Protein AF-A0A8H4ST10-F1 (afdb_monomer_lite)

Radius of gyration: 30.55 Å; chains: 1; bounding box: 86×67×99 Å

Secondary structure (DSSP, 8-state):
---SS-----S-SEEEEE---S------------PEEEEEEEEEEE-SHHHHHHHTT--HHHHHHTTSSGGGSTTTTS-HHHHHT-SEEEEEEEEEEEE----EEEEE--SS--SSHHHHHHHH-S-EEEEEEEEEEEEEEEEEEES-HHHHHHHHHHHHHHHHHHHTT--PPP--HHHHHHEEEEEEEEEES-SSSSTT-PPP-HHHHHHHHHHHHHHHTT---EEEEEEE-GGG-HHHHHT--S--PPP-HHHHHHHHHHHHHHHHHHHHHHHHHHHHHHHHTTSS-GGGEE--SSTTPPPSSHHHHHHHHHHHHHHHHHHHHHHHHHHH------TT--HHHHHT---HHHHHTTSPEETT--S----B--TT---EEEEEEETTEEEEEEEEE-TTS-EEEEEEETTEE-S--EEEES-B-TT---EEEE-TTSS-EEEEEEBTTS-EEEEEE-TT-SS-EE----B---S-----SS-------SS---EE--BSBS-PEE-------S-EEEEEEEETTTTEEEEEEEEE-TTT--EEEEEEESS-SSSSSSEEEEETTSSTTTS-S---TT---EEEEETTEEEEEEE-TTS-EEEEEEETTTTEEPPPEEEE--SS--S-EEEEEEE-TTSPEEEEEEEE--SSS-BEEEEEE-TT--EEEE-SPPPP---------

Foldseek 3Di:
DAAQQNDFLDDPFKDWAFPPPDDDDPPPPPDPPFQDKDKDKDKDKQLFQLSVCVLLSHFLLNQLQLVHSCSPVSSVLDPVVLQVVFLIKMKIKMDIFRDDDTDIAMDGDDDDADQELLSCCNRGNQWDQPDFTWWKMKMKMKGKHFLALLVCVVLVVLVVVLSVCLRVLHPDDRPCVSVVVGIDIDMGMDMDQFPPQPVVPDHDDPNSSSNSSSCVNVRRSPGRDRPDGDIDGLVVRPNSVVVVRPYGNDDCPVVSVLSSVLSRQLVLLVVLLVVLVVVLVCCVVVVADLLQWAFQPDPPAQRSDSVSSVVLNVLSVLQSVLSSVVSVVCSSPNDPDDPPDHSCRSSVHDGSLRSVSRYIDGHVLLDPFFDFASRQWAKAKDWAQAPNWIKIKIWTADSQRFIWIWMDTPSHIDSDIDGQGRFFDPRWAWYWEADNNNQKIKIWTQHNQQWIWIWMHHHPDPGTDTPPDTGDHDDYWEAYDQDDTDDADDDDDFTFDDDPDPTDTDDDDDDADAYKYKDWDQDPVPNDIKIWMWGQHPPQRFTWIWIQDCVCPPHPDGDIDTDPLGCRVQQRARAPRQWDWYWEDLPPKIKIWTQHPQRFTWMWIQDPVVRHIDRIDGLDHPSRHWRYKYKDWDADPVRWIWIKIWTAGPDSGRGTWIWIATPVSHTDHISDPDDDDPDDDDDDD

Structure (mmCIF, N/CA/C/O backbone):
data_AF-A0A8H4ST10-F1
#
_entry.id   AF-A0A8H4ST10-F1
#
loop_
_atom_site.group_PDB
_atom_site.id
_atom_site.type_symbol
_atom_site.label_atom_id
_atom_site.label_alt_id
_atom_site.label_comp_id
_atom_site.label_asym_id
_atom_site.label_entity_id
_atom_site.label_seq_id
_atom_site.pdbx_PDB_ins_code
_atom_site.Cartn_x
_atom_site.Cartn_y
_atom_site.Cartn_z
_atom_site.occupancy
_atom_site.B_iso_or_equiv
_atom_site.auth_seq_id
_atom_site.auth_comp_id
_atom_site.auth_asym_id
_atom_site.auth_atom_id
_atom_site.pdbx_PDB_model_num
ATOM 1 N N . MET A 1 1 ? 15.490 -2.107 -17.558 1.00 41.59 1 MET A N 1
ATOM 2 C CA . MET A 1 1 ? 15.945 -0.919 -16.813 1.00 41.59 1 MET A CA 1
ATOM 3 C C . MET A 1 1 ? 15.196 0.254 -17.415 1.00 41.59 1 MET A C 1
ATOM 5 O O . MET A 1 1 ? 15.199 0.347 -18.637 1.00 41.59 1 MET A O 1
ATOM 9 N N . ASN A 1 2 ? 14.495 1.049 -16.610 1.00 59.59 2 ASN A N 1
ATOM 10 C CA . ASN A 1 2 ? 13.870 2.282 -17.094 1.00 59.59 2 ASN A CA 1
ATOM 11 C C . ASN A 1 2 ? 14.878 3.411 -16.965 1.00 59.59 2 ASN A C 1
ATOM 13 O O . ASN A 1 2 ? 15.581 3.466 -15.957 1.00 59.59 2 ASN A O 1
ATOM 17 N N . SER A 1 3 ? 14.951 4.275 -17.976 1.00 71.00 3 SER A N 1
ATOM 18 C CA . SER A 1 3 ? 15.641 5.555 -17.826 1.00 71.00 3 SER A CA 1
ATOM 19 C C . SER A 1 3 ? 14.956 6.342 -16.708 1.00 71.00 3 SER A C 1
ATOM 21 O O . SER A 1 3 ? 13.731 6.280 -16.567 1.00 71.00 3 SER A O 1
ATOM 23 N N . PHE A 1 4 ? 15.743 7.041 -15.893 1.00 73.62 4 PHE A N 1
ATOM 24 C CA . PHE A 1 4 ? 15.215 7.884 -14.818 1.00 73.62 4 PHE A CA 1
ATOM 25 C C . PHE A 1 4 ? 14.367 9.027 -15.388 1.00 73.62 4 PHE A C 1
ATOM 27 O O . PHE A 1 4 ? 13.276 9.308 -14.890 1.00 73.62 4 PHE A O 1
ATOM 34 N N . THR A 1 5 ? 14.862 9.637 -16.468 1.00 70.12 5 THR A N 1
ATOM 35 C CA . THR A 1 5 ? 14.297 10.840 -17.086 1.00 70.12 5 THR A CA 1
ATOM 36 C C . THR A 1 5 ? 13.144 10.526 -18.038 1.00 70.12 5 THR A C 1
ATOM 38 O O . THR A 1 5 ? 12.271 11.368 -18.220 1.00 70.12 5 THR A O 1
ATOM 41 N N . GLN A 1 6 ? 13.132 9.327 -18.641 1.00 72.00 6 GLN A N 1
ATOM 42 C CA . GLN A 1 6 ? 12.124 8.857 -19.611 1.00 72.00 6 GLN A CA 1
ATOM 43 C C . GLN A 1 6 ? 11.868 9.820 -20.795 1.00 72.00 6 GLN A C 1
ATOM 45 O O . GLN A 1 6 ? 10.856 9.696 -21.482 1.00 72.00 6 GLN A O 1
ATOM 50 N N . GLY A 1 7 ? 12.794 10.747 -21.063 1.00 72.81 7 GLY A N 1
ATOM 51 C CA . GLY A 1 7 ? 12.743 11.699 -22.173 1.00 72.81 7 GLY A CA 1
ATOM 52 C C . GLY A 1 7 ? 13.728 11.343 -23.288 1.00 72.81 7 GLY A C 1
ATOM 53 O O . GLY A 1 7 ? 14.806 10.810 -23.028 1.00 72.81 7 GLY A O 1
ATOM 54 N N . ILE A 1 8 ? 13.374 11.657 -24.536 1.00 75.56 8 ILE A N 1
ATOM 55 C CA . ILE A 1 8 ? 14.280 11.514 -25.684 1.00 75.56 8 ILE A CA 1
ATOM 56 C C . ILE A 1 8 ? 15.185 12.748 -25.738 1.00 75.56 8 ILE A C 1
ATOM 58 O O . ILE A 1 8 ? 14.705 13.857 -25.955 1.00 75.56 8 ILE A O 1
ATOM 62 N N . ALA A 1 9 ? 16.492 12.555 -25.543 1.00 78.12 9 ALA A N 1
ATOM 63 C CA . ALA A 1 9 ? 17.486 13.627 -25.655 1.00 78.12 9 ALA A CA 1
ATOM 64 C C . ALA A 1 9 ? 18.013 13.795 -27.091 1.00 78.12 9 ALA A C 1
ATOM 66 O O . ALA A 1 9 ? 18.266 14.912 -27.537 1.00 78.12 9 ALA A O 1
ATOM 67 N N . ARG A 1 10 ? 18.170 12.685 -27.826 1.00 79.75 10 ARG A N 1
ATOM 68 C CA . ARG A 1 10 ? 18.698 12.658 -29.196 1.00 79.75 10 ARG A CA 1
ATOM 69 C C . ARG A 1 10 ? 18.134 11.476 -29.967 1.00 79.75 10 ARG A C 1
ATOM 71 O O . ARG A 1 10 ? 18.035 10.382 -29.422 1.00 79.75 10 ARG A O 1
ATOM 78 N N . ASP A 1 11 ? 17.831 11.704 -31.239 1.00 70.50 11 ASP A N 1
ATOM 79 C CA . ASP A 1 11 ? 17.241 10.694 -32.123 1.00 70.50 11 ASP A CA 1
ATOM 80 C C . ASP A 1 11 ? 18.288 9.683 -32.642 1.00 70.50 11 ASP A C 1
ATOM 82 O O . ASP A 1 11 ? 18.015 8.497 -32.781 1.00 70.50 11 ASP A O 1
ATOM 86 N N . VAL A 1 12 ? 19.540 10.124 -32.855 1.00 77.12 12 VAL A N 1
ATOM 87 C CA . VAL A 1 12 ? 20.628 9.278 -33.386 1.00 77.12 12 VAL A CA 1
ATOM 88 C C . VAL A 1 12 ? 21.930 9.509 -32.614 1.00 77.12 12 VAL A C 1
ATOM 90 O O . VAL A 1 12 ? 22.774 10.315 -33.006 1.00 77.12 12 VAL A O 1
ATOM 93 N N . ALA A 1 13 ? 22.079 8.811 -31.488 1.00 81.00 13 ALA A N 1
ATOM 94 C CA . ALA A 1 13 ? 23.311 8.788 -30.688 1.00 81.00 13 ALA A CA 1
ATOM 95 C C . ALA A 1 13 ? 24.200 7.565 -30.986 1.00 81.00 13 ALA A C 1
ATOM 97 O O . ALA A 1 13 ? 25.402 7.594 -30.740 1.00 81.00 13 ALA A O 1
ATOM 98 N N . VAL A 1 14 ? 23.620 6.481 -31.507 1.00 83.00 14 VAL A N 1
ATOM 99 C CA . VAL A 1 14 ? 24.311 5.221 -31.810 1.00 83.00 14 VAL A CA 1
ATOM 100 C C . VAL A 1 14 ? 23.899 4.760 -33.202 1.00 83.00 14 VAL A C 1
ATOM 102 O O . VAL A 1 14 ? 22.718 4.795 -33.545 1.00 83.00 14 VAL A O 1
ATOM 105 N N . VAL A 1 15 ? 24.878 4.344 -34.000 1.00 84.56 15 VAL A N 1
ATOM 106 C CA . VAL A 1 15 ? 24.683 3.731 -35.313 1.00 84.56 15 VAL A CA 1
ATOM 107 C C . VAL A 1 15 ? 24.772 2.219 -35.160 1.00 84.56 15 VAL A C 1
ATOM 109 O O . VAL A 1 15 ? 25.663 1.695 -34.488 1.00 84.56 15 VAL A O 1
ATOM 112 N N . PHE A 1 16 ? 23.832 1.527 -35.793 1.00 81.75 16 PHE A N 1
ATOM 113 C CA . PHE A 1 16 ? 23.786 0.075 -35.857 1.00 81.75 16 PHE A CA 1
ATOM 114 C C . PHE A 1 16 ? 24.315 -0.356 -37.219 1.00 81.75 16 PHE A C 1
ATOM 116 O O . PHE A 1 16 ? 23.785 0.046 -38.253 1.00 81.75 16 PHE A O 1
ATOM 123 N N . HIS A 1 17 ? 25.371 -1.157 -37.208 1.00 79.25 17 HIS A N 1
ATOM 124 C CA . HIS A 1 17 ? 25.919 -1.807 -38.387 1.00 79.25 17 HIS A CA 1
ATOM 125 C C . HIS A 1 17 ? 25.427 -3.249 -38.403 1.00 79.25 17 HIS A C 1
ATOM 127 O O . HIS A 1 17 ? 25.654 -4.000 -37.447 1.00 79.25 17 HIS A O 1
ATOM 133 N N . ASP A 1 18 ? 24.764 -3.639 -39.485 1.00 70.56 18 ASP A N 1
ATOM 134 C CA . ASP A 1 18 ? 24.433 -5.038 -39.716 1.00 70.56 18 ASP A CA 1
ATOM 135 C C . ASP A 1 18 ? 25.719 -5.791 -40.078 1.00 70.56 18 ASP A C 1
ATOM 137 O O . ASP A 1 18 ? 26.428 -5.425 -41.016 1.00 70.56 18 ASP A O 1
ATOM 141 N N . ASP A 1 19 ? 26.023 -6.876 -39.364 1.00 55.88 19 ASP A N 1
ATOM 142 C CA . ASP A 1 19 ? 27.201 -7.716 -39.642 1.00 55.88 19 ASP A CA 1
ATOM 143 C C . ASP A 1 19 ? 27.060 -8.537 -40.952 1.00 55.88 19 ASP A C 1
ATOM 145 O O . ASP A 1 19 ? 27.886 -9.404 -41.243 1.00 55.88 19 ASP A O 1
ATOM 149 N N . ASN A 1 20 ? 26.057 -8.256 -41.794 1.00 47.38 20 ASN A N 1
ATOM 150 C CA . ASN A 1 20 ? 25.673 -9.073 -42.953 1.00 47.38 20 ASN A CA 1
ATOM 151 C C . ASN A 1 20 ? 26.563 -8.902 -44.206 1.00 47.38 20 ASN A C 1
ATOM 153 O O . ASN A 1 20 ? 26.128 -9.135 -45.328 1.00 47.38 20 ASN A O 1
ATOM 157 N N . THR A 1 21 ? 27.832 -8.513 -44.047 1.00 40.00 21 THR A N 1
ATOM 158 C CA . THR A 1 21 ? 28.796 -8.383 -45.165 1.00 40.00 21 THR A CA 1
ATOM 159 C C . THR A 1 21 ? 29.982 -9.343 -45.077 1.00 40.00 21 THR A C 1
ATOM 161 O O . THR A 1 21 ? 31.075 -9.059 -45.572 1.00 40.00 21 THR A O 1
ATOM 164 N N . ARG A 1 22 ? 29.771 -10.543 -44.526 1.00 40.00 22 ARG A N 1
ATOM 165 C CA . ARG A 1 22 ? 30.651 -11.692 -44.792 1.00 40.00 22 ARG A CA 1
ATOM 166 C C . ARG A 1 22 ? 29.848 -12.916 -45.218 1.00 40.00 22 ARG A C 1
ATOM 168 O O . ARG A 1 22 ? 29.584 -13.797 -44.412 1.00 40.00 22 ARG A O 1
ATOM 175 N N . ASN A 1 23 ? 29.572 -12.917 -46.522 1.00 35.34 23 ASN A N 1
ATOM 176 C CA . ASN A 1 23 ? 29.175 -14.005 -47.425 1.00 35.34 23 ASN A CA 1
ATOM 177 C C . ASN A 1 23 ? 27.800 -13.750 -48.040 1.00 35.34 23 ASN A C 1
ATOM 179 O O . ASN A 1 23 ? 26.785 -13.765 -47.360 1.00 35.34 23 ASN A O 1
ATOM 183 N N . GLY A 1 24 ? 27.807 -13.481 -49.347 1.00 35.94 24 GLY A N 1
ATOM 184 C CA . GLY A 1 24 ? 26.608 -13.330 -50.158 1.00 35.94 24 GLY A CA 1
ATOM 185 C C . GLY A 1 24 ? 25.902 -14.665 -50.355 1.00 35.94 24 GLY A C 1
ATOM 186 O O . GLY A 1 24 ? 26.058 -15.289 -51.400 1.00 35.94 24 GLY A O 1
ATOM 187 N N . GLU A 1 25 ? 25.115 -15.067 -49.368 1.00 34.72 25 GLU A N 1
ATOM 188 C CA . GLU A 1 25 ? 23.945 -15.907 -49.584 1.00 34.72 25 GLU A CA 1
ATOM 189 C C . GLU A 1 25 ? 22.722 -15.013 -49.397 1.00 34.72 25 GLU A C 1
ATOM 191 O O . GLU A 1 25 ? 22.543 -14.355 -48.375 1.00 34.72 25 GLU A O 1
ATOM 196 N N . SER A 1 26 ? 21.934 -14.901 -50.460 1.00 36.06 26 SER A N 1
ATOM 197 C CA . SER A 1 26 ? 20.609 -14.307 -50.420 1.00 36.06 26 SER A CA 1
ATOM 198 C C . SER A 1 26 ? 19.761 -15.084 -49.417 1.00 36.06 26 SER A C 1
ATOM 200 O O . SER A 1 26 ? 19.428 -16.239 -49.685 1.00 36.06 26 SER A O 1
ATOM 202 N N . ASP A 1 27 ? 19.379 -14.442 -48.314 1.00 37.12 27 ASP A N 1
ATOM 203 C CA . ASP A 1 27 ? 18.284 -14.877 -47.441 1.00 37.12 27 ASP A CA 1
ATOM 204 C C . ASP A 1 27 ? 16.935 -14.709 -48.179 1.00 37.12 27 ASP A C 1
ATOM 206 O O . ASP A 1 27 ? 16.041 -13.985 -47.743 1.00 37.12 27 ASP A O 1
ATOM 210 N N . ASP A 1 28 ? 16.783 -15.374 -49.326 1.00 41.34 28 ASP A N 1
ATOM 211 C CA . ASP A 1 28 ? 15.478 -15.770 -49.851 1.00 41.34 28 ASP A CA 1
ATOM 212 C C . ASP A 1 28 ? 15.074 -17.049 -49.114 1.00 41.34 28 ASP A C 1
ATOM 214 O O . ASP A 1 28 ? 15.046 -18.140 -49.679 1.00 41.34 28 ASP A O 1
ATOM 218 N N . ASP A 1 29 ? 14.775 -16.913 -47.822 1.00 35.09 29 ASP A N 1
ATOM 219 C CA . ASP A 1 29 ? 14.165 -17.986 -47.047 1.00 35.09 29 ASP A CA 1
ATOM 220 C C . ASP A 1 29 ? 12.764 -17.554 -46.620 1.00 35.09 29 ASP A C 1
ATOM 222 O O . ASP A 1 29 ? 12.475 -17.099 -45.512 1.00 35.09 29 ASP A O 1
ATOM 226 N N . ASN A 1 30 ? 11.864 -17.714 -47.588 1.00 37.62 30 ASN A N 1
ATOM 227 C CA . ASN A 1 30 ? 10.434 -17.885 -47.392 1.00 37.62 30 ASN A CA 1
ATOM 228 C C . ASN A 1 30 ? 10.177 -19.227 -46.676 1.00 37.62 30 ASN A C 1
ATOM 230 O O . ASN A 1 30 ? 9.523 -20.121 -47.214 1.00 37.62 30 ASN A O 1
ATOM 234 N N . SER A 1 31 ? 10.734 -19.388 -45.475 1.00 34.00 31 SER A N 1
ATOM 235 C CA . SER A 1 31 ? 10.426 -20.489 -44.578 1.00 34.00 31 SER A CA 1
ATOM 236 C C . SER A 1 31 ? 9.526 -19.959 -43.461 1.00 34.00 31 SER A C 1
ATOM 238 O O . SER A 1 31 ? 9.887 -19.092 -42.666 1.00 34.00 31 SER A O 1
ATOM 240 N N . GLU A 1 32 ? 8.301 -20.485 -43.398 1.00 38.06 32 GLU A N 1
ATOM 241 C CA . GLU A 1 32 ? 7.351 -20.341 -42.287 1.00 38.06 32 GLU A CA 1
ATOM 242 C C . GLU A 1 32 ? 7.877 -21.012 -40.992 1.00 38.06 32 GLU A C 1
ATOM 244 O O . GLU A 1 32 ? 7.145 -21.687 -40.267 1.00 38.06 32 GLU A O 1
ATOM 249 N N . ALA A 1 33 ? 9.161 -20.856 -40.671 1.00 37.53 33 ALA A N 1
ATOM 250 C CA . ALA A 1 33 ? 9.736 -21.245 -39.397 1.00 37.53 33 ALA A CA 1
ATOM 251 C C . ALA A 1 33 ? 9.417 -20.136 -38.385 1.00 37.53 33 ALA A C 1
ATOM 253 O O . ALA A 1 33 ? 10.099 -19.115 -38.306 1.00 37.53 33 ALA A O 1
ATOM 254 N N . GLY A 1 34 ? 8.308 -20.308 -37.658 1.00 44.78 34 GLY A N 1
ATOM 255 C CA . GLY A 1 34 ? 7.777 -19.322 -36.716 1.00 44.78 34 GLY A CA 1
ATOM 256 C C . GLY A 1 34 ? 8.858 -18.713 -35.820 1.00 44.78 34 GLY A C 1
ATOM 257 O O . GLY A 1 34 ? 9.617 -19.436 -35.173 1.00 44.78 34 GLY A O 1
ATOM 258 N N . ALA A 1 35 ? 8.913 -17.375 -35.781 1.00 53.81 35 ALA A N 1
ATOM 259 C CA . ALA A 1 35 ? 9.775 -16.635 -34.866 1.00 53.81 35 ALA A CA 1
ATOM 260 C C . ALA A 1 35 ? 9.640 -17.234 -33.461 1.00 53.81 35 ALA A C 1
ATOM 262 O O . ALA A 1 35 ? 8.525 -17.395 -32.958 1.00 53.81 35 ALA A O 1
ATOM 263 N N . SER A 1 36 ? 10.764 -17.610 -32.844 1.00 70.12 36 SER A N 1
ATOM 264 C CA . SER A 1 36 ? 10.718 -18.228 -31.521 1.00 70.12 36 SER A CA 1
ATOM 265 C C . SER A 1 36 ? 10.049 -17.256 -30.548 1.00 70.12 36 SER A C 1
ATOM 267 O O . SER A 1 36 ? 10.477 -16.115 -30.369 1.00 70.12 36 SER A O 1
ATOM 269 N N . GLN A 1 37 ? 8.933 -17.686 -29.967 1.00 81.19 37 GLN A N 1
ATOM 270 C CA . GLN A 1 37 ? 8.134 -16.853 -29.084 1.00 81.19 37 GLN A CA 1
ATOM 271 C C . GLN A 1 37 ? 8.547 -17.128 -27.640 1.00 81.19 37 GLN A C 1
ATOM 273 O O . GLN A 1 37 ? 8.469 -18.261 -27.163 1.00 81.19 37 GLN A O 1
ATOM 278 N N . LYS A 1 38 ? 8.974 -16.086 -26.925 1.00 87.00 38 LYS A N 1
ATOM 279 C CA . LYS A 1 38 ? 9.199 -16.144 -25.480 1.00 87.00 38 LYS A CA 1
ATOM 280 C C . LYS A 1 38 ? 8.036 -15.462 -24.773 1.00 87.00 38 LYS A C 1
ATOM 282 O O . LYS A 1 38 ? 7.788 -14.281 -25.002 1.00 87.00 38 LYS A O 1
ATOM 287 N N . VAL A 1 39 ? 7.359 -16.196 -23.899 1.00 88.25 39 VAL A N 1
ATOM 288 C CA . VAL A 1 39 ? 6.254 -15.679 -23.086 1.00 88.25 39 VAL A CA 1
ATOM 289 C C . VAL A 1 39 ? 6.716 -15.558 -21.641 1.00 88.25 39 VAL A C 1
ATOM 291 O O . VAL A 1 39 ? 7.274 -16.499 -21.081 1.00 88.25 39 VAL A O 1
ATOM 294 N N . GLU A 1 40 ? 6.501 -14.393 -21.042 1.00 90.19 40 GLU A N 1
ATOM 295 C CA . GLU A 1 40 ? 6.804 -14.115 -19.641 1.00 90.19 40 GLU A CA 1
ATOM 296 C C . GLU A 1 40 ? 5.531 -13.614 -18.959 1.00 90.19 40 GLU A C 1
ATOM 298 O O . GLU A 1 40 ? 4.968 -12.593 -19.356 1.00 90.19 40 GLU A O 1
ATOM 303 N N . TYR A 1 41 ? 5.088 -14.323 -17.924 1.00 89.25 41 TYR A N 1
ATOM 304 C CA . TYR A 1 41 ? 4.022 -13.862 -17.046 1.00 89.25 41 TYR A CA 1
ATOM 305 C C . TYR A 1 41 ? 4.620 -13.297 -15.759 1.00 89.25 41 TYR A C 1
ATOM 307 O O . TYR A 1 41 ? 5.560 -13.853 -15.193 1.00 89.25 41 TYR A O 1
ATOM 315 N N . PHE A 1 42 ? 4.071 -12.179 -15.305 1.00 88.44 42 PHE A N 1
ATOM 316 C CA . PHE A 1 42 ? 4.401 -11.537 -14.043 1.00 88.44 42 PHE A CA 1
ATOM 317 C C . PHE A 1 42 ? 3.102 -11.219 -13.321 1.00 88.44 42 PHE A C 1
ATOM 319 O O . PHE A 1 42 ? 2.189 -10.640 -13.905 1.00 88.44 42 PHE A O 1
ATOM 326 N N . HIS A 1 43 ? 3.032 -11.573 -12.046 1.00 87.88 43 HIS A N 1
ATOM 327 C CA . HIS A 1 43 ? 1.961 -11.123 -11.182 1.00 87.88 43 HIS A CA 1
ATOM 328 C C . HIS A 1 43 ? 2.516 -10.739 -9.816 1.00 87.88 43 HIS A C 1
ATOM 330 O O . HIS A 1 43 ? 3.444 -11.371 -9.311 1.00 87.88 43 HIS A O 1
ATOM 336 N N . THR A 1 44 ? 1.952 -9.698 -9.218 1.00 85.31 44 THR A N 1
ATOM 337 C CA . THR A 1 44 ? 2.321 -9.255 -7.871 1.00 85.31 44 THR A CA 1
ATOM 338 C C . THR A 1 44 ? 1.145 -8.569 -7.202 1.00 85.31 44 THR A C 1
ATOM 340 O O . THR A 1 44 ? 0.315 -7.952 -7.871 1.00 85.31 44 THR A O 1
ATOM 343 N N . GLN A 1 45 ? 1.108 -8.638 -5.877 1.00 85.06 45 GLN A N 1
ATOM 344 C CA . GLN A 1 45 ? 0.375 -7.658 -5.088 1.00 85.06 45 GLN A CA 1
ATOM 345 C C . GLN A 1 45 ? 1.177 -6.350 -5.090 1.00 85.06 45 GLN A C 1
ATOM 347 O O . GLN A 1 45 ? 2.404 -6.388 -4.983 1.00 85.06 45 GLN A O 1
ATOM 352 N N . ILE A 1 46 ? 0.494 -5.222 -5.251 1.00 84.19 46 ILE A N 1
ATOM 353 C CA . ILE A 1 46 ? 1.070 -3.878 -5.227 1.00 84.19 46 ILE A CA 1
ATOM 354 C C . ILE A 1 46 ? 0.786 -3.274 -3.850 1.00 84.19 46 ILE A C 1
ATOM 356 O O . ILE A 1 46 ? -0.379 -3.177 -3.453 1.00 84.19 46 ILE A O 1
ATOM 360 N N . LYS A 1 47 ? 1.841 -2.877 -3.135 1.00 71.56 47 LYS A N 1
ATOM 361 C CA . LYS A 1 47 ? 1.767 -2.359 -1.759 1.00 71.56 47 LYS A CA 1
ATOM 362 C C . LYS A 1 47 ? 1.917 -0.842 -1.662 1.00 71.56 47 LYS A C 1
ATOM 364 O O . LYS A 1 47 ? 1.539 -0.265 -0.649 1.00 71.56 47 LYS A O 1
ATOM 369 N N . SER A 1 48 ? 2.458 -0.200 -2.696 1.00 76.88 48 SER A N 1
ATOM 370 C CA . SER A 1 48 ? 2.647 1.252 -2.751 1.00 76.88 48 SER A CA 1
ATOM 371 C C . SER A 1 48 ? 2.409 1.811 -4.154 1.00 76.88 48 SER A C 1
ATOM 373 O O . SER A 1 48 ? 2.378 1.077 -5.149 1.00 76.88 48 SER A O 1
ATOM 375 N N . GLN A 1 49 ? 2.275 3.134 -4.253 1.00 78.81 49 GLN A N 1
ATOM 376 C CA . GLN A 1 49 ? 2.152 3.808 -5.545 1.00 78.81 49 GLN A CA 1
ATOM 377 C C . GLN A 1 49 ? 3.465 3.756 -6.330 1.00 78.81 49 GLN A C 1
ATOM 379 O O . GLN A 1 49 ? 3.446 3.574 -7.547 1.00 78.81 49 GLN A O 1
ATOM 384 N N . SER A 1 50 ? 4.617 3.824 -5.661 1.00 83.12 50 SER A N 1
ATOM 385 C CA . SER A 1 50 ? 5.915 3.610 -6.309 1.00 83.12 50 SER A CA 1
ATOM 386 C C . SER A 1 50 ? 6.055 2.203 -6.903 1.00 83.12 50 SER A C 1
ATOM 388 O O . SER A 1 50 ? 6.557 2.059 -8.023 1.00 83.12 50 SER A O 1
ATOM 390 N N . GLU A 1 51 ? 5.545 1.166 -6.228 1.00 84.94 51 GLU A N 1
ATOM 391 C CA . GLU A 1 51 ? 5.463 -0.187 -6.785 1.00 84.94 51 GLU A CA 1
ATOM 392 C C . GLU A 1 51 ? 4.522 -0.249 -7.993 1.00 84.94 51 GLU A C 1
ATOM 394 O O . GLU A 1 51 ? 4.868 -0.891 -8.988 1.00 84.94 51 GLU A O 1
ATOM 399 N N . MET A 1 52 ? 3.382 0.453 -7.950 1.00 86.06 52 MET A N 1
ATOM 400 C CA . MET A 1 52 ? 2.451 0.558 -9.080 1.00 86.06 52 MET A CA 1
ATOM 401 C C . MET A 1 52 ? 3.107 1.220 -10.291 1.00 86.06 52 MET A C 1
ATOM 403 O O . MET A 1 52 ? 3.108 0.651 -11.382 1.00 86.06 52 MET A O 1
ATOM 407 N N . ALA A 1 53 ? 3.727 2.385 -10.101 1.00 86.38 53 ALA A N 1
ATOM 408 C CA . ALA A 1 53 ? 4.442 3.096 -11.154 1.00 86.38 53 ALA A CA 1
ATOM 409 C C . ALA A 1 53 ? 5.532 2.201 -11.764 1.00 86.38 53 ALA A C 1
ATOM 411 O O . ALA A 1 53 ? 5.582 2.004 -12.980 1.00 86.38 53 ALA A O 1
ATOM 412 N N . LYS A 1 54 ? 6.341 1.551 -10.920 1.00 85.88 54 LYS A N 1
ATOM 413 C CA . LYS A 1 54 ? 7.393 0.626 -11.358 1.00 85.88 54 LYS A CA 1
ATOM 414 C C . LYS A 1 54 ? 6.831 -0.560 -12.147 1.00 85.88 54 LYS A C 1
ATOM 416 O O . LYS A 1 54 ? 7.392 -0.918 -13.186 1.00 85.88 54 LYS A O 1
ATOM 421 N N . ALA A 1 55 ? 5.732 -1.153 -11.684 1.00 83.88 55 ALA A N 1
ATOM 422 C CA . ALA A 1 55 ? 5.031 -2.242 -12.362 1.00 83.88 55 ALA A CA 1
ATOM 423 C C . ALA A 1 55 ? 4.545 -1.838 -13.764 1.00 83.88 55 ALA A C 1
ATOM 425 O O . ALA A 1 55 ? 4.681 -2.620 -14.712 1.00 83.88 55 ALA A O 1
ATOM 426 N N . LEU A 1 56 ? 4.065 -0.601 -13.897 1.00 84.12 56 LEU A N 1
ATOM 427 C CA . LEU A 1 56 ? 3.603 0.023 -15.140 1.00 84.12 56 LEU A CA 1
ATOM 428 C C . LEU A 1 56 ? 4.731 0.625 -15.988 1.00 84.12 56 LEU A C 1
ATOM 430 O O . LEU A 1 56 ? 4.476 1.244 -17.015 1.00 84.12 56 LEU A O 1
ATOM 434 N N . ASN A 1 57 ? 5.988 0.406 -15.598 1.00 82.31 57 ASN A N 1
ATOM 435 C CA . ASN A 1 57 ? 7.163 0.914 -16.298 1.00 82.31 57 ASN A CA 1
ATOM 436 C C . ASN A 1 57 ? 7.305 2.452 -16.302 1.00 82.31 57 ASN A C 1
ATOM 438 O O . ASN A 1 57 ? 7.963 3.015 -17.178 1.00 82.31 57 ASN A O 1
ATOM 442 N N . ILE A 1 58 ? 6.729 3.115 -15.304 1.00 86.19 58 ILE A N 1
ATOM 443 C CA . ILE A 1 58 ? 6.770 4.560 -15.072 1.00 86.19 58 ILE A CA 1
ATOM 444 C C . ILE A 1 58 ? 7.834 4.854 -14.010 1.00 86.19 58 ILE A C 1
ATOM 446 O O . ILE A 1 58 ? 7.878 4.184 -12.973 1.00 86.19 58 ILE A O 1
ATOM 450 N N . SER A 1 59 ? 8.715 5.828 -14.250 1.00 87.38 59 SER A N 1
ATOM 451 C CA . SER A 1 59 ? 9.647 6.267 -13.207 1.00 87.38 59 SER A CA 1
ATOM 452 C C . SER A 1 59 ? 8.904 7.103 -12.161 1.00 87.38 59 SER A C 1
ATOM 454 O O . SER A 1 59 ? 8.024 7.899 -12.489 1.00 87.38 59 SER A O 1
ATOM 456 N N . ALA A 1 60 ? 9.261 6.939 -10.885 1.00 89.19 60 ALA A N 1
ATOM 457 C CA . ALA A 1 60 ? 8.672 7.731 -9.806 1.00 89.19 60 ALA A CA 1
ATOM 458 C C . ALA A 1 60 ? 8.894 9.237 -10.026 1.00 89.19 60 ALA A C 1
ATOM 460 O O . ALA A 1 60 ? 8.002 10.039 -9.774 1.00 89.19 60 ALA A O 1
ATOM 461 N N . ALA A 1 61 ? 10.055 9.609 -10.575 1.00 88.31 61 ALA A N 1
ATOM 462 C CA . ALA A 1 61 ? 10.367 10.989 -10.919 1.00 88.31 61 ALA A CA 1
ATOM 463 C C . ALA A 1 61 ? 9.421 11.558 -11.984 1.00 88.31 61 ALA A C 1
ATOM 465 O O . ALA A 1 61 ? 8.894 12.656 -11.811 1.00 88.31 61 ALA A O 1
ATOM 466 N N . LEU A 1 62 ? 9.145 10.796 -13.049 1.00 86.69 62 LEU A N 1
ATOM 467 C CA . LEU A 1 62 ? 8.173 11.209 -14.055 1.00 86.69 62 LEU A CA 1
ATOM 468 C C . LEU A 1 62 ? 6.782 11.358 -13.433 1.00 86.69 62 LEU A C 1
ATOM 470 O O . LEU A 1 62 ? 6.144 12.384 -13.646 1.00 86.69 62 LEU A O 1
ATOM 474 N N . ALA A 1 63 ? 6.340 10.378 -12.637 1.00 89.31 63 ALA A N 1
ATOM 475 C CA . ALA A 1 63 ? 5.031 10.409 -11.986 1.00 89.31 63 ALA A CA 1
ATOM 476 C C . ALA A 1 63 ? 4.859 11.635 -11.072 1.00 89.31 63 ALA A C 1
ATOM 478 O O . ALA A 1 63 ? 3.802 12.261 -11.088 1.00 89.31 63 ALA A O 1
ATOM 479 N N . ILE A 1 64 ? 5.894 12.029 -10.322 1.00 90.19 64 ILE A N 1
ATOM 480 C CA . ILE A 1 64 ? 5.887 13.276 -9.539 1.00 90.19 64 ILE A CA 1
ATOM 481 C C . ILE A 1 64 ? 5.732 14.488 -10.465 1.00 90.19 64 ILE A C 1
ATOM 483 O O . ILE A 1 64 ? 4.836 15.309 -10.259 1.00 90.19 64 ILE A O 1
ATOM 487 N N . ASN A 1 65 ? 6.570 14.586 -11.501 1.00 86.88 65 ASN A N 1
ATOM 488 C CA . ASN A 1 65 ? 6.641 15.768 -12.364 1.00 86.88 65 ASN A CA 1
ATOM 489 C C . ASN A 1 65 ? 5.350 16.000 -13.165 1.00 86.88 65 ASN A C 1
ATOM 491 O O . ASN A 1 65 ? 4.952 17.150 -13.356 1.00 86.88 65 ASN A O 1
ATOM 495 N N . VAL A 1 66 ? 4.673 14.929 -13.596 1.00 85.81 66 VAL A N 1
ATOM 496 C CA . VAL A 1 66 ? 3.382 15.013 -14.308 1.00 85.81 66 VAL A CA 1
ATOM 497 C C . VAL A 1 66 ? 2.165 14.952 -13.379 1.00 85.81 66 VAL A C 1
ATOM 499 O O . VAL A 1 66 ? 1.030 14.991 -13.848 1.00 85.81 66 VAL A O 1
ATOM 502 N N . GLY A 1 67 ? 2.379 14.862 -12.063 1.00 83.50 67 GLY A N 1
ATOM 503 C CA . GLY A 1 67 ? 1.322 14.935 -11.058 1.00 83.50 67 GLY A CA 1
ATOM 504 C C . GLY A 1 67 ? 0.583 13.627 -10.754 1.00 83.50 67 GLY A C 1
ATOM 505 O O . GLY A 1 67 ? -0.398 13.672 -10.014 1.00 83.50 67 GLY A O 1
ATOM 506 N N . GLY A 1 68 ? 1.044 12.472 -11.230 1.00 83.81 68 GLY A N 1
ATOM 507 C CA . GLY A 1 68 ? 0.471 11.156 -10.929 1.00 83.81 68 GLY A CA 1
ATOM 508 C C . GLY A 1 68 ? 0.891 10.084 -11.935 1.00 83.81 68 GLY A C 1
ATOM 509 O O . GLY A 1 68 ? 1.626 10.350 -12.887 1.00 83.81 68 GLY A O 1
ATOM 510 N N . ILE A 1 69 ? 0.393 8.863 -11.749 1.00 82.62 69 ILE A N 1
ATOM 511 C CA . ILE A 1 69 ? 0.623 7.756 -12.692 1.00 82.62 69 ILE A CA 1
ATOM 512 C C . ILE A 1 69 ? -0.164 7.995 -13.982 1.00 82.62 69 ILE A C 1
ATOM 514 O O . ILE A 1 69 ? 0.368 7.779 -15.075 1.00 82.62 69 ILE A O 1
ATOM 518 N N . GLN A 1 70 ? -1.396 8.500 -13.868 1.00 78.38 70 GLN A N 1
ATOM 519 C CA . GLN A 1 70 ? -2.254 8.771 -15.026 1.00 78.38 70 GLN A CA 1
ATOM 520 C C . GLN A 1 70 ? -1.613 9.770 -15.998 1.00 78.38 70 GLN A C 1
ATOM 522 O O . GLN A 1 70 ? -1.608 9.532 -17.199 1.00 78.38 70 GLN A O 1
ATOM 527 N N . GLY A 1 71 ? -0.942 10.814 -15.501 1.00 70.00 71 GLY A N 1
ATOM 528 C CA . GLY A 1 71 ? -0.339 11.858 -16.343 1.00 70.00 71 GLY A CA 1
ATOM 529 C C . GLY A 1 71 ? 0.759 11.389 -17.313 1.00 70.00 71 GLY A C 1
ATOM 530 O O . GLY A 1 71 ? 1.199 12.165 -18.156 1.00 70.00 71 GLY A O 1
ATOM 531 N N . THR A 1 72 ? 1.213 10.134 -17.226 1.00 68.75 72 THR A N 1
ATOM 532 C CA . THR A 1 72 ? 2.351 9.597 -18.001 1.00 68.75 72 THR A CA 1
ATOM 533 C C . THR A 1 72 ? 1.972 8.952 -19.335 1.00 68.75 72 THR A C 1
ATOM 535 O O . THR A 1 72 ? 2.843 8.439 -20.039 1.00 68.75 72 THR A O 1
ATOM 538 N N . GLY A 1 73 ? 0.684 8.909 -19.693 1.00 69.75 73 GLY A N 1
ATOM 539 C CA . GLY A 1 73 ? 0.199 8.213 -20.892 1.00 69.75 73 GLY A CA 1
ATOM 540 C C . GLY A 1 73 ? 0.162 6.688 -20.732 1.00 69.75 73 GLY A C 1
ATOM 541 O O . GLY A 1 73 ? -0.867 6.068 -20.997 1.00 69.75 73 GLY A O 1
ATOM 542 N N . ALA A 1 74 ? 1.243 6.090 -20.223 1.00 71.56 74 ALA A N 1
ATOM 543 C CA . ALA A 1 74 ? 1.331 4.671 -19.877 1.00 71.56 74 ALA A CA 1
ATOM 544 C C . ALA A 1 74 ? 0.405 4.288 -18.710 1.00 71.56 74 ALA A C 1
ATOM 546 O O . ALA A 1 74 ? -0.088 3.170 -18.670 1.00 71.56 74 ALA A O 1
ATOM 547 N N . GLY A 1 75 ? 0.134 5.210 -17.782 1.00 74.88 75 GLY A N 1
ATOM 548 C CA . GLY A 1 75 ? -0.744 4.973 -16.632 1.00 74.88 75 GLY A CA 1
ATOM 549 C C . GLY A 1 75 ? -2.211 5.364 -16.829 1.00 74.88 75 GLY A C 1
ATOM 550 O O . GLY A 1 75 ? -3.010 5.134 -15.927 1.00 74.88 75 GLY A O 1
ATOM 551 N N . ASN A 1 76 ? -2.595 5.931 -17.982 1.00 79.56 76 ASN A N 1
ATOM 552 C CA . ASN A 1 76 ? -3.943 6.481 -18.222 1.00 79.56 76 ASN A CA 1
ATOM 553 C C . ASN A 1 76 ? -5.085 5.466 -18.042 1.00 79.56 76 ASN A C 1
ATOM 555 O O . ASN A 1 76 ? -6.224 5.850 -17.795 1.00 79.56 76 ASN A O 1
ATOM 559 N N . PHE A 1 77 ? -4.800 4.172 -18.196 1.00 82.50 77 PHE A N 1
ATOM 560 C CA . PHE A 1 77 ? -5.803 3.114 -18.070 1.00 82.50 77 PHE A CA 1
ATOM 561 C C . PHE A 1 77 ? -6.111 2.739 -16.611 1.00 82.50 77 PHE A C 1
ATOM 563 O O . PHE A 1 77 ? -7.126 2.092 -16.334 1.00 82.50 77 PHE A O 1
ATOM 570 N N . VAL A 1 78 ? -5.237 3.117 -15.675 1.00 83.50 78 VAL A N 1
ATOM 571 C CA . VAL A 1 78 ? -5.411 2.851 -14.247 1.00 83.50 78 VAL A CA 1
ATOM 572 C C . VAL A 1 78 ? -6.252 3.960 -13.651 1.00 83.50 78 VAL A C 1
ATOM 574 O O . VAL A 1 78 ? -5.935 5.133 -13.807 1.00 83.50 78 VAL A O 1
ATOM 577 N N . ASN A 1 79 ? -7.313 3.607 -12.931 1.00 80.44 79 ASN A N 1
ATOM 578 C CA . ASN A 1 79 ? -8.037 4.575 -12.120 1.00 80.44 79 ASN A CA 1
ATOM 579 C C . ASN A 1 79 ? -7.261 4.805 -10.809 1.00 80.44 79 ASN A C 1
ATOM 581 O O . ASN A 1 79 ? -7.411 4.028 -9.871 1.00 80.44 79 ASN A O 1
ATOM 585 N N . GLU A 1 80 ? -6.414 5.840 -10.760 1.00 77.50 80 GLU A N 1
ATOM 586 C CA . GLU A 1 80 ? -5.524 6.134 -9.623 1.00 77.50 80 GLU A CA 1
ATOM 587 C C . GLU A 1 80 ? -6.322 6.380 -8.336 1.00 77.50 80 GLU A C 1
ATOM 589 O O . GLU A 1 80 ? -5.926 5.911 -7.276 1.00 77.50 80 GLU A O 1
ATOM 594 N N . GLU A 1 81 ? -7.494 7.018 -8.415 1.00 75.38 81 GLU A N 1
ATOM 595 C CA . GLU A 1 81 ? -8.361 7.231 -7.252 1.00 75.38 81 GLU A CA 1
ATOM 596 C C . GLU A 1 81 ? -8.891 5.911 -6.677 1.00 75.38 81 GLU A C 1
ATOM 598 O O . GLU A 1 81 ? -8.787 5.672 -5.473 1.00 75.38 81 GLU A O 1
ATOM 603 N N . LYS A 1 82 ? 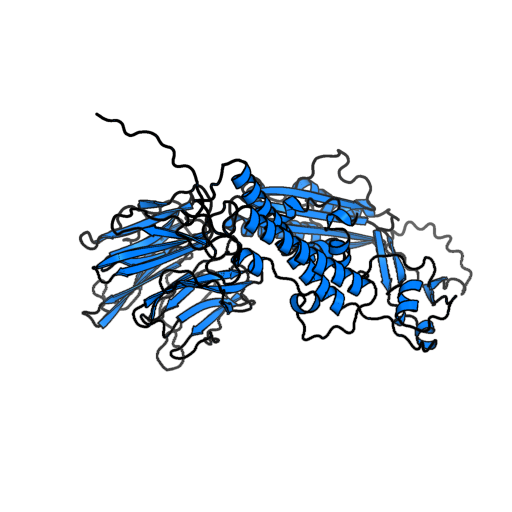-9.434 5.033 -7.530 1.00 79.19 82 LYS A N 1
ATOM 604 C CA . LYS A 1 82 ? -9.921 3.716 -7.097 1.00 79.19 82 LYS A CA 1
ATOM 605 C C . LYS A 1 82 ? -8.783 2.840 -6.593 1.00 79.19 82 LYS A C 1
ATOM 607 O O . LYS A 1 82 ? -8.937 2.186 -5.571 1.00 79.19 82 LYS A O 1
ATOM 612 N N . ALA A 1 83 ? -7.643 2.862 -7.274 1.00 79.38 83 ALA A N 1
ATOM 613 C CA . ALA A 1 83 ? -6.467 2.113 -6.868 1.00 79.38 83 ALA A CA 1
ATOM 614 C C . ALA A 1 83 ? -5.918 2.603 -5.515 1.00 79.38 83 ALA A C 1
ATOM 616 O O . ALA A 1 83 ? -5.528 1.791 -4.683 1.00 79.38 83 ALA A O 1
ATOM 617 N N . ASN A 1 84 ? -5.954 3.913 -5.254 1.00 73.44 84 ASN A N 1
ATOM 618 C CA . ASN A 1 84 ? -5.572 4.504 -3.968 1.00 73.44 84 ASN A CA 1
ATOM 619 C C . ASN A 1 84 ? -6.517 4.131 -2.822 1.00 73.44 84 ASN A C 1
ATOM 621 O O . ASN A 1 84 ? -6.072 4.014 -1.686 1.00 73.44 84 ASN A O 1
ATOM 625 N N . LYS A 1 85 ? -7.812 3.979 -3.110 1.00 71.75 85 LYS A N 1
ATOM 626 C CA . LYS A 1 85 ? -8.848 3.641 -2.122 1.00 71.75 85 LYS A CA 1
ATOM 627 C C . LYS A 1 85 ? -9.073 2.134 -1.967 1.00 71.75 85 LYS A C 1
ATOM 629 O O . LYS A 1 85 ? -9.952 1.740 -1.206 1.00 71.75 85 LYS A O 1
ATOM 634 N N . ALA A 1 86 ? -8.362 1.302 -2.722 1.00 75.06 86 ALA A N 1
ATOM 635 C CA . ALA A 1 86 ? -8.516 -0.143 -2.670 1.00 75.06 86 ALA A CA 1
ATOM 636 C C . ALA A 1 86 ? -7.791 -0.743 -1.465 1.00 75.06 86 ALA A C 1
ATOM 638 O O . ALA A 1 86 ? -6.671 -0.344 -1.155 1.00 75.06 86 ALA A O 1
ATOM 639 N N . ASP A 1 87 ? -8.393 -1.758 -0.839 1.00 71.12 87 ASP A N 1
ATOM 640 C CA . ASP A 1 87 ? -7.758 -2.510 0.253 1.00 71.12 87 ASP A CA 1
ATOM 641 C C . ASP A 1 87 ? -6.523 -3.267 -0.250 1.00 71.12 87 ASP A C 1
ATOM 643 O O . ASP A 1 87 ? -5.556 -3.493 0.477 1.00 71.12 87 ASP A O 1
ATOM 647 N N . CYS A 1 88 ? -6.552 -3.684 -1.518 1.00 76.88 88 CYS A N 1
ATOM 648 C CA . CYS A 1 88 ? -5.400 -4.252 -2.194 1.00 76.88 88 CYS A CA 1
ATOM 649 C C . CYS A 1 88 ? -5.471 -4.042 -3.707 1.00 76.88 88 CYS A C 1
ATOM 651 O O . CYS A 1 88 ? -6.541 -4.009 -4.320 1.00 76.88 88 CYS A O 1
ATOM 653 N N . ASN A 1 89 ? -4.291 -3.942 -4.315 1.00 86.38 89 ASN A N 1
ATOM 654 C CA . ASN A 1 89 ? -4.123 -3.886 -5.758 1.00 86.38 89 ASN A CA 1
ATOM 655 C C . ASN A 1 89 ? -3.282 -5.074 -6.217 1.00 86.38 89 ASN A C 1
ATOM 657 O O . ASN A 1 89 ? -2.284 -5.423 -5.584 1.00 86.38 89 ASN A O 1
ATOM 661 N N . PHE A 1 90 ? -3.650 -5.664 -7.345 1.00 89.00 90 PHE A N 1
ATOM 662 C CA . PHE A 1 90 ? -2.887 -6.719 -7.994 1.00 89.00 90 PHE A CA 1
ATOM 663 C C . PHE A 1 90 ? -2.562 -6.342 -9.426 1.00 89.00 90 PHE A C 1
ATOM 665 O O . PHE A 1 90 ? -3.381 -5.750 -10.124 1.00 89.00 90 PHE A O 1
ATOM 672 N N . LEU A 1 91 ? -1.380 -6.747 -9.876 1.00 90.88 91 LEU A N 1
ATOM 673 C CA . LEU A 1 91 ? -1.009 -6.689 -11.278 1.00 90.88 91 LEU A CA 1
ATOM 674 C C . LEU A 1 91 ? -0.951 -8.095 -11.864 1.00 90.88 91 LEU A C 1
ATOM 676 O O . LEU A 1 91 ? -0.330 -8.978 -11.272 1.00 90.88 91 LEU A O 1
ATOM 680 N N . LEU A 1 92 ? -1.491 -8.254 -13.067 1.00 91.75 92 LEU A N 1
ATOM 681 C CA . LEU A 1 92 ? -1.161 -9.340 -13.981 1.00 91.75 92 LEU A CA 1
ATOM 682 C C . LEU A 1 92 ? -0.549 -8.747 -15.249 1.00 91.75 92 LEU A C 1
ATOM 684 O O . LEU A 1 92 ? -1.093 -7.821 -15.847 1.00 91.75 92 LEU A O 1
ATOM 688 N N . ARG A 1 93 ? 0.578 -9.297 -15.687 1.00 91.81 93 ARG A N 1
ATOM 689 C CA . ARG A 1 93 ? 1.292 -8.865 -16.885 1.00 91.81 93 ARG A CA 1
ATOM 690 C C . ARG A 1 93 ? 1.696 -10.076 -17.707 1.00 91.81 93 ARG A C 1
ATOM 692 O O . ARG A 1 93 ? 2.351 -10.975 -17.190 1.00 91.81 93 ARG A O 1
ATOM 699 N N . CYS A 1 94 ? 1.345 -10.081 -18.986 1.00 91.62 94 CYS A N 1
ATOM 700 C CA . CYS A 1 94 ? 1.829 -11.049 -19.964 1.00 91.62 94 CYS A CA 1
ATOM 701 C C . CYS A 1 94 ? 2.667 -10.311 -21.006 1.00 91.62 94 CYS A C 1
ATOM 703 O O . CYS A 1 94 ? 2.215 -9.341 -21.613 1.00 91.62 94 CYS A O 1
ATOM 705 N N . VAL A 1 95 ? 3.902 -10.761 -21.194 1.00 90.44 95 VAL A N 1
ATOM 706 C CA . VAL A 1 95 ? 4.845 -10.201 -22.158 1.00 90.44 95 VAL A CA 1
ATOM 707 C C . VAL A 1 95 ? 5.174 -11.279 -23.162 1.00 90.44 95 VAL A C 1
ATOM 709 O O . VAL A 1 95 ? 5.734 -12.318 -22.815 1.00 90.44 95 VAL A O 1
ATOM 712 N N . VAL A 1 96 ? 4.854 -11.014 -24.415 1.00 90.50 96 VAL A N 1
ATOM 713 C CA . VAL A 1 96 ? 5.134 -11.902 -25.528 1.00 90.50 96 VAL A CA 1
ATOM 714 C C . VAL A 1 96 ? 6.221 -11.249 -26.355 1.00 90.50 96 VAL A C 1
ATOM 716 O O . VAL A 1 96 ? 6.032 -10.150 -26.870 1.00 90.50 96 VAL A O 1
ATOM 719 N N . ARG A 1 97 ? 7.371 -11.909 -26.459 1.00 88.62 97 ARG A N 1
ATOM 720 C CA . ARG A 1 97 ? 8.504 -11.443 -27.254 1.00 88.62 97 ARG A CA 1
ATOM 721 C C . ARG A 1 97 ? 8.699 -12.374 -28.432 1.00 88.62 97 ARG A C 1
ATOM 723 O O . ARG A 1 97 ? 8.947 -13.565 -28.235 1.00 88.62 97 ARG A O 1
ATOM 730 N N . ASN A 1 98 ? 8.653 -11.817 -29.630 1.00 84.25 98 ASN A N 1
ATOM 731 C CA . ASN A 1 98 ? 8.986 -12.541 -30.845 1.00 84.25 98 ASN A CA 1
ATOM 732 C C . ASN A 1 98 ? 10.489 -12.338 -31.098 1.00 84.25 98 ASN A C 1
ATOM 734 O O . ASN A 1 98 ? 10.966 -11.208 -31.231 1.00 84.25 98 ASN A O 1
ATOM 738 N N . HIS A 1 99 ? 11.278 -13.416 -31.036 1.00 69.75 99 HIS A N 1
ATOM 739 C CA . HIS A 1 99 ? 12.724 -13.324 -31.217 1.00 69.75 99 HIS A CA 1
ATOM 740 C C . HIS A 1 99 ? 13.075 -13.242 -32.700 1.00 69.75 99 HIS A C 1
ATOM 742 O O . HIS A 1 99 ? 12.809 -14.160 -33.472 1.00 69.75 99 HIS A O 1
ATOM 748 N N . HIS A 1 100 ? 13.792 -12.177 -33.043 1.00 64.12 100 HIS A N 1
ATOM 749 C CA . HIS A 1 100 ? 14.587 -12.083 -34.258 1.00 64.12 100 HIS A CA 1
ATOM 750 C C . HIS A 1 100 ? 16.063 -12.055 -33.842 1.00 64.12 100 HIS A C 1
ATOM 752 O O . HIS A 1 100 ? 16.456 -11.261 -32.978 1.00 64.12 100 HIS A O 1
ATOM 758 N N . ASN A 1 101 ? 16.870 -12.979 -34.364 1.00 55.97 101 ASN A N 1
ATOM 759 C CA . ASN A 1 101 ? 18.307 -13.011 -34.107 1.00 55.97 101 ASN A CA 1
ATOM 760 C C . ASN A 1 101 ? 18.979 -12.016 -35.047 1.00 55.97 101 ASN A C 1
ATOM 762 O O . ASN A 1 101 ? 19.250 -12.350 -36.191 1.00 55.97 101 ASN A O 1
ATOM 766 N N . VAL A 1 102 ? 19.262 -10.810 -34.562 1.00 59.66 102 VAL A N 1
ATOM 767 C CA . VAL A 1 102 ? 20.119 -9.871 -35.290 1.00 59.66 102 VAL A CA 1
ATOM 768 C C . VAL A 1 102 ? 21.261 -9.491 -34.362 1.00 59.66 102 VAL A C 1
ATOM 770 O O . VAL A 1 102 ? 21.045 -8.910 -33.296 1.00 59.66 102 VAL A O 1
ATOM 773 N N . LYS A 1 103 ? 22.479 -9.898 -34.723 1.00 61.38 103 LYS A N 1
ATOM 774 C CA . LYS A 1 103 ? 23.692 -9.339 -34.128 1.00 61.38 103 LYS A CA 1
ATOM 775 C C . LYS A 1 103 ? 23.998 -8.067 -34.902 1.00 61.38 103 LYS A C 1
ATOM 777 O O . LYS A 1 103 ? 24.203 -8.123 -36.107 1.00 61.38 103 LYS A O 1
ATOM 782 N N . GLN A 1 104 ? 23.990 -6.941 -34.203 1.00 72.38 104 GLN A N 1
ATOM 783 C CA . GLN A 1 104 ? 24.354 -5.653 -34.773 1.00 72.38 104 GLN A CA 1
ATOM 784 C C . GLN A 1 104 ? 25.556 -5.122 -34.016 1.00 72.38 104 GLN A C 1
ATOM 786 O O . GLN A 1 104 ? 25.583 -5.125 -32.778 1.00 72.38 104 GLN A O 1
ATOM 791 N N . ARG A 1 105 ? 26.554 -4.664 -34.762 1.00 79.94 105 ARG A N 1
ATOM 792 C CA . ARG A 1 105 ? 27.659 -3.915 -34.187 1.00 79.94 105 ARG A CA 1
ATOM 793 C C . ARG A 1 105 ? 27.174 -2.490 -33.936 1.00 79.94 105 ARG A C 1
ATOM 795 O O . ARG A 1 105 ? 26.693 -1.825 -34.842 1.00 79.94 105 ARG A O 1
ATOM 802 N N . MET A 1 106 ? 27.310 -2.029 -32.700 1.00 86.31 106 MET A N 1
ATOM 803 C CA . MET A 1 106 ? 26.907 -0.686 -32.282 1.00 86.31 106 MET A CA 1
ATOM 804 C C . MET A 1 106 ? 28.126 0.234 -32.220 1.00 86.31 106 MET A C 1
ATOM 806 O O . MET A 1 106 ? 29.176 -0.179 -31.725 1.00 86.31 106 MET A O 1
ATOM 810 N N . GLU A 1 107 ? 27.979 1.461 -32.710 1.00 84.88 107 GLU A N 1
ATOM 811 C CA . GLU A 1 107 ? 29.011 2.500 -32.671 1.00 84.88 107 GLU A CA 1
ATOM 812 C C . GLU A 1 107 ? 28.398 3.827 -32.215 1.00 84.88 107 GLU A C 1
ATOM 814 O O . GLU A 1 107 ? 27.372 4.269 -32.735 1.00 84.88 107 GLU A O 1
ATOM 819 N N . PHE A 1 108 ? 29.002 4.458 -31.215 1.00 84.94 108 PHE A N 1
ATOM 820 C CA . PHE A 1 108 ? 28.585 5.752 -30.703 1.00 84.94 108 PHE A CA 1
ATOM 821 C C . PHE A 1 108 ? 28.914 6.854 -31.713 1.00 84.94 108 PHE A C 1
ATOM 823 O O . PHE A 1 108 ? 30.070 7.049 -32.093 1.00 84.94 108 PHE A O 1
ATOM 830 N N . LYS A 1 109 ? 27.893 7.607 -32.130 1.00 81.94 109 LYS A N 1
ATOM 831 C CA . LYS A 1 109 ? 28.052 8.713 -33.070 1.00 81.94 109 LYS A CA 1
ATOM 832 C C . LYS A 1 109 ? 28.229 10.022 -32.316 1.00 81.94 109 LYS A C 1
ATOM 834 O O . LYS A 1 109 ? 27.321 10.515 -31.650 1.00 81.94 109 LYS A O 1
ATOM 839 N N . TRP A 1 110 ? 29.415 10.589 -32.476 1.00 73.88 110 TRP A N 1
ATOM 840 C CA . TRP A 1 110 ? 29.832 11.821 -31.831 1.00 73.88 110 TRP A CA 1
ATOM 841 C C . TRP A 1 110 ? 29.775 12.991 -32.811 1.00 73.88 110 TRP A C 1
ATOM 843 O O . TRP A 1 110 ? 30.609 13.066 -33.709 1.00 73.88 110 TRP A O 1
ATOM 853 N N . ASP A 1 111 ? 28.844 13.927 -32.620 1.00 66.75 111 ASP A N 1
ATOM 854 C CA . ASP A 1 111 ? 28.781 15.135 -33.463 1.00 66.75 111 ASP A CA 1
ATOM 855 C C . ASP A 1 111 ? 29.308 16.389 -32.728 1.00 66.75 111 ASP A C 1
ATOM 857 O O . ASP A 1 111 ? 29.824 17.308 -33.357 1.00 66.75 111 ASP A O 1
ATOM 861 N N . GLU A 1 112 ? 29.252 16.416 -31.390 1.00 66.00 112 GLU A N 1
ATOM 862 C CA . GLU A 1 112 ? 29.699 17.537 -30.543 1.00 66.00 112 GLU A CA 1
ATOM 863 C C . GLU A 1 112 ? 30.452 17.021 -29.319 1.00 66.00 112 GLU A C 1
ATOM 865 O O . GLU A 1 112 ? 30.047 15.999 -28.770 1.00 66.00 112 GLU A O 1
ATOM 870 N N . ASN A 1 113 ? 31.528 17.710 -28.897 1.00 68.06 113 ASN A N 1
ATOM 871 C CA . ASN A 1 113 ? 32.384 17.318 -27.769 1.00 68.06 113 ASN A CA 1
ATOM 872 C C . ASN A 1 113 ? 31.938 17.941 -26.430 1.00 68.06 113 ASN A C 1
ATOM 874 O O . ASN A 1 113 ? 32.444 19.021 -26.107 1.00 68.06 113 ASN A O 1
ATOM 878 N N . PRO A 1 114 ? 31.010 17.325 -25.655 1.00 72.31 114 PRO A N 1
ATOM 879 C CA . PRO A 1 114 ? 30.641 17.816 -24.333 1.00 72.31 114 PRO A CA 1
ATOM 880 C C . PRO A 1 114 ? 31.857 17.853 -23.414 1.00 72.31 114 PRO A C 1
ATOM 882 O O . PRO A 1 114 ? 32.591 16.876 -23.262 1.00 72.31 114 PRO A O 1
ATOM 885 N N . LYS A 1 115 ? 32.051 19.003 -22.776 1.00 73.88 115 LYS A N 1
ATOM 886 C CA . LYS A 1 115 ? 33.150 19.252 -21.840 1.00 73.88 115 LYS A CA 1
ATOM 887 C C . LYS A 1 115 ? 32.771 18.885 -20.408 1.00 73.88 115 LYS A C 1
ATOM 889 O O . LYS A 1 115 ? 33.651 18.776 -19.559 1.00 73.88 115 LYS A O 1
ATOM 894 N N . THR A 1 116 ? 31.477 18.703 -20.139 1.00 74.50 116 THR A N 1
ATOM 895 C CA . THR A 1 116 ? 30.926 18.392 -18.814 1.00 74.50 116 THR A CA 1
ATOM 896 C C . THR A 1 116 ? 29.912 17.245 -18.873 1.00 74.50 116 THR A C 1
ATOM 898 O O . THR A 1 116 ? 29.338 16.954 -19.924 1.00 74.50 116 THR A O 1
ATOM 901 N N . GLU A 1 117 ? 29.659 16.595 -17.731 1.00 73.38 117 GLU A N 1
ATOM 902 C CA . GLU A 1 117 ? 28.608 15.568 -17.592 1.00 73.38 117 GLU A CA 1
ATOM 903 C C . GLU A 1 117 ? 27.213 16.125 -17.907 1.00 73.38 117 GLU A C 1
ATOM 905 O O . GLU A 1 117 ? 26.410 15.461 -18.559 1.00 73.38 117 GLU A O 1
ATOM 910 N N . THR A 1 118 ? 26.939 17.369 -17.508 1.00 74.69 118 THR A N 1
ATOM 911 C CA . THR A 1 118 ? 25.661 18.045 -17.766 1.00 74.69 118 THR A CA 1
ATOM 912 C C . THR A 1 118 ? 25.433 18.297 -19.257 1.00 74.69 118 THR A C 1
ATOM 914 O O . THR A 1 118 ? 24.337 18.057 -19.761 1.00 74.69 118 THR A O 1
ATOM 917 N N . GLU A 1 119 ? 26.461 18.738 -19.990 1.00 77.44 119 GLU A N 1
ATOM 918 C CA . GLU A 1 119 ? 26.383 18.911 -21.449 1.00 77.44 119 GLU A CA 1
ATOM 919 C C . GLU A 1 119 ? 26.161 17.574 -22.166 1.00 77.44 119 GLU A C 1
ATOM 921 O O . GLU A 1 119 ? 25.375 17.509 -23.115 1.00 77.44 119 GLU A O 1
ATOM 926 N N . PHE A 1 120 ? 26.804 16.502 -21.687 1.00 79.62 120 PHE A N 1
ATOM 927 C CA . PHE A 1 120 ? 26.596 15.156 -22.218 1.00 79.62 120 PHE A CA 1
ATOM 928 C C . PHE A 1 120 ? 25.152 14.690 -21.999 1.00 79.62 120 PHE A C 1
ATOM 930 O O . PHE A 1 120 ? 24.480 14.319 -22.960 1.00 79.62 120 PHE A O 1
ATOM 937 N N . LEU A 1 121 ? 24.648 14.767 -20.762 1.00 77.31 121 LEU A N 1
ATOM 938 C CA . LEU A 1 121 ? 23.280 14.368 -20.420 1.00 77.31 121 LEU A CA 1
ATOM 939 C C . LEU A 1 121 ? 22.235 15.129 -21.234 1.00 77.31 121 LEU A C 1
ATOM 941 O O . LEU A 1 121 ? 21.289 14.526 -21.733 1.00 77.31 121 LEU A O 1
ATOM 945 N N . LYS A 1 122 ? 22.422 16.439 -21.407 1.00 78.69 122 LYS A N 1
ATOM 946 C CA . LYS A 1 122 ? 21.520 17.263 -22.214 1.00 78.69 122 LYS A CA 1
ATOM 947 C C . LYS A 1 122 ? 21.497 16.828 -23.682 1.00 78.69 122 LYS A C 1
ATOM 949 O O . LYS A 1 122 ? 20.447 16.882 -24.311 1.00 78.69 122 LYS A O 1
ATOM 954 N N . SER A 1 123 ? 22.644 16.414 -24.217 1.00 80.81 123 SER A N 1
ATOM 955 C CA . SER A 1 123 ? 22.816 16.138 -25.649 1.00 80.81 123 SER A CA 1
ATOM 956 C C . SER A 1 123 ? 22.564 14.684 -26.038 1.00 80.81 123 SER A C 1
ATOM 958 O O . SER A 1 123 ? 22.255 14.425 -27.196 1.00 80.81 123 SER A O 1
ATOM 960 N N . TYR A 1 124 ? 22.735 13.737 -25.110 1.00 80.44 124 TYR A N 1
ATOM 961 C CA . TYR A 1 124 ? 22.694 12.295 -25.386 1.00 80.44 124 TYR A CA 1
ATOM 962 C C . TYR A 1 124 ? 21.873 11.490 -24.364 1.00 80.44 124 TYR A C 1
ATOM 964 O O . TYR A 1 124 ? 21.562 10.327 -24.622 1.00 80.44 124 TYR A O 1
ATOM 972 N N . GLY A 1 125 ? 21.486 12.074 -23.227 1.00 80.81 125 GLY A N 1
ATOM 973 C CA . GLY A 1 125 ? 20.768 11.370 -22.161 1.00 80.81 125 GLY A CA 1
ATOM 974 C C . GLY A 1 125 ? 21.651 10.420 -21.341 1.00 80.81 125 GLY A C 1
ATOM 975 O O . GLY A 1 125 ? 22.879 10.433 -21.427 1.00 80.81 125 GLY A O 1
ATOM 976 N N . ASP A 1 126 ? 21.013 9.594 -20.509 1.00 78.56 126 ASP A N 1
ATOM 977 C CA . ASP A 1 126 ? 21.674 8.639 -19.603 1.00 78.56 126 ASP A CA 1
ATOM 978 C C . ASP A 1 126 ? 21.899 7.252 -20.234 1.00 78.56 126 ASP A C 1
ATOM 980 O O . ASP A 1 126 ? 22.715 6.451 -19.767 1.00 78.56 126 ASP A O 1
ATOM 984 N N . SER A 1 127 ? 21.164 6.957 -21.301 1.00 83.81 127 SER A N 1
ATOM 985 C CA . SER A 1 127 ? 21.130 5.668 -21.980 1.00 83.81 127 SER A CA 1
ATOM 986 C C . SER A 1 127 ? 20.661 5.836 -23.424 1.00 83.81 127 SER A C 1
ATOM 988 O O . SER A 1 127 ? 20.122 6.877 -23.794 1.00 83.81 127 SER A O 1
ATOM 990 N N . PHE A 1 128 ? 20.856 4.803 -24.240 1.00 85.25 128 PHE A N 1
ATOM 991 C CA . PHE A 1 128 ? 20.344 4.754 -25.608 1.00 85.25 128 PHE A CA 1
ATOM 992 C C . PHE A 1 128 ? 19.467 3.519 -25.817 1.00 85.25 128 PHE A C 1
ATOM 994 O O . PHE A 1 128 ? 19.635 2.493 -25.148 1.00 85.25 128 PHE A O 1
ATOM 1001 N N . VAL A 1 129 ? 18.530 3.611 -26.761 1.00 86.50 129 VAL A N 1
ATOM 1002 C CA . VAL A 1 129 ? 17.725 2.471 -27.211 1.00 86.50 129 VAL A CA 1
ATOM 1003 C C . VAL A 1 129 ? 18.620 1.562 -28.043 1.00 86.50 129 VAL A C 1
ATOM 1005 O O . VAL A 1 129 ? 18.999 1.931 -29.147 1.00 86.50 129 VAL A O 1
ATOM 1008 N N . TYR A 1 130 ? 18.971 0.383 -27.527 1.00 84.25 130 TYR A N 1
ATOM 1009 C CA . TYR A 1 130 ? 19.800 -0.571 -28.276 1.00 84.25 130 TYR A CA 1
ATOM 1010 C C . TYR A 1 130 ? 18.970 -1.563 -29.088 1.00 84.25 130 TYR A C 1
ATOM 1012 O O . TYR A 1 130 ? 19.474 -2.192 -30.012 1.00 84.25 130 TYR A O 1
ATOM 1020 N N . ARG A 1 131 ? 17.711 -1.775 -28.696 1.00 81.50 131 ARG A N 1
ATOM 1021 C CA . ARG A 1 131 ? 16.823 -2.719 -29.367 1.00 81.50 131 ARG A CA 1
ATOM 1022 C C . ARG A 1 131 ? 15.371 -2.398 -29.072 1.00 81.50 131 ARG A C 1
ATOM 1024 O O . ARG A 1 131 ? 15.013 -2.150 -27.922 1.00 81.50 131 ARG A O 1
ATOM 1031 N N . LEU A 1 132 ? 14.526 -2.512 -30.088 1.00 82.81 132 LEU A N 1
ATOM 1032 C CA . LEU A 1 132 ? 13.084 -2.610 -29.908 1.00 82.81 132 LEU A CA 1
ATOM 1033 C C . LEU A 1 132 ? 12.689 -4.085 -29.789 1.00 82.81 132 LEU A C 1
ATOM 1035 O O . LEU A 1 132 ? 13.142 -4.939 -30.552 1.00 82.81 132 LEU A O 1
ATOM 1039 N N . VAL A 1 133 ? 11.887 -4.399 -28.779 1.00 80.81 133 VAL A N 1
ATOM 1040 C CA . VAL A 1 133 ? 11.285 -5.719 -28.605 1.00 80.81 133 VAL A CA 1
ATOM 1041 C C . VAL A 1 133 ? 9.939 -5.698 -29.292 1.00 80.81 133 VAL A C 1
ATOM 1043 O O . VAL A 1 133 ? 9.079 -4.888 -28.946 1.00 80.81 133 VAL A O 1
ATOM 1046 N N . GLU A 1 134 ? 9.772 -6.611 -30.237 1.00 86.38 134 GLU A N 1
ATOM 1047 C CA . GLU A 1 134 ? 8.516 -6.848 -30.931 1.00 86.38 134 GLU A CA 1
ATOM 1048 C C . GLU A 1 134 ? 7.724 -7.969 -30.257 1.00 86.38 134 GLU A C 1
ATOM 1050 O O . GLU A 1 134 ? 8.287 -8.891 -29.651 1.00 86.38 134 GLU A O 1
ATOM 1055 N N . GLY A 1 135 ? 6.404 -7.888 -30.379 1.00 89.31 135 GLY A N 1
ATOM 1056 C CA . GLY A 1 135 ? 5.476 -8.901 -29.901 1.00 89.31 135 GLY A CA 1
ATOM 1057 C C . GLY A 1 135 ? 4.222 -8.251 -29.347 1.00 89.31 135 GLY A C 1
ATOM 1058 O O . GLY A 1 135 ? 3.635 -7.405 -30.017 1.00 89.31 135 GLY A O 1
ATOM 1059 N N . GLY A 1 136 ? 3.820 -8.642 -28.140 1.00 90.75 136 GLY A N 1
ATOM 1060 C CA . GLY A 1 136 ? 2.652 -8.085 -27.466 1.00 90.75 136 GLY A CA 1
ATOM 1061 C C . GLY A 1 136 ? 2.838 -7.936 -25.964 1.00 90.75 136 GLY A C 1
ATOM 1062 O O . GLY A 1 136 ? 3.580 -8.684 -25.326 1.00 90.75 136 GLY A O 1
ATOM 1063 N N . GLU A 1 137 ? 2.125 -6.981 -25.385 1.00 90.56 137 GLU A N 1
ATOM 1064 C CA . GLU A 1 137 ? 2.080 -6.765 -23.947 1.00 90.56 137 GLU A CA 1
ATOM 1065 C C . GLU A 1 137 ? 0.632 -6.635 -23.477 1.00 90.56 137 GLU A C 1
ATOM 1067 O O . GLU A 1 137 ? -0.142 -5.876 -24.048 1.00 90.56 137 GLU A O 1
ATOM 1072 N N . PHE A 1 138 ? 0.279 -7.382 -22.434 1.00 92.38 138 PHE A N 1
ATOM 1073 C CA . PHE A 1 138 ? -1.002 -7.311 -21.741 1.00 92.38 138 PHE A CA 1
ATOM 1074 C C . PHE A 1 138 ? -0.732 -6.955 -20.284 1.00 92.38 138 PHE A C 1
ATOM 1076 O O . PHE A 1 138 ? 0.049 -7.640 -19.621 1.00 92.38 138 PHE A O 1
ATOM 1083 N N . VAL A 1 139 ? -1.369 -5.902 -19.784 1.00 92.00 139 VAL A N 1
ATOM 1084 C CA . VAL A 1 139 ? -1.240 -5.421 -18.408 1.00 92.00 139 VAL A CA 1
ATOM 1085 C C . VAL A 1 139 ? -2.635 -5.236 -17.833 1.00 92.00 139 VAL A C 1
ATOM 1087 O O . VAL A 1 139 ? -3.452 -4.516 -18.399 1.00 92.00 139 VAL A O 1
ATOM 1090 N N . ALA A 1 140 ? -2.903 -5.865 -16.697 1.00 92.50 140 ALA A N 1
ATOM 1091 C CA . ALA A 1 140 ? -4.136 -5.704 -15.949 1.00 92.50 140 ALA A CA 1
ATOM 1092 C C . ALA A 1 140 ? -3.826 -5.284 -14.511 1.00 92.50 140 ALA A C 1
ATOM 1094 O O . ALA A 1 140 ? -2.996 -5.906 -13.846 1.00 92.50 140 ALA A O 1
ATOM 1095 N N . VAL A 1 141 ? -4.515 -4.246 -14.042 1.00 91.62 141 VAL A N 1
ATOM 1096 C CA . VAL A 1 141 ? -4.569 -3.839 -12.636 1.00 91.62 141 VAL A CA 1
ATOM 1097 C C . VAL A 1 141 ? -5.939 -4.229 -12.095 1.00 91.62 141 VAL A C 1
ATOM 1099 O O . VAL A 1 141 ? -6.966 -3.839 -12.651 1.00 91.62 141 VAL A O 1
ATOM 1102 N N . VAL A 1 142 ? -5.948 -5.013 -11.023 1.00 90.31 142 VAL A N 1
ATOM 1103 C CA . VAL A 1 142 ? -7.151 -5.409 -10.292 1.00 90.31 142 VAL A CA 1
ATOM 1104 C C . VAL A 1 142 ? -7.133 -4.689 -8.952 1.00 90.31 142 VAL A C 1
ATOM 1106 O O . VAL A 1 142 ? -6.300 -4.991 -8.099 1.00 90.31 142 VAL A O 1
ATOM 1109 N N . SER A 1 143 ? -8.038 -3.733 -8.784 1.00 87.75 143 SER A N 1
ATOM 1110 C CA . SER A 1 143 ? -8.242 -3.000 -7.535 1.00 87.75 143 SER A CA 1
ATOM 1111 C C . SER A 1 143 ? -9.433 -3.600 -6.806 1.00 87.75 143 SER A C 1
ATOM 1113 O O . SER A 1 143 ? -10.512 -3.744 -7.388 1.00 87.75 143 SER A O 1
ATOM 1115 N N . ILE A 1 144 ? -9.227 -3.983 -5.550 1.00 81.25 144 ILE A N 1
ATOM 1116 C CA . ILE A 1 144 ? -10.214 -4.716 -4.765 1.00 81.25 144 ILE A CA 1
ATOM 1117 C C . ILE A 1 144 ? -10.555 -3.901 -3.533 1.00 81.25 144 ILE A C 1
ATOM 1119 O O . ILE A 1 144 ? -9.700 -3.621 -2.692 1.00 81.25 144 ILE A O 1
ATOM 1123 N N . ASN A 1 145 ? -11.836 -3.593 -3.424 1.00 80.06 145 ASN A N 1
ATOM 1124 C CA . ASN A 1 145 ? -12.451 -3.049 -2.234 1.00 80.06 145 ASN A CA 1
ATOM 1125 C C . ASN A 1 145 ? -13.313 -4.153 -1.647 1.00 80.06 145 ASN A C 1
ATOM 1127 O O . ASN A 1 145 ? -14.291 -4.595 -2.245 1.00 80.06 145 ASN A O 1
ATOM 1131 N N . THR A 1 146 ? -12.917 -4.647 -0.496 1.00 66.31 146 THR A N 1
ATOM 1132 C CA . THR A 1 146 ? -13.663 -5.639 0.257 1.00 66.31 146 THR A CA 1
ATOM 1133 C C . THR A 1 146 ? -14.509 -4.924 1.295 1.00 66.31 146 THR A C 1
ATOM 1135 O O . THR A 1 146 ? -14.129 -3.885 1.822 1.00 66.31 146 THR A O 1
ATOM 1138 N N . GLU A 1 147 ? -15.653 -5.503 1.635 1.00 59.06 147 GLU A N 1
ATOM 1139 C CA . GLU A 1 147 ? -16.340 -5.083 2.859 1.00 59.06 147 GLU A CA 1
ATOM 1140 C C . GLU A 1 147 ? -15.633 -5.619 4.113 1.00 59.06 147 GLU A C 1
ATOM 1142 O O . GLU A 1 147 ? -16.034 -5.284 5.216 1.00 59.06 147 GLU A O 1
ATOM 1147 N N . ASP A 1 148 ? -14.651 -6.515 3.957 1.00 57.19 148 ASP A N 1
ATOM 1148 C CA . ASP A 1 148 ? -14.062 -7.331 5.013 1.00 57.19 148 ASP A CA 1
ATOM 1149 C C . ASP A 1 148 ? -12.565 -7.525 4.796 1.00 57.19 148 ASP A C 1
ATOM 1151 O O . ASP A 1 148 ? -12.133 -8.296 3.932 1.00 57.19 148 ASP A O 1
ATOM 1155 N N . SER A 1 149 ? -11.770 -6.896 5.649 1.00 52.75 149 SER A N 1
ATOM 1156 C CA . SER A 1 149 ? -10.313 -7.020 5.672 1.00 52.75 149 SER A CA 1
ATOM 1157 C C . SER A 1 149 ? -9.811 -8.467 5.788 1.00 52.75 149 SER A C 1
ATOM 1159 O O . SER A 1 149 ? -8.780 -8.814 5.210 1.00 52.75 149 SER A O 1
ATOM 1161 N N . SER A 1 150 ? -10.559 -9.363 6.448 1.00 56.19 150 SER A N 1
ATOM 1162 C CA . SER A 1 150 ? -10.224 -10.795 6.515 1.00 56.19 150 SER A CA 1
ATOM 1163 C C . SER A 1 150 ? -10.483 -11.528 5.188 1.00 56.19 150 SER A C 1
ATOM 1165 O O . SER A 1 150 ? -9.886 -12.574 4.908 1.00 56.19 150 SER A O 1
ATOM 1167 N N . SER A 1 151 ? -11.336 -10.963 4.326 1.00 62.81 151 SER A N 1
ATOM 1168 C CA . SER A 1 151 ? -11.586 -11.461 2.971 1.00 62.81 151 SER A CA 1
ATOM 1169 C C . SER A 1 151 ? -10.498 -11.039 1.989 1.00 62.81 151 SER A C 1
ATOM 1171 O O . SER A 1 151 ? -10.293 -11.756 1.012 1.00 62.81 151 SER A O 1
ATOM 1173 N N . VAL A 1 152 ? -9.735 -9.974 2.272 1.00 65.69 152 VAL A N 1
ATOM 1174 C CA . VAL A 1 152 ? -8.588 -9.547 1.448 1.00 65.69 152 VAL A CA 1
ATOM 1175 C C . VAL A 1 152 ? -7.594 -10.689 1.266 1.00 65.69 152 VAL A C 1
ATOM 1177 O O . VAL A 1 152 ? -7.190 -10.962 0.143 1.00 65.69 152 VAL A O 1
ATOM 1180 N N . GLN A 1 153 ? -7.249 -11.419 2.331 1.00 66.31 153 GLN A N 1
ATOM 1181 C CA . GLN A 1 153 ? -6.310 -12.546 2.242 1.00 66.31 153 GLN A CA 1
ATOM 1182 C C . GLN A 1 153 ? -6.862 -13.712 1.416 1.00 66.31 153 GLN A C 1
ATOM 1184 O O . GLN A 1 153 ? -6.131 -14.315 0.631 1.00 66.31 153 GLN A O 1
ATOM 1189 N N . LYS A 1 154 ? -8.152 -14.028 1.575 1.00 70.25 154 LYS A N 1
ATOM 1190 C CA . LYS A 1 154 ? -8.808 -15.102 0.813 1.00 70.25 154 LYS A CA 1
ATOM 1191 C C . LYS A 1 154 ? -8.875 -14.749 -0.668 1.00 70.25 154 LYS A C 1
ATOM 1193 O O . LYS A 1 154 ? -8.496 -15.557 -1.507 1.00 70.25 154 LYS A O 1
ATOM 1198 N N . ILE A 1 155 ? -9.272 -13.517 -0.970 1.00 73.69 155 ILE A N 1
ATOM 1199 C CA . ILE A 1 155 ? -9.341 -12.977 -2.327 1.00 73.69 155 ILE A CA 1
ATOM 1200 C C . ILE A 1 155 ? -7.948 -12.904 -2.959 1.00 73.69 155 ILE A C 1
ATOM 1202 O O . ILE A 1 155 ? -7.776 -13.305 -4.108 1.00 73.69 155 ILE A O 1
ATOM 1206 N N . ALA A 1 156 ? -6.946 -12.448 -2.205 1.00 72.38 156 ALA A N 1
ATOM 1207 C CA . ALA A 1 156 ? -5.552 -12.415 -2.628 1.00 72.38 156 ALA A CA 1
ATOM 1208 C C . ALA A 1 156 ? -5.043 -13.812 -2.992 1.00 72.38 156 ALA A C 1
ATOM 1210 O O . ALA A 1 156 ? -4.440 -13.993 -4.049 1.00 72.38 156 ALA A O 1
ATOM 1211 N N . ALA A 1 157 ? -5.320 -14.805 -2.142 1.00 75.31 157 ALA A N 1
ATOM 1212 C CA . ALA A 1 157 ? -4.940 -16.190 -2.383 1.00 75.31 157 ALA A CA 1
ATOM 1213 C C . ALA A 1 157 ? -5.644 -16.762 -3.624 1.00 75.31 157 ALA A C 1
ATOM 1215 O O . ALA A 1 157 ? -4.984 -17.356 -4.478 1.00 75.31 157 ALA A O 1
ATOM 1216 N N . GLU A 1 158 ? -6.954 -16.540 -3.768 1.00 80.94 158 GLU A N 1
ATOM 1217 C CA . GLU A 1 158 ? -7.729 -16.968 -4.942 1.00 80.94 158 GLU A CA 1
ATOM 1218 C C . GLU A 1 158 ? -7.195 -16.336 -6.240 1.00 80.94 158 GLU A C 1
ATOM 1220 O O . GLU A 1 158 ? -6.967 -17.046 -7.224 1.00 80.94 158 GLU A O 1
ATOM 1225 N N . LEU A 1 159 ? -6.904 -15.028 -6.240 1.00 81.88 159 LEU A N 1
ATOM 1226 C CA . LEU A 1 159 ? -6.294 -14.341 -7.385 1.00 81.88 159 LEU A CA 1
ATOM 1227 C C . LEU A 1 159 ? -4.896 -14.855 -7.700 1.00 81.88 159 LEU A C 1
ATOM 1229 O O . LEU A 1 159 ? -4.565 -15.062 -8.865 1.00 81.88 159 LEU A O 1
ATOM 1233 N N . GLN A 1 160 ? -4.064 -15.072 -6.684 1.00 81.00 160 GLN A N 1
ATOM 1234 C CA . GLN A 1 160 ? -2.706 -15.560 -6.885 1.00 81.00 160 GLN A CA 1
ATOM 1235 C C . GLN A 1 160 ? -2.703 -16.971 -7.485 1.00 81.00 160 GLN A C 1
ATOM 1237 O O . GLN A 1 160 ? -1.897 -17.254 -8.377 1.00 81.00 160 GLN A O 1
ATOM 1242 N N . VAL A 1 161 ? -3.629 -17.836 -7.057 1.00 82.31 161 VAL A N 1
ATOM 1243 C CA . VAL A 1 161 ? -3.852 -19.154 -7.670 1.00 82.31 161 VAL A CA 1
ATOM 1244 C C . VAL A 1 161 ? -4.291 -18.999 -9.127 1.00 82.31 161 VAL A C 1
ATOM 1246 O O . VAL A 1 161 ? -3.711 -19.643 -10.006 1.00 82.31 161 VAL A O 1
ATOM 1249 N N . ALA A 1 162 ? -5.252 -18.115 -9.407 1.00 84.62 162 ALA A N 1
ATOM 1250 C CA . ALA A 1 162 ? -5.721 -17.865 -10.767 1.00 84.62 162 ALA A CA 1
ATOM 1251 C C . ALA A 1 162 ? -4.595 -17.351 -11.687 1.00 84.62 162 ALA A C 1
ATOM 1253 O O . ALA A 1 162 ? -4.396 -17.887 -12.780 1.00 84.62 162 ALA A O 1
ATOM 1254 N N . PHE A 1 163 ? -3.791 -16.385 -11.233 1.00 85.69 163 PHE A N 1
ATOM 1255 C CA . PHE A 1 163 ? -2.642 -15.867 -11.984 1.00 85.69 163 PHE A CA 1
ATOM 1256 C C . PHE A 1 163 ? -1.550 -16.912 -12.202 1.00 85.69 163 PHE A C 1
ATOM 1258 O O . PHE A 1 163 ? -0.977 -16.982 -13.292 1.00 85.69 163 PHE A O 1
ATOM 1265 N N . SER A 1 164 ? -1.280 -17.754 -11.202 1.00 83.25 164 SER A N 1
ATOM 1266 C CA . SER A 1 164 ? -0.311 -18.848 -11.331 1.00 83.25 164 SER A CA 1
ATOM 1267 C C . SER A 1 164 ? -0.764 -19.854 -12.391 1.00 83.25 164 SER A C 1
ATOM 1269 O O . SER A 1 164 ? 0.033 -20.290 -13.220 1.00 83.25 164 SER A O 1
ATOM 1271 N N . ALA A 1 165 ? -2.060 -20.174 -12.424 1.00 82.62 165 ALA A N 1
ATOM 1272 C CA . ALA A 1 165 ? -2.638 -21.061 -13.427 1.00 82.62 165 ALA A CA 1
ATOM 1273 C C . ALA A 1 165 ? -2.588 -20.465 -14.846 1.00 82.62 165 ALA A C 1
ATOM 1275 O O . ALA A 1 165 ? -2.231 -21.180 -15.785 1.00 82.62 165 ALA A O 1
ATOM 1276 N N . VAL A 1 166 ? -2.871 -19.163 -15.007 1.00 83.25 166 VAL A N 1
ATOM 1277 C CA . VAL A 1 166 ? -2.664 -18.445 -16.282 1.00 83.25 166 VAL A CA 1
ATOM 1278 C C . VAL A 1 166 ? -1.199 -18.531 -16.717 1.00 83.25 166 VAL A C 1
ATOM 1280 O O . VAL A 1 166 ? -0.911 -18.862 -17.866 1.00 83.25 166 VAL A O 1
ATOM 1283 N N . SER A 1 167 ? -0.270 -18.304 -15.787 1.00 81.19 167 SER A N 1
ATOM 1284 C CA . SER A 1 167 ? 1.174 -18.321 -16.053 1.00 81.19 167 SER A CA 1
ATOM 1285 C C . SER A 1 167 ? 1.692 -19.701 -16.471 1.00 81.19 167 SER A C 1
ATOM 1287 O O . SER A 1 167 ? 2.638 -19.796 -17.251 1.00 81.19 167 SER A O 1
ATOM 1289 N N . ALA A 1 168 ? 1.051 -20.772 -15.996 1.00 79.25 168 ALA A N 1
ATOM 1290 C CA . ALA A 1 168 ? 1.339 -22.155 -16.375 1.00 79.25 168 ALA A CA 1
ATOM 1291 C C . ALA A 1 168 ? 0.707 -22.579 -17.721 1.00 79.25 168 ALA A C 1
ATOM 1293 O O . ALA A 1 168 ? 0.801 -23.745 -18.101 1.00 79.25 168 ALA A O 1
ATOM 1294 N N . GLY A 1 169 ? 0.044 -21.664 -18.442 1.00 68.25 169 GLY A N 1
ATOM 1295 C CA . GLY A 1 169 ? -0.633 -21.951 -19.712 1.00 68.25 169 GLY A CA 1
ATOM 1296 C C . GLY A 1 169 ? -1.995 -22.641 -19.559 1.00 68.25 169 GLY A C 1
ATOM 1297 O O . GLY A 1 169 ? -2.548 -23.146 -20.539 1.00 68.25 169 GLY A O 1
ATOM 1298 N N . GLY A 1 170 ? -2.550 -22.681 -18.344 1.00 67.25 170 GLY A N 1
ATOM 1299 C CA . GLY A 1 170 ? -3.841 -23.299 -18.064 1.00 67.25 170 GLY A CA 1
ATOM 1300 C C . GLY A 1 170 ? -5.016 -22.452 -18.560 1.00 67.25 170 GLY A C 1
ATOM 1301 O O . GLY A 1 170 ? -5.192 -21.313 -18.136 1.00 67.25 170 GLY A O 1
ATOM 1302 N N . LYS A 1 171 ? -5.881 -23.039 -19.399 1.00 60.06 171 LYS A N 1
ATOM 1303 C CA . LYS A 1 171 ? -7.230 -22.524 -19.708 1.00 60.06 171 LYS A CA 1
ATOM 1304 C C . LYS A 1 171 ? -8.219 -23.051 -18.658 1.00 60.06 171 LYS A C 1
ATOM 1306 O O . LYS A 1 171 ? -9.033 -23.921 -18.953 1.00 60.06 171 LYS A O 1
ATOM 1311 N N . GLY A 1 172 ? -8.051 -22.637 -17.404 1.00 52.16 172 GLY A N 1
ATOM 1312 C CA . GLY A 1 172 ? -8.839 -23.150 -16.280 1.00 52.16 172 GLY A CA 1
ATOM 1313 C C . GLY A 1 172 ? -10.171 -22.423 -16.106 1.00 52.16 172 GLY A C 1
ATOM 1314 O O . GLY A 1 172 ? -10.266 -21.227 -16.356 1.00 52.16 172 GLY A O 1
ATOM 1315 N N . GLN A 1 173 ? -11.194 -23.143 -15.645 1.00 57.91 173 GLN A N 1
ATOM 1316 C CA . GLN A 1 173 ? -12.349 -22.537 -14.983 1.00 57.91 173 GLN A CA 1
ATOM 1317 C C . GLN A 1 173 ? -11.902 -22.182 -13.560 1.00 57.91 173 GLN A C 1
ATOM 1319 O O . GLN A 1 173 ? -11.493 -23.067 -12.808 1.00 57.91 173 GLN A O 1
ATOM 1324 N N . TYR A 1 174 ? -11.912 -20.897 -13.218 1.00 68.31 174 TYR A N 1
ATOM 1325 C CA . TYR A 1 174 ? -11.510 -20.419 -11.898 1.00 68.31 174 TYR A CA 1
ATOM 1326 C C . TYR A 1 174 ? -12.759 -20.287 -11.030 1.00 68.31 174 TYR A C 1
ATOM 1328 O O . TYR A 1 174 ? -13.721 -19.631 -11.433 1.00 68.31 174 TYR A O 1
ATOM 1336 N N . ASP A 1 175 ? -12.767 -20.899 -9.846 1.00 68.88 175 ASP A N 1
ATOM 1337 C CA . ASP A 1 175 ? -13.816 -20.604 -8.873 1.00 68.88 175 ASP A CA 1
ATOM 1338 C C . ASP A 1 175 ? -13.463 -19.305 -8.147 1.00 68.88 175 ASP A C 1
ATOM 1340 O O . ASP A 1 175 ? -12.709 -19.292 -7.180 1.00 68.88 175 ASP A O 1
ATOM 1344 N N . LEU A 1 176 ? -13.984 -18.200 -8.677 1.00 73.06 176 LEU A N 1
ATOM 1345 C CA . LEU A 1 176 ? -13.850 -16.854 -8.112 1.00 73.06 176 LEU A CA 1
ATOM 1346 C C . LEU A 1 176 ? -15.171 -16.398 -7.476 1.00 73.06 176 LEU A C 1
ATOM 1348 O O . LEU A 1 176 ? -15.426 -15.201 -7.318 1.00 73.06 176 LEU A O 1
ATOM 1352 N N . SER A 1 177 ? -16.067 -17.344 -7.175 1.00 72.56 177 SER A N 1
ATOM 1353 C CA . SER A 1 177 ? -17.413 -17.041 -6.688 1.00 72.56 177 SER A CA 1
ATOM 1354 C C . SER A 1 177 ? -17.400 -16.406 -5.298 1.00 72.56 177 SER A C 1
ATOM 1356 O O . SER A 1 177 ? -18.239 -15.550 -5.017 1.00 72.56 177 SER A O 1
ATOM 1358 N N . THR A 1 178 ? -16.437 -16.777 -4.453 1.00 65.81 178 THR A N 1
ATOM 1359 C CA . THR A 1 178 ? -16.188 -16.164 -3.143 1.00 65.81 178 THR A CA 1
ATOM 1360 C C . THR A 1 178 ? -15.759 -14.711 -3.304 1.00 65.81 178 THR A C 1
ATOM 1362 O O . THR A 1 178 ? -16.382 -13.819 -2.731 1.00 65.81 178 THR A O 1
ATOM 1365 N N . MET A 1 179 ? -14.764 -14.455 -4.150 1.00 70.81 179 MET A N 1
ATOM 1366 C CA . MET A 1 179 ? -14.288 -13.111 -4.451 1.00 70.81 179 MET A CA 1
ATOM 1367 C C . MET A 1 179 ? -15.390 -12.189 -4.976 1.00 70.81 179 MET A C 1
ATOM 1369 O O . MET A 1 179 ? -15.633 -11.142 -4.388 1.00 70.81 179 MET A O 1
ATOM 1373 N N . LYS A 1 180 ? -16.135 -12.607 -6.005 1.00 72.06 180 LYS A N 1
ATOM 1374 C CA . LYS A 1 180 ? -17.221 -11.793 -6.584 1.00 72.06 180 LYS A CA 1
ATOM 1375 C C . LYS A 1 180 ? -18.349 -11.461 -5.602 1.00 72.06 180 LYS A C 1
ATOM 1377 O O . LYS A 1 180 ? -19.103 -10.526 -5.845 1.00 72.06 180 LYS A O 1
ATOM 1382 N N . LYS A 1 181 ? -18.507 -12.245 -4.531 1.00 72.50 181 LYS A N 1
ATOM 1383 C CA . LYS A 1 181 ? -19.514 -12.010 -3.484 1.00 72.50 181 LYS A CA 1
ATOM 1384 C C . LYS A 1 181 ? -19.017 -11.103 -2.364 1.00 72.50 181 LYS A C 1
ATOM 1386 O O . LYS A 1 181 ? -19.842 -10.516 -1.676 1.00 72.50 181 LYS A O 1
ATOM 1391 N N . LEU A 1 182 ? -17.707 -11.058 -2.130 1.00 64.62 182 LEU A N 1
ATOM 1392 C CA . LEU A 1 182 ? -17.108 -10.416 -0.956 1.00 64.62 182 LEU A CA 1
ATOM 1393 C C . LEU A 1 182 ? -16.384 -9.106 -1.283 1.00 64.62 182 LEU A C 1
ATOM 1395 O O . LEU A 1 182 ? -15.911 -8.434 -0.365 1.00 64.62 182 LEU A O 1
ATOM 1399 N N . SER A 1 183 ? -16.284 -8.739 -2.562 1.00 71.12 183 SER A N 1
ATOM 1400 C CA . SER A 1 183 ? -15.605 -7.519 -2.973 1.00 71.12 183 SER A CA 1
ATOM 1401 C C . SER A 1 183 ? -16.250 -6.799 -4.147 1.00 71.12 183 SER A C 1
ATOM 1403 O O . SER A 1 183 ? -16.828 -7.388 -5.060 1.00 71.12 183 SER A O 1
ATOM 1405 N N . ASN A 1 184 ? -16.090 -5.482 -4.119 1.00 80.19 184 ASN A N 1
ATOM 1406 C CA . ASN A 1 184 ? -16.196 -4.620 -5.274 1.00 80.19 184 ASN A CA 1
ATOM 1407 C C . ASN A 1 184 ? -14.838 -4.604 -5.984 1.00 80.19 184 ASN A C 1
ATOM 1409 O O . ASN A 1 184 ? -13.807 -4.272 -5.396 1.00 80.19 184 ASN A O 1
ATOM 1413 N N . ILE A 1 185 ? -14.838 -5.005 -7.249 1.00 82.88 185 ILE A N 1
ATOM 1414 C CA . ILE A 1 185 ? -13.627 -5.231 -8.027 1.00 82.88 185 ILE A CA 1
ATOM 1415 C C . ILE A 1 185 ? -13.654 -4.287 -9.213 1.00 82.88 185 ILE A C 1
ATOM 1417 O O . ILE A 1 185 ? -14.589 -4.299 -10.010 1.00 82.88 185 ILE A O 1
ATOM 1421 N N . THR A 1 186 ? -12.590 -3.511 -9.365 1.00 87.44 186 THR A N 1
ATOM 1422 C CA . THR A 1 186 ? -12.333 -2.760 -10.590 1.00 87.44 186 THR A CA 1
ATOM 1423 C C . THR A 1 186 ? -11.186 -3.419 -11.344 1.00 87.44 186 THR A C 1
ATOM 1425 O O . THR A 1 186 ? -10.105 -3.616 -10.790 1.00 87.44 186 THR A O 1
ATOM 1428 N N . VAL A 1 187 ? -11.422 -3.753 -12.614 1.00 89.75 187 VAL A N 1
ATOM 1429 C CA . VAL A 1 187 ? -10.412 -4.326 -13.508 1.00 89.75 187 VAL A CA 1
ATOM 1430 C C . VAL A 1 187 ? -10.077 -3.309 -14.596 1.00 89.75 187 VAL A C 1
ATOM 1432 O O . VAL A 1 187 ? -10.921 -2.950 -15.414 1.00 89.75 187 VAL A O 1
ATOM 1435 N N . SER A 1 188 ? -8.827 -2.859 -14.611 1.00 89.50 188 SER A N 1
ATOM 1436 C CA . SER A 1 188 ? -8.273 -1.947 -15.613 1.00 89.50 188 SER A CA 1
ATOM 1437 C C . SER A 1 188 ? -7.283 -2.708 -16.485 1.00 89.50 188 SER A C 1
ATOM 1439 O O . SER A 1 188 ? -6.276 -3.193 -15.976 1.00 89.50 188 SER A O 1
ATOM 1441 N N . VAL A 1 189 ? -7.536 -2.800 -17.792 1.00 90.81 189 VAL A N 1
ATOM 1442 C CA . VAL A 1 189 ? -6.672 -3.533 -18.733 1.00 90.81 189 VAL A CA 1
ATOM 1443 C C . VAL A 1 189 ? -6.142 -2.609 -19.822 1.00 90.81 189 VAL A C 1
ATOM 1445 O O . VAL A 1 189 ? -6.900 -1.867 -20.444 1.00 90.81 189 VAL A O 1
ATOM 1448 N N . GLN A 1 190 ? -4.846 -2.720 -20.100 1.00 89.44 190 GLN A N 1
ATOM 1449 C CA . GLN A 1 190 ? -4.189 -2.177 -21.281 1.00 89.44 190 GLN A CA 1
ATOM 1450 C C . GLN A 1 190 ? -3.489 -3.309 -22.027 1.00 89.44 190 GLN A C 1
ATOM 1452 O O . GLN A 1 190 ? -2.882 -4.193 -21.423 1.00 89.44 190 GLN A O 1
ATOM 1457 N N . TYR A 1 191 ? -3.542 -3.274 -23.354 1.00 90.31 191 TYR A N 1
ATOM 1458 C CA . TYR A 1 191 ? -2.790 -4.207 -24.175 1.00 90.31 191 TYR A CA 1
ATOM 1459 C C . TYR A 1 191 ? -2.264 -3.547 -25.450 1.00 90.31 191 TYR A C 1
ATOM 1461 O O . TYR A 1 191 ? -2.807 -2.549 -25.924 1.00 90.31 191 TYR A O 1
ATOM 1469 N N . SER A 1 192 ? -1.203 -4.117 -26.012 1.00 88.62 192 SER A N 1
ATOM 1470 C CA . SER A 1 192 ? -0.602 -3.714 -27.283 1.00 88.62 192 SER A CA 1
ATOM 1471 C C . SER A 1 192 ? -0.039 -4.929 -28.023 1.00 88.62 192 SER A C 1
ATOM 1473 O O . SER A 1 192 ? 0.256 -5.960 -27.419 1.00 88.62 192 SER A O 1
ATOM 1475 N N . GLY A 1 193 ? 0.086 -4.832 -29.351 1.00 86.50 193 GLY A N 1
ATOM 1476 C CA . GLY A 1 193 ? 0.704 -5.887 -30.164 1.00 86.50 193 GLY A CA 1
ATOM 1477 C C . GLY A 1 193 ? -0.087 -7.200 -30.243 1.00 86.50 193 GLY A C 1
ATOM 1478 O O . GLY A 1 193 ? 0.467 -8.251 -30.549 1.00 86.50 193 GLY A O 1
ATOM 1479 N N . ALA A 1 194 ? -1.391 -7.164 -29.972 1.00 86.44 194 ALA A N 1
ATOM 1480 C CA . ALA A 1 194 ? -2.302 -8.286 -30.170 1.00 86.44 194 ALA A CA 1
ATOM 1481 C C . ALA A 1 194 ? -3.510 -7.835 -30.986 1.00 86.44 194 ALA A C 1
ATOM 1483 O O . ALA A 1 194 ? -4.007 -6.723 -30.807 1.00 86.44 194 ALA A O 1
ATOM 1484 N N . MET A 1 195 ? -4.009 -8.713 -31.853 1.00 79.56 195 MET A N 1
ATOM 1485 C CA . MET A 1 195 ? -5.288 -8.509 -32.533 1.00 79.56 195 MET A CA 1
ATOM 1486 C C . MET A 1 195 ? -6.399 -9.269 -31.807 1.00 79.56 195 MET A C 1
ATOM 1488 O O . MET A 1 195 ? -6.150 -10.309 -31.194 1.00 79.56 195 MET A O 1
ATOM 1492 N N . ASN A 1 196 ? -7.639 -8.791 -31.940 1.00 85.69 196 ASN A N 1
ATOM 1493 C CA . ASN A 1 196 ? -8.831 -9.514 -31.490 1.00 85.69 196 ASN A CA 1
ATOM 1494 C C . ASN A 1 196 ? -8.847 -9.812 -29.970 1.00 85.69 196 ASN A C 1
ATOM 1496 O O . ASN A 1 196 ? -9.234 -10.900 -29.531 1.00 85.69 196 ASN A O 1
ATOM 1500 N N . VAL A 1 197 ? -8.365 -8.866 -29.160 1.00 88.12 197 VAL A N 1
ATOM 1501 C CA . VAL A 1 197 ? -8.479 -8.896 -27.693 1.00 88.12 197 VAL A CA 1
ATOM 1502 C C . VAL A 1 197 ? -9.779 -8.204 -27.307 1.00 88.12 197 VAL A C 1
ATOM 1504 O O . VAL A 1 197 ? -9.995 -7.065 -27.709 1.00 88.12 197 VAL A O 1
ATOM 1507 N N . ASN A 1 198 ? -10.641 -8.896 -26.556 1.00 89.62 198 ASN A N 1
ATOM 1508 C CA . ASN A 1 198 ? -11.988 -8.422 -26.209 1.00 89.62 198 ASN A CA 1
ATOM 1509 C C . ASN A 1 198 ? -12.777 -7.852 -27.424 1.00 89.62 198 ASN A C 1
ATOM 1511 O O . ASN A 1 198 ? -13.119 -6.669 -27.439 1.00 89.62 198 ASN A O 1
ATOM 1515 N N . PRO A 1 199 ? -13.055 -8.670 -28.464 1.00 84.88 199 PRO A N 1
ATOM 1516 C CA . PRO A 1 199 ? -13.680 -8.201 -29.710 1.00 84.88 199 PRO A CA 1
ATOM 1517 C C . PRO A 1 199 ? -15.048 -7.556 -29.537 1.00 84.88 199 PRO A C 1
ATOM 1519 O O . PRO A 1 199 ? -15.412 -6.665 -30.294 1.00 84.88 199 PRO A O 1
ATOM 1522 N N . ASP A 1 200 ? -15.796 -8.018 -28.539 1.00 88.12 200 ASP A N 1
ATOM 1523 C CA . ASP A 1 200 ? -17.153 -7.553 -28.275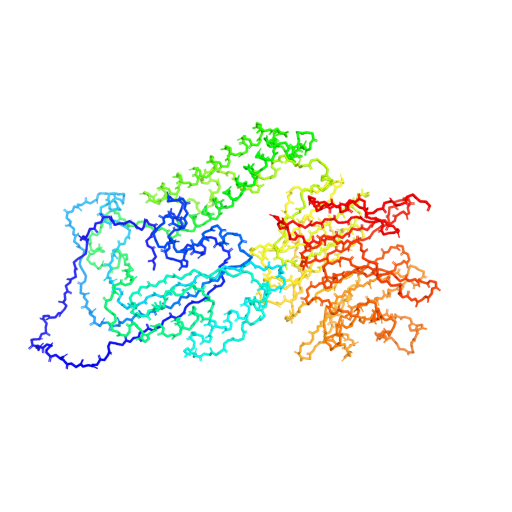 1.00 88.12 200 ASP A CA 1
ATOM 1524 C C . ASP A 1 200 ? -17.170 -6.221 -27.501 1.00 88.12 200 ASP A C 1
ATOM 1526 O O . ASP A 1 200 ? -18.244 -5.757 -27.128 1.00 88.12 200 ASP A O 1
ATOM 1530 N N . ALA A 1 201 ? -15.995 -5.642 -27.203 1.00 83.31 201 ALA A N 1
ATOM 1531 C CA . ALA A 1 201 ? -15.829 -4.449 -26.371 1.00 83.31 201 ALA A CA 1
ATOM 1532 C C . ALA A 1 201 ? -16.601 -4.535 -25.039 1.00 83.31 201 ALA A C 1
ATOM 1534 O O . ALA A 1 201 ? -17.169 -3.551 -24.564 1.00 83.31 201 ALA A O 1
ATOM 1535 N N . LYS A 1 202 ? -16.634 -5.731 -24.437 1.00 86.44 202 LYS A N 1
ATOM 1536 C CA . LYS A 1 202 ? -17.292 -5.964 -23.146 1.00 86.44 202 LYS A CA 1
ATOM 1537 C C . LYS A 1 202 ? -16.564 -5.211 -22.041 1.00 86.44 202 LYS A C 1
ATOM 1539 O O . LYS A 1 202 ? -15.349 -5.018 -22.117 1.00 86.44 202 LYS A O 1
ATOM 1544 N N . GLU A 1 203 ? -17.297 -4.832 -21.000 1.00 87.38 203 GLU A N 1
ATOM 1545 C CA . GLU A 1 203 ? -16.682 -4.337 -19.773 1.00 87.38 203 GLU A CA 1
ATOM 1546 C C . GLU A 1 203 ? -15.729 -5.397 -19.204 1.00 87.38 203 GLU A C 1
ATOM 1548 O O . GLU A 1 203 ? -15.996 -6.601 -19.274 1.00 87.38 203 GLU A O 1
ATOM 1553 N N . TRP A 1 204 ? -14.582 -4.952 -18.696 1.00 90.75 204 TRP A N 1
ATOM 1554 C CA . TRP A 1 204 ? -13.587 -5.855 -18.139 1.00 90.75 204 TRP A CA 1
ATOM 1555 C C . TRP A 1 204 ? -14.048 -6.378 -16.783 1.00 90.75 204 TRP A C 1
ATOM 1557 O O . TRP A 1 204 ? -14.169 -5.627 -15.820 1.00 90.75 204 TRP A O 1
ATOM 1567 N N . ASP A 1 205 ? -14.220 -7.692 -16.699 1.00 89.44 205 ASP A N 1
ATOM 1568 C CA . ASP A 1 205 ? -14.294 -8.426 -15.443 1.00 89.44 205 ASP A CA 1
ATOM 1569 C C . ASP A 1 205 ? -13.082 -9.360 -15.296 1.00 89.44 205 ASP A C 1
ATOM 1571 O O . ASP A 1 205 ? -12.247 -9.488 -16.200 1.00 89.44 205 ASP A O 1
ATOM 1575 N N . ILE A 1 206 ? -12.957 -10.003 -14.131 1.00 88.12 206 ILE A N 1
ATOM 1576 C CA . ILE A 1 206 ? -11.815 -10.882 -13.857 1.00 88.12 206 ILE A CA 1
ATOM 1577 C C . ILE A 1 206 ? -11.794 -12.098 -14.790 1.00 88.12 206 ILE A C 1
ATOM 1579 O O . ILE A 1 206 ? -10.714 -12.499 -15.222 1.00 88.12 206 ILE A O 1
ATOM 1583 N N . ASP A 1 207 ? -12.945 -12.680 -15.127 1.00 87.38 207 ASP A N 1
ATOM 1584 C CA . ASP A 1 207 ? -12.980 -13.897 -15.945 1.00 87.38 207 ASP A CA 1
ATOM 1585 C C . ASP A 1 207 ? -12.519 -13.602 -17.371 1.00 87.38 207 ASP A C 1
ATOM 1587 O O . ASP A 1 207 ? -11.690 -14.327 -17.931 1.00 87.38 207 ASP A O 1
ATOM 1591 N N . LEU A 1 208 ? -13.032 -12.515 -17.951 1.00 90.31 208 LEU A N 1
ATOM 1592 C CA . LEU A 1 208 ? -12.629 -12.027 -19.259 1.00 90.31 208 LEU A CA 1
ATOM 1593 C C . LEU A 1 208 ? -11.143 -11.669 -19.255 1.00 90.31 208 LEU A C 1
ATOM 1595 O O . LEU A 1 208 ? -10.420 -12.086 -20.158 1.00 90.31 208 LEU A O 1
ATOM 1599 N N . MET A 1 209 ? -10.670 -10.964 -18.227 1.00 92.69 209 MET A N 1
ATOM 1600 C CA . MET A 1 209 ? -9.264 -10.585 -18.087 1.00 92.69 209 MET A CA 1
ATOM 1601 C C . MET A 1 209 ? -8.333 -11.805 -18.011 1.00 92.69 209 MET A C 1
ATOM 1603 O O . MET A 1 209 ? -7.367 -11.865 -18.774 1.00 92.69 209 MET A O 1
ATOM 1607 N N . LEU A 1 210 ? -8.639 -12.812 -17.186 1.00 90.88 210 LEU A N 1
ATOM 1608 C CA . LEU A 1 210 ? -7.838 -14.041 -17.082 1.00 90.88 210 LEU A CA 1
ATOM 1609 C C . LEU A 1 210 ? -7.864 -14.856 -18.381 1.00 90.88 210 LEU A C 1
ATOM 1611 O O . LEU A 1 210 ? -6.824 -15.340 -18.835 1.00 90.88 210 LEU A O 1
ATOM 1615 N N . LYS A 1 211 ? -9.039 -14.980 -19.012 1.00 89.88 211 LYS A N 1
ATOM 1616 C CA . LYS A 1 211 ? -9.204 -15.677 -20.294 1.00 89.88 211 LYS A CA 1
ATOM 1617 C C . LYS A 1 211 ? -8.379 -15.020 -21.399 1.00 89.88 211 LYS A C 1
ATOM 1619 O O . LYS A 1 211 ? -7.697 -15.713 -22.158 1.00 89.88 211 LYS A O 1
ATOM 1624 N N . GLU A 1 212 ? -8.451 -13.697 -21.499 1.00 92.50 212 GLU A N 1
ATOM 1625 C CA . GLU A 1 212 ? -7.711 -12.924 -22.492 1.00 92.50 212 GLU A CA 1
ATOM 1626 C C . GLU A 1 212 ? -6.203 -12.988 -22.228 1.00 92.50 212 GLU A C 1
ATOM 1628 O O . GLU A 1 212 ? -5.455 -13.250 -23.168 1.00 92.50 212 GLU A O 1
ATOM 1633 N N . ALA A 1 213 ? -5.760 -12.891 -20.970 1.00 92.31 213 ALA A N 1
ATOM 1634 C CA . ALA A 1 213 ? -4.352 -13.033 -20.588 1.00 92.31 213 ALA A CA 1
ATOM 1635 C C . ALA A 1 213 ? -3.774 -14.428 -20.905 1.00 92.31 213 ALA A C 1
ATOM 1637 O O . ALA A 1 213 ? -2.648 -14.541 -21.399 1.00 92.31 213 ALA A O 1
ATOM 1638 N N . ALA A 1 214 ? -4.538 -15.501 -20.671 1.00 89.94 214 ALA A N 1
ATOM 1639 C CA . ALA A 1 214 ? -4.128 -16.868 -21.007 1.00 89.94 214 ALA A CA 1
ATOM 1640 C C . ALA A 1 214 ? -4.070 -17.105 -22.527 1.00 89.94 214 ALA A C 1
ATOM 1642 O O . ALA A 1 214 ? -3.208 -17.829 -23.022 1.00 89.94 214 ALA A O 1
ATOM 1643 N N . GLY A 1 215 ? -4.984 -16.493 -23.288 1.00 89.88 215 GLY A N 1
ATOM 1644 C CA . GLY A 1 215 ? -5.013 -16.575 -24.752 1.00 89.88 215 GLY A CA 1
ATOM 1645 C C . GLY A 1 215 ? -4.054 -15.615 -25.462 1.00 89.88 215 GLY A C 1
ATOM 1646 O O . GLY A 1 215 ? -3.840 -15.756 -26.668 1.00 89.88 215 GLY A O 1
ATOM 1647 N N . PHE A 1 216 ? -3.487 -14.650 -24.738 1.00 91.81 216 PHE A N 1
ATOM 1648 C CA . PHE A 1 216 ? -2.728 -13.536 -25.295 1.00 91.81 216 PHE A CA 1
ATOM 1649 C C . PHE A 1 216 ? -1.533 -13.960 -26.171 1.00 91.81 216 PHE A C 1
ATOM 1651 O O . PHE A 1 216 ? -1.434 -13.459 -27.293 1.00 91.81 216 PHE A O 1
ATOM 1658 N N . PRO A 1 217 ? -0.687 -14.943 -25.786 1.00 90.44 217 PRO A N 1
ATOM 1659 C CA . PRO A 1 217 ? 0.452 -15.362 -26.613 1.00 90.44 217 PRO A CA 1
ATOM 1660 C C . PRO A 1 217 ? 0.086 -15.801 -28.031 1.00 90.44 217 PRO A C 1
ATOM 1662 O O . PRO A 1 217 ? 0.748 -15.416 -29.000 1.00 90.44 217 PRO A O 1
ATOM 1665 N N . ALA A 1 218 ? -1.018 -16.539 -28.175 1.00 88.19 218 ALA A N 1
ATOM 1666 C CA . ALA A 1 218 ? -1.498 -16.988 -29.478 1.00 88.19 218 ALA A CA 1
ATOM 1667 C C . ALA A 1 218 ? -1.898 -15.803 -30.375 1.00 88.19 218 ALA A C 1
ATOM 1669 O O . ALA A 1 218 ? -1.646 -15.829 -31.583 1.00 88.19 218 ALA A O 1
ATOM 1670 N N . LYS A 1 219 ? -2.453 -14.738 -29.779 1.00 89.31 219 LYS A N 1
ATOM 1671 C CA . LYS A 1 219 ? -2.878 -13.506 -30.467 1.00 89.31 219 LYS A CA 1
ATOM 1672 C C . LYS A 1 219 ? -1.707 -12.604 -30.880 1.00 89.31 219 LYS A C 1
ATOM 1674 O O . LYS A 1 219 ? -1.877 -11.759 -31.755 1.00 89.31 219 LYS A O 1
ATOM 1679 N N . CYS A 1 220 ? -0.528 -12.814 -30.295 1.00 87.62 220 CYS A N 1
ATOM 1680 C CA . CYS A 1 220 ? 0.702 -12.060 -30.566 1.00 87.62 220 CYS A CA 1
ATOM 1681 C C . CYS A 1 220 ? 1.695 -12.795 -31.481 1.00 87.62 220 CYS A C 1
ATOM 1683 O O . CYS A 1 220 ? 2.722 -12.230 -31.853 1.00 87.62 220 CYS A O 1
ATOM 1685 N N . SER A 1 221 ? 1.407 -14.045 -31.857 1.00 72.94 221 SER A N 1
ATOM 1686 C CA . SER A 1 221 ? 2.313 -14.914 -32.633 1.00 72.94 221 SER A CA 1
ATOM 1687 C C . SER A 1 221 ? 2.771 -14.330 -33.975 1.00 72.94 221 SER A C 1
ATOM 1689 O O . SER A 1 221 ? 3.859 -14.652 -34.440 1.00 72.94 221 SER A O 1
ATOM 1691 N N . LYS A 1 222 ? 1.973 -13.441 -34.582 1.00 72.62 222 LYS A N 1
ATOM 1692 C CA . LYS A 1 222 ? 2.289 -12.756 -35.850 1.00 72.62 222 LYS A CA 1
ATOM 1693 C C . LYS A 1 222 ? 2.548 -11.255 -35.692 1.00 72.62 222 LYS A C 1
ATOM 1695 O O . LYS A 1 222 ? 2.698 -10.552 -36.688 1.00 72.62 222 LYS A O 1
ATOM 1700 N N . ALA A 1 223 ? 2.554 -10.743 -34.463 1.00 73.38 223 ALA A N 1
ATOM 1701 C CA . ALA A 1 223 ? 2.696 -9.317 -34.217 1.00 73.38 223 ALA A CA 1
ATOM 1702 C C . ALA A 1 223 ? 4.151 -8.867 -34.387 1.00 73.38 223 ALA A C 1
ATOM 1704 O O . ALA A 1 223 ? 5.055 -9.411 -33.754 1.00 73.38 223 ALA A O 1
ATOM 1705 N N . ARG A 1 224 ? 4.354 -7.836 -35.210 1.00 72.25 224 ARG A N 1
ATOM 1706 C CA . ARG A 1 224 ? 5.630 -7.110 -35.352 1.00 72.25 224 ARG A CA 1
ATOM 1707 C C . ARG A 1 224 ? 5.582 -5.728 -34.701 1.00 72.25 224 ARG A C 1
ATOM 1709 O O . ARG A 1 224 ? 6.331 -4.830 -35.056 1.00 72.25 224 ARG A O 1
ATOM 1716 N N . THR A 1 225 ? 4.640 -5.517 -33.785 1.00 80.06 225 THR A N 1
ATOM 1717 C CA . THR A 1 225 ? 4.485 -4.235 -33.099 1.00 80.06 225 THR A CA 1
ATOM 1718 C C . THR A 1 225 ? 5.608 -4.081 -32.075 1.00 80.06 225 THR A C 1
ATOM 1720 O O . THR A 1 225 ? 5.739 -4.946 -31.203 1.00 80.06 225 THR A O 1
ATOM 1723 N N . PRO A 1 226 ? 6.405 -3.000 -32.130 1.00 82.38 226 PRO A N 1
ATOM 1724 C CA . PRO A 1 226 ? 7.330 -2.668 -31.058 1.00 82.38 226 PRO A CA 1
ATOM 1725 C C . PRO A 1 226 ? 6.544 -2.403 -29.773 1.00 82.38 226 PRO A C 1
ATOM 1727 O O . PRO A 1 226 ? 5.711 -1.500 -29.726 1.00 82.38 226 PRO A O 1
ATOM 1730 N N . ILE A 1 227 ? 6.795 -3.193 -28.732 1.00 82.56 227 ILE A N 1
ATOM 1731 C CA . ILE A 1 227 ? 6.125 -3.051 -27.431 1.00 82.56 227 ILE A CA 1
ATOM 1732 C C . ILE A 1 227 ? 7.025 -2.411 -26.379 1.00 82.56 227 ILE A C 1
ATOM 1734 O O . ILE A 1 227 ? 6.527 -1.807 -25.434 1.00 82.56 227 ILE A O 1
ATOM 1738 N N . ARG A 1 228 ? 8.353 -2.535 -26.517 1.00 79.44 228 ARG A N 1
ATOM 1739 C CA . ARG A 1 228 ? 9.321 -1.956 -25.575 1.00 79.44 228 ARG A CA 1
ATOM 1740 C C . ARG A 1 228 ? 10.621 -1.573 -26.251 1.00 79.44 228 ARG A C 1
ATOM 1742 O O . ARG A 1 228 ? 11.119 -2.300 -27.103 1.00 79.44 228 ARG A O 1
ATOM 1749 N N . ALA A 1 229 ? 11.225 -0.502 -25.757 1.00 82.75 229 ALA A N 1
ATOM 1750 C CA . ALA A 1 229 ? 12.628 -0.209 -25.980 1.00 82.75 229 ALA A CA 1
ATOM 1751 C C . ALA A 1 229 ? 13.474 -0.849 -24.872 1.00 82.75 229 ALA A C 1
ATOM 1753 O O . ALA A 1 229 ? 13.194 -0.691 -23.681 1.00 82.75 229 ALA A O 1
ATOM 1754 N N . LEU A 1 230 ? 14.516 -1.578 -25.255 1.00 82.38 230 LEU A N 1
ATOM 1755 C CA . LEU A 1 230 ? 15.569 -1.993 -24.343 1.00 82.38 230 LEU A CA 1
ATOM 1756 C C . LEU A 1 230 ? 16.665 -0.936 -24.376 1.00 82.38 230 LEU A C 1
ATOM 1758 O O . LEU A 1 230 ? 17.168 -0.566 -25.438 1.00 82.38 230 LEU A O 1
ATOM 1762 N N . LEU A 1 231 ? 17.014 -0.457 -23.188 1.00 85.50 231 LEU A N 1
ATOM 1763 C CA . LEU A 1 231 ? 18.006 0.588 -22.998 1.00 85.50 231 LEU A CA 1
ATOM 1764 C C . LEU A 1 231 ? 19.350 -0.019 -22.596 1.00 85.50 231 LEU A C 1
ATOM 1766 O O . LEU A 1 231 ? 19.395 -0.997 -21.842 1.00 85.50 231 LEU A O 1
ATOM 1770 N N . MET A 1 232 ? 20.436 0.565 -23.094 1.00 84.62 232 MET A N 1
ATOM 1771 C CA . MET A 1 232 ? 21.811 0.215 -22.744 1.00 84.62 232 MET A CA 1
ATOM 1772 C C . MET A 1 232 ? 22.570 1.479 -22.336 1.00 84.62 232 MET A C 1
ATOM 1774 O O . MET A 1 232 ? 22.309 2.572 -22.838 1.00 84.62 232 MET A O 1
ATOM 1778 N N . LYS A 1 233 ? 23.497 1.340 -21.384 1.00 85.31 233 LYS A N 1
ATOM 1779 C CA . LYS A 1 233 ? 24.379 2.440 -20.976 1.00 85.31 233 LYS A CA 1
ATOM 1780 C C . LYS A 1 233 ? 25.458 2.646 -22.039 1.00 85.31 233 LYS A C 1
ATOM 1782 O O . LYS A 1 233 ? 26.010 1.667 -22.535 1.00 85.31 233 LYS A O 1
ATOM 1787 N N . TYR A 1 234 ? 25.829 3.895 -22.314 1.00 83.25 234 TYR A N 1
ATOM 1788 C CA . TYR A 1 234 ? 26.927 4.217 -23.238 1.00 83.25 234 TYR A CA 1
ATOM 1789 C C . TYR A 1 234 ? 28.259 3.572 -22.837 1.00 83.25 234 TYR A C 1
ATOM 1791 O O . TYR A 1 234 ? 29.031 3.150 -23.689 1.00 83.25 234 TYR A O 1
ATOM 1799 N N . THR A 1 235 ? 28.487 3.378 -21.535 1.00 83.06 235 THR A N 1
ATOM 1800 C CA . THR A 1 235 ? 29.663 2.673 -21.006 1.00 83.06 235 THR A CA 1
ATOM 1801 C C . THR A 1 235 ? 29.759 1.205 -21.430 1.00 83.06 235 THR A C 1
ATOM 1803 O O . THR A 1 235 ? 30.816 0.610 -21.244 1.00 83.06 235 THR A O 1
ATOM 1806 N N . ALA A 1 236 ? 28.710 0.609 -22.005 1.00 86.25 236 ALA A N 1
ATOM 1807 C CA . ALA A 1 236 ? 28.764 -0.732 -22.587 1.00 86.25 236 ALA A CA 1
ATOM 1808 C C . ALA A 1 236 ? 29.410 -0.766 -23.989 1.00 86.25 236 ALA A C 1
ATOM 1810 O O . ALA A 1 236 ? 29.761 -1.843 -24.468 1.00 86.25 236 ALA A O 1
ATOM 1811 N N . LEU A 1 237 ? 29.576 0.389 -24.644 1.00 86.38 237 LEU A N 1
ATOM 1812 C CA . LEU A 1 237 ? 30.164 0.505 -25.975 1.00 86.38 237 LEU A CA 1
ATOM 1813 C C . LEU A 1 237 ? 31.693 0.644 -25.880 1.00 86.38 237 LEU A C 1
ATOM 1815 O O . LEU A 1 237 ? 32.222 1.507 -25.176 1.00 86.38 237 LEU A O 1
ATOM 1819 N N . ALA A 1 238 ? 32.428 -0.226 -26.576 1.00 83.94 238 ALA A N 1
ATOM 1820 C CA . ALA A 1 238 ? 33.891 -0.279 -26.485 1.00 83.94 238 ALA A CA 1
ATOM 1821 C C . ALA A 1 238 ? 34.572 0.964 -27.081 1.00 83.94 238 ALA A C 1
ATOM 1823 O O . ALA A 1 238 ? 35.608 1.412 -26.597 1.00 83.94 238 ALA A O 1
ATOM 1824 N N . ASP A 1 239 ? 34.007 1.512 -28.147 1.00 81.62 239 ASP A N 1
ATOM 1825 C CA . ASP A 1 239 ? 34.393 2.780 -28.758 1.00 81.62 239 ASP A CA 1
ATOM 1826 C C . ASP A 1 239 ? 34.092 3.968 -27.838 1.00 81.62 239 ASP A C 1
ATOM 1828 O O . ASP A 1 239 ? 34.975 4.803 -27.667 1.00 81.62 239 ASP A O 1
ATOM 1832 N N . PHE A 1 240 ? 32.956 3.980 -27.131 1.00 82.12 240 PHE A N 1
ATOM 1833 C CA . PHE A 1 240 ? 32.682 4.996 -26.107 1.00 82.12 240 PHE A CA 1
ATOM 1834 C C . PHE A 1 240 ? 33.750 5.010 -25.000 1.00 82.12 240 PHE A C 1
ATOM 1836 O O . PHE A 1 240 ? 34.260 6.066 -24.632 1.00 82.12 240 PHE A O 1
ATOM 1843 N N . GLN A 1 241 ? 34.165 3.838 -24.507 1.00 81.31 241 GLN A N 1
ATOM 1844 C CA . GLN A 1 241 ? 35.231 3.739 -23.499 1.00 81.31 241 GLN A CA 1
ATOM 1845 C C . GLN A 1 241 ? 36.592 4.248 -24.010 1.00 81.31 241 GLN A C 1
ATOM 1847 O O . GLN A 1 241 ? 37.375 4.817 -23.244 1.00 81.31 241 GLN A O 1
ATOM 1852 N N . LYS A 1 242 ? 36.887 4.072 -25.307 1.00 77.94 242 LYS A N 1
ATOM 1853 C CA . LYS A 1 242 ? 38.142 4.538 -25.927 1.00 77.94 242 LYS A CA 1
ATOM 1854 C C . LYS A 1 242 ? 38.239 6.057 -26.013 1.00 77.94 242 LYS A C 1
ATOM 1856 O O . LYS A 1 242 ? 39.355 6.569 -26.072 1.00 77.94 242 LYS A O 1
ATOM 1861 N N . LEU A 1 243 ? 37.108 6.762 -25.987 1.00 71.19 243 LEU A N 1
ATOM 1862 C CA . LEU A 1 243 ? 37.073 8.221 -26.063 1.00 71.19 243 LEU A CA 1
ATOM 1863 C C . LEU A 1 243 ? 37.673 8.902 -24.826 1.00 71.19 243 LEU A C 1
ATOM 1865 O O . LEU A 1 243 ? 37.976 10.089 -24.902 1.00 71.19 243 LEU A O 1
ATOM 1869 N N . LYS A 1 244 ? 37.888 8.169 -23.716 1.00 67.75 244 LYS A N 1
ATOM 1870 C CA . LYS A 1 244 ? 38.486 8.685 -22.466 1.00 67.75 244 LYS A CA 1
ATOM 1871 C C . LYS A 1 244 ? 37.905 10.046 -22.068 1.00 67.75 244 LYS A C 1
ATOM 1873 O O . LYS A 1 244 ? 38.643 10.979 -21.752 1.00 67.75 244 LYS A O 1
ATOM 1878 N N . LEU A 1 245 ? 36.583 10.163 -22.149 1.00 65.06 245 LEU A N 1
ATOM 1879 C CA . LEU A 1 245 ? 35.903 11.420 -21.886 1.00 65.06 245 LEU A CA 1
ATOM 1880 C C . LEU A 1 245 ? 36.217 11.895 -20.466 1.00 65.06 245 LEU A C 1
ATOM 1882 O O . LEU A 1 245 ? 36.299 11.070 -19.553 1.00 65.06 245 LEU A O 1
ATOM 1886 N N . PRO A 1 246 ? 36.370 13.213 -20.258 1.00 59.56 246 PRO A N 1
ATOM 1887 C CA . PRO A 1 246 ? 36.575 13.772 -18.924 1.00 59.56 246 PRO A CA 1
ATOM 1888 C C . PRO A 1 246 ? 35.344 13.597 -18.016 1.00 59.56 246 PRO A C 1
ATOM 1890 O O . PRO A 1 246 ? 35.406 13.925 -16.836 1.00 59.56 246 PRO A O 1
ATOM 1893 N N . CYS A 1 247 ? 34.233 13.100 -18.563 1.00 58.34 247 CYS A N 1
ATOM 1894 C CA . CYS A 1 247 ? 32.944 12.934 -17.920 1.00 58.34 247 CYS A CA 1
ATOM 1895 C C . CYS A 1 247 ? 32.450 11.484 -18.058 1.00 58.34 247 CYS A C 1
ATOM 1897 O O . CYS A 1 247 ? 32.609 10.860 -19.109 1.00 58.34 247 CYS A O 1
ATOM 1899 N N . SER A 1 248 ? 31.829 10.950 -17.004 1.00 61.94 248 SER A N 1
ATOM 1900 C CA . SER A 1 248 ? 31.146 9.653 -17.044 1.00 61.94 248 SER A CA 1
ATOM 1901 C C . SER A 1 248 ? 29.642 9.895 -16.890 1.00 61.94 248 SER A C 1
ATOM 1903 O O . SER A 1 248 ? 29.262 10.733 -16.076 1.00 61.94 248 SER A O 1
ATOM 1905 N N . PRO A 1 249 ? 28.753 9.212 -17.633 1.00 63.91 249 PRO A N 1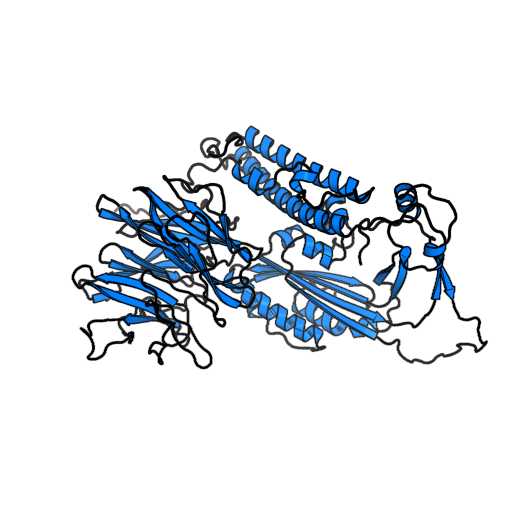
ATOM 1906 C CA . PRO A 1 249 ? 27.318 9.386 -17.433 1.00 63.91 249 PRO A CA 1
ATOM 1907 C C . PRO A 1 249 ? 26.952 9.074 -15.971 1.00 63.91 249 PRO A C 1
ATOM 1909 O O . PRO A 1 249 ? 27.323 8.001 -15.476 1.00 63.91 249 PRO A O 1
ATOM 1912 N N . PRO A 1 250 ? 26.250 9.971 -15.257 1.00 66.00 250 PRO A N 1
ATOM 1913 C CA . PRO A 1 250 ? 25.978 9.759 -13.846 1.00 66.00 250 PRO A CA 1
ATOM 1914 C C . PRO A 1 250 ? 25.017 8.587 -13.626 1.00 66.00 250 PRO A C 1
ATOM 1916 O O . PRO A 1 250 ? 24.148 8.291 -14.448 1.00 66.00 250 PRO A O 1
ATOM 1919 N N . SER A 1 251 ? 25.166 7.907 -12.486 1.00 73.12 251 SER A N 1
ATOM 1920 C CA . SER A 1 251 ? 24.242 6.841 -12.095 1.00 73.12 251 SER A CA 1
ATOM 1921 C C . SER A 1 251 ? 23.023 7.404 -11.370 1.00 73.12 251 SER A C 1
ATOM 1923 O O . SER A 1 251 ? 23.151 8.086 -10.354 1.00 73.12 251 SER A O 1
ATOM 1925 N N . TYR A 1 252 ? 21.834 7.031 -11.840 1.00 78.00 252 TYR A N 1
ATOM 1926 C CA . TYR A 1 252 ? 20.556 7.395 -11.230 1.00 78.00 252 TYR A CA 1
ATOM 1927 C C . TYR A 1 252 ? 20.035 6.357 -10.230 1.00 78.00 252 TYR A C 1
ATOM 1929 O O . TYR A 1 252 ? 18.915 6.492 -9.751 1.00 78.00 252 TYR A O 1
ATOM 1937 N N . ASP A 1 253 ? 20.800 5.318 -9.880 1.00 79.06 253 ASP A N 1
ATOM 1938 C CA . ASP A 1 253 ? 20.312 4.257 -8.981 1.00 79.06 253 ASP A CA 1
ATOM 1939 C C . A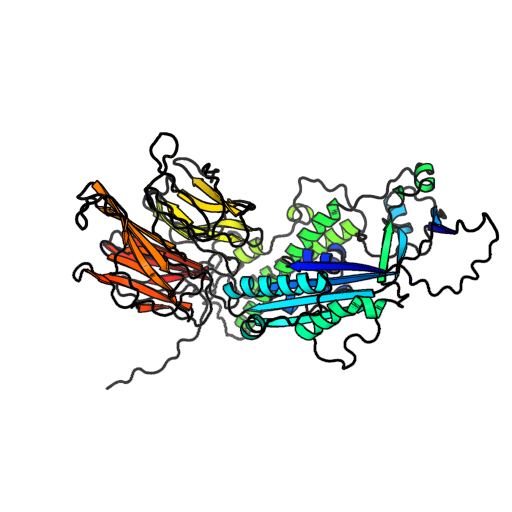SP A 1 253 ? 19.871 4.822 -7.613 1.00 79.06 253 ASP A C 1
ATOM 1941 O O . ASP A 1 253 ? 18.809 4.471 -7.094 1.00 79.06 253 ASP A O 1
ATOM 1945 N N . LYS A 1 254 ? 20.636 5.779 -7.069 1.00 80.44 254 LYS A N 1
ATOM 1946 C CA . LYS A 1 254 ? 20.306 6.477 -5.814 1.00 80.44 254 LYS A CA 1
ATOM 1947 C C . LYS A 1 254 ? 19.137 7.448 -5.976 1.00 80.44 254 LYS A C 1
ATOM 1949 O O . LYS A 1 254 ? 18.232 7.465 -5.145 1.00 80.44 254 LYS A O 1
ATOM 1954 N N . ALA A 1 255 ? 19.138 8.213 -7.069 1.00 83.44 255 ALA A N 1
ATOM 1955 C CA . ALA A 1 255 ? 18.060 9.140 -7.396 1.00 83.44 255 ALA A CA 1
ATOM 1956 C C . ALA A 1 255 ? 16.721 8.402 -7.566 1.00 83.44 255 ALA A C 1
ATOM 1958 O O . ALA A 1 255 ? 15.704 8.873 -7.073 1.00 83.44 255 ALA A O 1
ATOM 1959 N N . ASN A 1 256 ? 16.724 7.211 -8.179 1.00 84.06 256 ASN A N 1
ATOM 1960 C CA . ASN A 1 256 ? 15.552 6.343 -8.329 1.00 84.06 256 ASN A CA 1
ATOM 1961 C C . ASN A 1 256 ? 14.953 5.946 -6.977 1.00 84.06 256 ASN A C 1
ATOM 1963 O O . ASN A 1 256 ? 13.738 6.034 -6.794 1.00 84.06 256 ASN A O 1
ATOM 1967 N N . SER A 1 257 ? 15.795 5.513 -6.034 1.00 84.06 257 SER A N 1
ATOM 1968 C CA . SER A 1 257 ? 15.345 5.145 -4.687 1.00 84.06 257 SER A CA 1
ATOM 1969 C C . SER A 1 257 ? 14.726 6.347 -3.966 1.00 84.06 257 SER A C 1
ATOM 1971 O O . SER A 1 257 ? 13.600 6.273 -3.478 1.00 84.06 257 SER A O 1
ATOM 1973 N N . MET A 1 258 ? 15.411 7.495 -4.002 1.00 87.12 258 MET A N 1
ATOM 1974 C CA . MET A 1 258 ? 14.934 8.734 -3.383 1.00 87.12 258 MET A CA 1
ATOM 1975 C C . MET A 1 258 ? 13.615 9.226 -3.990 1.00 87.12 258 MET A C 1
ATOM 1977 O O . MET A 1 258 ? 12.680 9.518 -3.248 1.00 87.12 258 MET A O 1
ATOM 1981 N N . ALA A 1 259 ? 13.517 9.262 -5.321 1.00 89.19 259 ALA A N 1
ATOM 1982 C CA . ALA A 1 259 ? 12.302 9.653 -6.028 1.00 89.19 259 ALA A CA 1
ATOM 1983 C C . ALA A 1 259 ? 11.137 8.697 -5.731 1.00 89.19 259 ALA A C 1
ATOM 1985 O O . ALA A 1 259 ? 10.005 9.147 -5.615 1.00 89.19 259 ALA A O 1
ATOM 1986 N N . SER A 1 260 ? 11.402 7.398 -5.549 1.00 88.00 260 SER A N 1
ATOM 1987 C CA . SER A 1 260 ? 10.366 6.425 -5.166 1.00 88.00 260 SER A CA 1
ATOM 1988 C C . SER A 1 260 ? 9.783 6.741 -3.788 1.00 88.00 260 SER A C 1
ATOM 1990 O O . SER A 1 260 ? 8.567 6.826 -3.653 1.00 88.00 260 SER A O 1
ATOM 1992 N N . THR A 1 261 ? 10.633 7.008 -2.788 1.00 88.75 261 THR A N 1
ATOM 1993 C CA . THR A 1 261 ? 10.163 7.416 -1.452 1.00 88.75 261 THR A CA 1
ATOM 1994 C C . THR A 1 261 ? 9.431 8.757 -1.481 1.00 88.75 261 THR A C 1
ATOM 1996 O O . THR A 1 261 ? 8.397 8.905 -0.837 1.00 88.75 261 THR A O 1
ATOM 1999 N N . MET A 1 262 ? 9.945 9.736 -2.232 1.00 91.88 262 MET A N 1
ATOM 2000 C CA . MET A 1 262 ? 9.289 11.037 -2.392 1.00 91.88 262 MET A CA 1
ATOM 2001 C C . MET A 1 262 ? 7.936 10.919 -3.093 1.00 91.88 262 MET A C 1
ATOM 2003 O O . MET A 1 262 ? 7.011 11.653 -2.755 1.00 91.88 262 MET A O 1
ATOM 2007 N N . PHE A 1 263 ? 7.799 9.988 -4.039 1.00 91.12 263 PHE A N 1
ATOM 2008 C CA . PHE A 1 263 ? 6.536 9.747 -4.719 1.00 91.12 263 PHE A CA 1
ATOM 2009 C C . PHE A 1 263 ? 5.497 9.193 -3.748 1.00 91.12 263 PHE A C 1
ATOM 2011 O O . PHE A 1 263 ? 4.404 9.750 -3.672 1.00 91.12 263 PHE A O 1
ATOM 2018 N N . ASP A 1 264 ? 5.855 8.191 -2.944 1.00 86.31 264 ASP A N 1
ATOM 2019 C CA . ASP A 1 264 ? 4.958 7.658 -1.913 1.00 86.31 264 ASP A CA 1
ATOM 2020 C C . ASP A 1 264 ? 4.574 8.741 -0.886 1.00 86.31 264 ASP A C 1
ATOM 2022 O O . ASP A 1 264 ? 3.388 8.941 -0.622 1.00 86.31 264 ASP A O 1
ATOM 2026 N N . ASP A 1 265 ? 5.542 9.525 -0.394 1.00 87.12 265 ASP A N 1
ATOM 2027 C CA . ASP A 1 265 ? 5.274 10.649 0.517 1.00 87.12 265 ASP A CA 1
ATOM 2028 C C . ASP A 1 265 ? 4.334 11.698 -0.122 1.00 87.12 265 ASP A C 1
ATOM 2030 O O . ASP A 1 265 ? 3.429 12.208 0.544 1.00 87.12 265 ASP A O 1
ATOM 2034 N N . SER A 1 266 ? 4.501 12.005 -1.417 1.00 89.50 266 SER A N 1
ATOM 2035 C CA . SER A 1 266 ? 3.636 12.950 -2.143 1.00 89.50 266 SER A CA 1
ATOM 2036 C C . SER A 1 266 ? 2.194 12.453 -2.272 1.00 89.50 266 SER A C 1
ATOM 2038 O O . SER A 1 266 ? 1.259 13.254 -2.226 1.00 89.50 266 SER A O 1
ATOM 2040 N N . GLN A 1 267 ? 1.998 11.138 -2.402 1.00 83.94 267 GLN A N 1
ATOM 2041 C CA . GLN A 1 267 ? 0.671 10.534 -2.496 1.00 83.94 267 GLN A CA 1
ATOM 2042 C C . GLN A 1 267 ? -0.035 10.556 -1.139 1.00 83.94 267 GLN A C 1
ATOM 2044 O O . GLN A 1 267 ? -1.193 10.969 -1.071 1.00 83.94 267 GLN A O 1
ATOM 2049 N N . SER A 1 268 ? 0.675 10.252 -0.049 1.00 82.75 268 SER A N 1
ATOM 2050 C CA . SER A 1 268 ? 0.143 10.414 1.312 1.00 82.75 268 SER A CA 1
ATOM 2051 C C . SER A 1 268 ? -0.244 11.868 1.609 1.00 82.75 268 SER A C 1
ATOM 2053 O O . SER A 1 268 ? -1.293 12.131 2.197 1.00 82.75 268 SER A O 1
ATOM 2055 N N . LEU A 1 269 ? 0.554 12.838 1.150 1.00 86.38 269 LEU A N 1
ATOM 2056 C CA . LEU A 1 269 ? 0.233 14.264 1.273 1.00 86.38 269 LEU A CA 1
ATOM 2057 C C . LEU A 1 269 ? -1.030 14.647 0.486 1.00 86.38 269 LEU A C 1
ATOM 2059 O O . LEU A 1 269 ? -1.879 15.362 1.015 1.00 86.38 269 LEU A O 1
ATOM 2063 N N . LYS A 1 270 ? -1.204 14.147 -0.744 1.00 84.31 270 LYS A N 1
ATOM 2064 C CA . LYS A 1 270 ? -2.431 14.361 -1.535 1.00 84.31 270 LYS A CA 1
ATOM 2065 C C . LYS A 1 270 ? -3.670 13.756 -0.870 1.00 84.31 270 LYS A C 1
ATOM 2067 O O . LYS A 1 270 ? -4.730 14.380 -0.883 1.00 84.31 270 LYS A O 1
ATOM 2072 N N . GLN A 1 271 ? -3.545 12.572 -0.271 1.00 80.88 271 GLN A N 1
ATOM 2073 C CA . GLN A 1 271 ? -4.631 11.953 0.492 1.00 80.88 271 GLN A CA 1
ATOM 2074 C C . GLN A 1 271 ? -5.008 12.813 1.704 1.00 80.88 271 GLN A C 1
ATOM 2076 O O . GLN A 1 271 ? -6.178 13.157 1.869 1.00 80.88 271 GLN A O 1
ATOM 2081 N N . LEU A 1 272 ? -4.017 13.252 2.489 1.00 83.69 272 LEU A N 1
ATOM 2082 C CA . LEU A 1 272 ? -4.239 14.158 3.617 1.00 83.69 272 LEU A CA 1
ATOM 2083 C C . LEU A 1 272 ? -4.892 15.474 3.172 1.00 83.69 272 LEU A C 1
ATOM 2085 O O . LEU A 1 272 ? -5.812 15.960 3.827 1.00 83.69 272 LEU A O 1
ATOM 2089 N N . ARG A 1 273 ? -4.472 16.025 2.028 1.00 88.25 273 ARG A N 1
ATOM 2090 C CA . ARG A 1 273 ? -5.077 17.222 1.430 1.00 88.25 273 ARG A CA 1
ATOM 2091 C C . ARG A 1 273 ? -6.570 17.033 1.177 1.00 88.25 273 ARG A C 1
ATOM 2093 O O . ARG A 1 273 ? -7.351 17.912 1.522 1.00 88.25 273 ARG A O 1
ATOM 2100 N N . SER A 1 274 ? -6.966 15.882 0.625 1.00 82.31 274 SER A N 1
ATOM 2101 C CA . SER A 1 274 ? -8.379 15.553 0.401 1.00 82.31 274 SER A CA 1
ATOM 2102 C C . SER A 1 274 ? -9.171 15.512 1.707 1.00 82.31 274 SER A C 1
ATOM 2104 O O . SER A 1 274 ? -10.308 15.975 1.731 1.00 82.31 274 SER A O 1
ATOM 2106 N N . VAL A 1 275 ? -8.593 14.972 2.785 1.00 82.50 275 VAL A N 1
ATOM 2107 C CA . VAL A 1 275 ? -9.237 14.956 4.110 1.00 82.50 275 VAL A CA 1
ATOM 2108 C C . VAL A 1 275 ? -9.421 16.382 4.630 1.00 82.50 275 VAL A C 1
ATOM 2110 O O . VAL A 1 275 ? -10.521 16.755 5.028 1.00 82.50 275 VAL A O 1
ATOM 2113 N N . VAL A 1 276 ? -8.377 17.212 4.559 1.00 85.75 276 VAL A N 1
ATOM 2114 C CA . VAL A 1 276 ? -8.440 18.620 4.984 1.00 85.75 276 VAL A CA 1
ATOM 2115 C C . VAL A 1 276 ? -9.482 19.402 4.176 1.00 85.75 276 VAL A C 1
ATOM 2117 O O . VAL A 1 276 ? -10.288 20.123 4.765 1.00 85.75 276 VAL A O 1
ATOM 2120 N N . ASP A 1 277 ? -9.518 19.232 2.852 1.00 86.75 277 ASP A N 1
ATOM 2121 C CA . ASP A 1 277 ? -10.494 19.892 1.977 1.00 86.75 277 ASP A CA 1
ATOM 2122 C C . ASP A 1 277 ? -11.938 19.471 2.315 1.00 86.75 277 ASP A C 1
ATOM 2124 O O . ASP A 1 277 ? -12.835 20.318 2.350 1.00 86.75 277 ASP A O 1
ATOM 2128 N N . GLN A 1 278 ? -12.173 18.193 2.635 1.00 84.81 278 GLN A N 1
ATOM 2129 C CA . GLN A 1 278 ? -13.483 17.709 3.090 1.00 84.81 278 GLN A CA 1
ATOM 2130 C C . GLN A 1 278 ? -13.887 18.314 4.439 1.00 84.81 278 GLN A C 1
ATOM 2132 O O . GLN A 1 278 ? -15.037 18.723 4.606 1.00 84.81 278 GLN A O 1
ATOM 2137 N N . THR A 1 279 ? -12.960 18.424 5.392 1.00 83.62 279 THR A N 1
ATOM 2138 C CA . THR A 1 279 ? -13.228 19.061 6.691 1.00 83.62 279 THR A CA 1
ATOM 2139 C C . THR A 1 279 ? -13.552 20.545 6.530 1.00 83.62 279 THR A C 1
ATOM 2141 O O . THR A 1 279 ? -14.507 21.036 7.135 1.00 83.62 279 THR A O 1
ATOM 2144 N N . ILE A 1 280 ? -12.823 21.260 5.665 1.00 89.44 280 ILE A N 1
ATOM 2145 C CA . ILE A 1 280 ? -13.136 22.653 5.316 1.00 89.44 280 ILE A CA 1
ATOM 2146 C C . ILE A 1 280 ? -14.539 22.740 4.702 1.00 89.44 280 ILE A C 1
ATOM 2148 O O . ILE A 1 280 ? -15.337 23.575 5.124 1.00 89.44 280 ILE A O 1
ATOM 2152 N N . ALA A 1 281 ? -14.875 21.860 3.754 1.00 87.56 281 ALA A N 1
ATOM 2153 C CA . ALA A 1 281 ? -16.199 21.840 3.134 1.00 87.56 281 ALA A CA 1
ATOM 2154 C C . ALA A 1 281 ? -17.320 21.611 4.164 1.00 87.56 281 ALA A C 1
ATOM 2156 O O . ALA A 1 281 ? -18.328 22.317 4.123 1.00 87.56 281 ALA A O 1
ATOM 2157 N N . ARG A 1 282 ? -17.120 20.698 5.127 1.00 87.81 282 ARG A N 1
ATOM 2158 C CA . ARG A 1 282 ? -18.066 20.433 6.228 1.00 87.81 282 ARG A CA 1
ATOM 2159 C C . ARG A 1 282 ? -18.257 21.642 7.147 1.00 87.81 282 ARG A C 1
ATOM 2161 O O . ARG A 1 282 ? -19.388 21.905 7.558 1.00 87.81 282 ARG A O 1
ATOM 2168 N N . LEU A 1 283 ? -17.191 22.390 7.450 1.00 87.06 283 LEU A N 1
ATOM 2169 C CA . LEU A 1 283 ? -17.292 23.648 8.205 1.00 87.06 283 LEU A CA 1
ATOM 2170 C C . LEU A 1 283 ? -18.103 24.695 7.437 1.00 87.06 283 LEU A C 1
ATOM 2172 O O . LEU A 1 283 ? -18.998 25.324 7.999 1.00 87.06 283 LEU A O 1
ATOM 2176 N N . LEU A 1 284 ? -17.810 24.864 6.146 1.00 88.31 284 LEU A N 1
ATOM 2177 C CA . LEU A 1 284 ? -18.479 25.849 5.295 1.00 88.31 284 LEU A CA 1
ATOM 2178 C C . LEU A 1 284 ? -19.960 25.518 5.075 1.00 88.31 284 LEU A C 1
ATOM 2180 O O . LEU A 1 284 ? -20.786 26.426 5.002 1.00 88.31 284 LEU A O 1
ATOM 2184 N N . SER A 1 285 ? -20.314 24.233 5.004 1.00 87.69 285 SER A N 1
ATOM 2185 C CA . SER A 1 285 ? -21.703 23.785 4.875 1.00 87.69 285 SER A CA 1
ATOM 2186 C C . SER A 1 285 ? -22.463 23.741 6.207 1.00 87.69 285 SER A C 1
ATOM 2188 O O . SER A 1 285 ? -23.630 23.352 6.215 1.00 87.69 285 SER A O 1
ATOM 2190 N N . GLY A 1 286 ? -21.817 24.063 7.334 1.00 83.88 286 GLY A N 1
ATOM 2191 C CA . GLY A 1 286 ? -22.404 23.967 8.675 1.00 83.88 286 GLY A CA 1
ATOM 2192 C C . GLY A 1 286 ? -22.650 22.534 9.166 1.00 83.88 286 GLY A C 1
ATOM 2193 O O . GLY A 1 286 ? -23.359 22.345 10.150 1.00 83.88 286 GLY A O 1
ATOM 2194 N N . GLN A 1 287 ? -22.078 21.524 8.497 1.00 78.88 287 GLN A N 1
ATOM 2195 C CA . GLN A 1 287 ? -22.108 20.121 8.945 1.00 78.88 287 GLN A CA 1
ATOM 2196 C C . GLN A 1 287 ? -21.132 19.859 10.101 1.00 78.88 287 GLN A C 1
ATOM 2198 O O . GLN A 1 287 ? -21.251 18.852 10.794 1.00 78.88 287 GLN A O 1
ATOM 2203 N N . LEU A 1 288 ? -20.164 20.755 10.284 1.00 79.56 288 LEU A N 1
ATOM 2204 C CA . LEU A 1 288 ? -19.239 20.800 11.406 1.00 79.56 288 LEU A CA 1
ATOM 2205 C C . LEU A 1 288 ? -19.218 22.239 11.934 1.00 79.56 288 LEU A C 1
ATOM 2207 O O . LEU A 1 288 ? -19.144 23.179 11.141 1.00 79.56 288 LEU A O 1
ATOM 2211 N N . THR A 1 289 ? -19.288 22.436 13.250 1.00 83.31 289 THR A N 1
ATOM 2212 C CA . THR A 1 289 ? -19.163 23.771 13.859 1.00 83.31 289 THR A CA 1
ATOM 2213 C C . THR A 1 289 ? -17.767 23.994 14.442 1.00 83.31 289 THR A C 1
ATOM 2215 O O . THR A 1 289 ? -17.021 23.052 14.709 1.00 83.31 289 THR A O 1
ATOM 2218 N N . LYS A 1 290 ? -17.378 25.256 14.661 1.00 81.06 290 LYS A N 1
ATOM 2219 C CA . LYS A 1 290 ? -16.058 25.596 15.232 1.00 81.06 290 LYS A CA 1
ATOM 2220 C C . LYS A 1 290 ? -15.911 25.088 16.667 1.00 81.06 290 LYS A C 1
ATOM 2222 O O . LYS A 1 290 ? -14.827 24.711 17.098 1.00 81.06 290 LYS A O 1
ATOM 2227 N N . GLU A 1 291 ? -17.013 25.047 17.404 1.00 81.19 291 GLU A N 1
ATOM 2228 C CA . GLU A 1 291 ? -17.092 24.534 18.770 1.00 81.19 291 GLU A CA 1
ATOM 2229 C C . GLU A 1 291 ? -16.901 23.017 18.814 1.00 81.19 291 GLU A C 1
ATOM 2231 O O . GLU A 1 291 ? -16.519 22.490 19.856 1.00 81.19 291 GLU A O 1
ATOM 2236 N N . GLN A 1 292 ? -17.113 22.339 17.682 1.00 77.62 292 GLN A N 1
ATOM 2237 C CA . GLN A 1 292 ? -16.803 20.931 17.476 1.00 77.62 292 GLN A CA 1
ATOM 2238 C C . GLN A 1 292 ? -15.354 20.713 17.026 1.00 77.62 292 GLN A C 1
ATOM 2240 O O . GLN A 1 292 ? -15.030 19.607 16.633 1.00 77.62 292 GLN A O 1
ATOM 2245 N N . LEU A 1 293 ? -14.459 21.707 17.094 1.00 81.12 293 LEU A N 1
ATOM 2246 C CA . LEU A 1 293 ? -13.020 21.528 16.879 1.00 81.12 293 LEU A CA 1
ATOM 2247 C C . LEU A 1 293 ? -12.217 21.856 18.151 1.00 81.12 293 LEU A C 1
ATOM 2249 O O . LEU A 1 293 ? -12.463 22.837 18.863 1.00 81.12 293 LEU A O 1
ATOM 2253 N N . SER A 1 294 ? -11.231 21.014 18.438 1.00 80.06 294 SER A N 1
ATOM 2254 C CA . SER A 1 294 ? -10.222 21.145 19.490 1.00 80.06 294 SER A CA 1
ATOM 2255 C C . SER A 1 294 ? -8.843 21.332 18.886 1.00 80.06 294 SER A C 1
ATOM 2257 O O . SER A 1 294 ? -8.518 20.750 17.853 1.00 80.06 294 SER A O 1
ATOM 2259 N N . GLU A 1 295 ? -8.027 22.134 19.564 1.00 79.19 295 GLU A N 1
ATOM 2260 C CA . GLU A 1 295 ? -6.597 22.226 19.287 1.00 79.19 295 GLU A CA 1
ATOM 2261 C C . GLU A 1 295 ? -5.936 20.856 19.423 1.00 79.19 295 GLU A C 1
ATOM 2263 O O . GLU A 1 295 ? -6.260 20.084 20.328 1.00 79.19 295 GLU A O 1
ATOM 2268 N N . SER A 1 296 ? -4.993 20.569 18.526 1.00 77.38 296 SER A N 1
ATOM 2269 C CA . SER A 1 296 ? -4.093 19.440 18.729 1.00 77.38 296 SER A CA 1
ATOM 2270 C C . SER A 1 296 ? -3.153 19.737 19.907 1.00 77.38 296 SER A C 1
ATOM 2272 O O . SER A 1 296 ? -2.681 20.872 20.031 1.00 77.38 296 SER A O 1
ATOM 2274 N N . PRO A 1 297 ? -2.839 18.731 20.749 1.00 73.00 297 PRO A N 1
ATOM 2275 C CA . PRO A 1 297 ? -1.933 18.882 21.888 1.00 73.00 297 PRO A CA 1
ATOM 2276 C C . PRO A 1 297 ? -0.456 19.037 21.482 1.00 73.00 297 PRO A C 1
ATOM 2278 O O . PRO A 1 297 ? 0.405 19.150 22.351 1.00 73.00 297 PRO A O 1
ATOM 2281 N N . VAL A 1 298 ? -0.138 18.981 20.186 1.00 73.81 298 VAL A N 1
ATOM 2282 C CA . VAL A 1 298 ? 1.234 19.060 19.672 1.00 73.81 298 VAL A CA 1
ATOM 2283 C C . VAL A 1 298 ? 1.659 20.520 19.493 1.00 73.81 298 VAL A C 1
ATOM 2285 O O . VAL A 1 298 ? 0.894 21.340 18.988 1.00 73.81 298 VAL A O 1
ATOM 2288 N N . ASP A 1 299 ? 2.908 20.833 19.846 1.00 75.12 299 ASP A N 1
ATOM 2289 C CA . ASP A 1 299 ? 3.505 22.150 19.603 1.00 75.12 299 ASP A CA 1
ATOM 2290 C C . ASP A 1 299 ? 3.419 22.551 18.119 1.00 75.12 299 ASP A C 1
ATOM 2292 O O . ASP A 1 299 ? 3.692 21.753 17.218 1.00 75.12 299 ASP A O 1
ATOM 2296 N N . ASN A 1 300 ? 3.113 23.827 17.860 1.00 85.25 300 ASN A N 1
ATOM 2297 C CA . ASN A 1 300 ? 2.834 24.365 16.519 1.00 85.25 300 ASN A CA 1
ATOM 2298 C C . ASN A 1 300 ? 1.625 23.704 15.827 1.00 85.25 300 ASN A C 1
ATOM 2300 O O . ASN A 1 300 ? 1.634 23.523 14.605 1.00 85.25 300 ASN A O 1
ATOM 2304 N N . SER A 1 301 ? 0.599 23.326 16.595 1.00 89.19 301 SER A N 1
ATOM 2305 C CA . SER A 1 301 ? -0.677 22.876 16.046 1.00 89.19 301 SER A CA 1
ATOM 2306 C C . SER A 1 301 ? -1.363 23.969 15.224 1.00 89.19 301 SER A C 1
ATOM 2308 O O . SER A 1 301 ? -1.189 25.172 15.440 1.00 89.19 301 SER A O 1
ATOM 2310 N N . TYR A 1 302 ? -2.147 23.540 14.238 1.00 92.56 302 TYR A N 1
ATOM 2311 C CA . TYR A 1 302 ? -2.989 24.444 13.475 1.00 92.56 302 TYR A CA 1
ATOM 2312 C C . TYR A 1 302 ? -4.177 24.880 14.345 1.00 92.56 302 TYR A C 1
ATOM 2314 O O . TYR A 1 302 ? -4.801 24.030 14.989 1.00 92.56 302 TYR A O 1
ATOM 2322 N N . PRO A 1 303 ? -4.540 26.177 14.349 1.00 91.12 303 PRO A N 1
ATOM 2323 C CA . PRO A 1 303 ? -5.703 26.648 15.091 1.00 91.12 303 PRO A CA 1
ATOM 2324 C C . PRO A 1 303 ? -6.977 25.876 14.698 1.00 91.12 303 PRO A C 1
ATOM 2326 O O . PRO A 1 303 ? -7.147 25.574 13.513 1.00 91.12 303 PRO A O 1
ATOM 2329 N N . PRO A 1 304 ? -7.922 25.624 15.623 1.00 88.94 304 PRO A N 1
ATOM 2330 C CA . PRO A 1 304 ? -9.168 24.886 15.388 1.00 88.94 304 PRO A CA 1
ATOM 2331 C C . PRO A 1 304 ? -10.196 25.771 14.677 1.00 88.94 304 PRO A C 1
ATOM 2333 O O . PRO A 1 304 ? -11.301 26.030 15.146 1.00 88.94 304 PRO A O 1
ATOM 2336 N N . THR A 1 305 ? -9.783 26.319 13.545 1.00 89.62 305 THR A N 1
ATOM 2337 C CA . THR A 1 305 ? -10.514 27.299 12.758 1.00 89.62 305 THR A CA 1
ATOM 2338 C C . THR A 1 305 ? -10.360 26.959 11.285 1.00 89.62 305 THR A C 1
ATOM 2340 O O . THR A 1 305 ? -9.405 26.296 10.881 1.00 89.62 305 THR A O 1
ATOM 2343 N N . GLU A 1 306 ? -11.266 27.480 10.463 1.00 90.44 306 GLU A N 1
ATOM 2344 C CA . GLU A 1 306 ? -11.136 27.429 9.005 1.00 90.44 306 GLU A CA 1
ATOM 2345 C C . GLU A 1 306 ? -9.760 27.937 8.545 1.00 90.44 306 GLU A C 1
ATOM 2347 O O . GLU A 1 306 ? -9.099 27.299 7.733 1.00 90.44 306 GLU A O 1
ATOM 2352 N N . GLN A 1 307 ? -9.280 29.040 9.131 1.00 92.31 307 GLN A N 1
ATOM 2353 C CA . GLN A 1 307 ? -7.978 29.608 8.793 1.00 92.31 307 GLN A CA 1
ATOM 2354 C C . GLN A 1 307 ? -6.822 28.657 9.137 1.00 92.31 307 GLN A C 1
ATOM 2356 O O . GLN A 1 307 ? -5.886 28.545 8.350 1.00 92.31 307 GLN A O 1
ATOM 2361 N N . GLY A 1 308 ? -6.893 27.934 10.258 1.00 93.12 308 GLY A N 1
ATOM 2362 C CA . GLY A 1 308 ? -5.890 26.929 10.618 1.00 93.12 308 GLY A CA 1
ATOM 2363 C C . GLY A 1 308 ? -5.878 25.730 9.666 1.00 93.12 308 GLY A C 1
ATOM 2364 O O . GLY A 1 308 ? -4.807 25.295 9.248 1.00 93.12 308 GLY A O 1
ATOM 2365 N N . LEU A 1 309 ? -7.046 25.258 9.225 1.00 92.69 309 LEU A N 1
ATOM 2366 C CA . LEU A 1 309 ? -7.137 24.212 8.197 1.00 92.69 309 LEU A CA 1
ATOM 2367 C C . LEU A 1 309 ? -6.612 24.692 6.836 1.00 92.69 309 LEU A C 1
ATOM 2369 O O . LEU A 1 309 ? -5.931 23.943 6.137 1.00 92.69 309 LEU A O 1
ATOM 2373 N N . VAL A 1 310 ? -6.853 25.956 6.476 1.00 95.25 310 VAL A N 1
ATOM 2374 C CA . VAL A 1 310 ? -6.261 26.573 5.278 1.00 95.25 310 VAL A CA 1
ATOM 2375 C C . VAL A 1 310 ? -4.736 26.672 5.400 1.00 95.25 310 VAL A C 1
ATOM 2377 O O . VAL A 1 310 ? -4.038 26.431 4.416 1.00 95.25 310 VAL A O 1
ATOM 2380 N N . MET A 1 311 ? -4.194 26.970 6.586 1.00 95.06 311 MET A N 1
ATOM 2381 C CA . MET A 1 311 ? -2.746 26.927 6.827 1.00 95.06 311 MET A CA 1
ATOM 2382 C C . MET A 1 311 ? -2.188 25.514 6.629 1.00 95.06 311 MET A C 1
ATOM 2384 O O . MET A 1 311 ? -1.184 25.365 5.936 1.00 95.06 311 MET A O 1
ATOM 2388 N N . ALA A 1 312 ? -2.868 24.489 7.150 1.00 94.50 312 ALA A N 1
ATOM 2389 C CA . ALA A 1 312 ? -2.475 23.097 6.949 1.00 94.50 312 ALA A CA 1
ATOM 2390 C C . ALA A 1 312 ? -2.485 22.704 5.468 1.00 94.50 312 ALA A C 1
ATOM 2392 O O . ALA A 1 312 ? -1.504 22.155 4.971 1.00 94.50 312 ALA A O 1
ATOM 2393 N N . ARG A 1 313 ? -3.548 23.060 4.734 1.00 95.88 313 ARG A N 1
ATOM 2394 C CA . ARG A 1 313 ? -3.627 22.863 3.280 1.00 95.88 313 ARG A CA 1
ATOM 2395 C C . ARG A 1 313 ? -2.450 23.521 2.557 1.00 95.88 313 ARG A C 1
ATOM 2397 O O . ARG A 1 313 ? -1.814 22.883 1.727 1.00 95.88 313 ARG A O 1
ATOM 2404 N N . ASN A 1 314 ? -2.124 24.765 2.907 1.00 96.06 314 ASN A N 1
ATOM 2405 C CA . ASN A 1 314 ? -1.009 25.487 2.294 1.00 96.06 314 ASN A CA 1
ATOM 2406 C C . ASN A 1 314 ? 0.349 24.835 2.601 1.00 96.06 314 ASN A C 1
ATOM 2408 O O . ASN A 1 314 ? 1.231 24.839 1.747 1.00 96.06 314 ASN A O 1
ATOM 2412 N N . ASP A 1 315 ? 0.548 24.288 3.801 1.00 95.38 315 ASP A N 1
ATOM 2413 C CA . ASP A 1 315 ? 1.7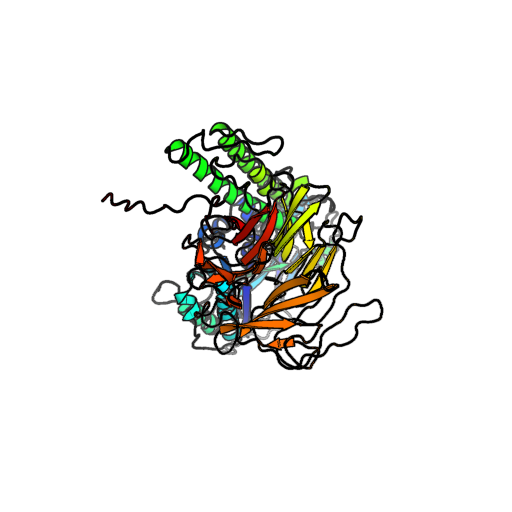85 23.577 4.141 1.00 95.38 315 ASP A CA 1
ATOM 2414 C C . ASP A 1 315 ? 1.893 22.226 3.421 1.00 95.38 315 ASP A C 1
ATOM 2416 O O . ASP A 1 315 ? 2.990 21.853 3.001 1.00 95.38 315 ASP A O 1
ATOM 2420 N N . ILE A 1 316 ? 0.769 21.535 3.202 1.00 94.44 316 ILE A N 1
ATOM 2421 C CA . ILE A 1 316 ? 0.711 20.343 2.344 1.00 94.44 316 ILE A CA 1
ATOM 2422 C C . ILE A 1 316 ? 1.098 20.705 0.905 1.00 94.44 316 ILE A C 1
ATOM 2424 O O . ILE A 1 316 ? 1.954 20.043 0.319 1.00 94.44 316 ILE A O 1
ATOM 2428 N N . ASP A 1 317 ? 0.526 21.779 0.355 1.00 95.38 317 ASP A N 1
ATOM 2429 C CA . ASP A 1 317 ? 0.830 22.240 -1.003 1.00 95.38 317 ASP A CA 1
ATOM 2430 C C . ASP A 1 317 ? 2.319 22.621 -1.143 1.00 95.38 317 ASP A C 1
ATOM 2432 O O . ASP A 1 317 ? 2.975 22.215 -2.104 1.00 95.38 317 ASP A O 1
ATOM 2436 N N . LYS A 1 318 ? 2.901 23.305 -0.145 1.00 95.19 318 LYS A N 1
ATOM 2437 C CA . LYS A 1 318 ? 4.350 23.583 -0.100 1.00 95.19 318 LYS A CA 1
ATOM 2438 C C . LYS A 1 318 ? 5.190 22.307 -0.053 1.00 95.19 318 LYS A C 1
ATOM 2440 O O . LYS A 1 318 ? 6.233 22.253 -0.697 1.00 95.19 318 LYS A O 1
ATOM 2445 N N . ALA A 1 319 ? 4.773 21.301 0.717 1.00 94.38 319 ALA A N 1
ATOM 2446 C CA . ALA A 1 319 ? 5.488 20.032 0.818 1.00 94.38 319 ALA A CA 1
ATOM 2447 C C . ALA A 1 319 ? 5.493 19.277 -0.522 1.00 94.38 319 ALA A C 1
ATOM 2449 O O . ALA A 1 319 ? 6.541 18.781 -0.940 1.00 94.38 319 ALA A O 1
ATOM 2450 N N . ILE A 1 320 ? 4.352 19.242 -1.219 1.00 92.94 320 ILE A N 1
ATOM 2451 C CA . ILE A 1 320 ? 4.230 18.648 -2.559 1.00 92.94 320 ILE A CA 1
ATOM 2452 C C . ILE A 1 320 ? 5.114 19.400 -3.566 1.00 92.94 320 ILE A C 1
ATOM 2454 O O . ILE A 1 320 ? 5.846 18.766 -4.328 1.00 92.94 320 ILE A O 1
ATOM 2458 N N . GLU A 1 321 ? 5.107 20.734 -3.540 1.00 93.81 321 GLU A N 1
ATOM 2459 C CA . GLU A 1 321 ? 5.936 21.549 -4.438 1.00 93.81 321 GLU A CA 1
ATOM 2460 C C . GLU A 1 321 ? 7.438 21.376 -4.158 1.00 93.81 321 GLU A C 1
ATOM 2462 O O . GLU A 1 321 ? 8.240 21.270 -5.084 1.00 93.81 321 GLU A O 1
ATOM 2467 N N . ALA A 1 322 ? 7.835 21.260 -2.887 1.00 93.00 322 ALA A N 1
ATOM 2468 C CA . ALA A 1 322 ? 9.220 20.987 -2.507 1.00 93.00 322 ALA A CA 1
ATOM 2469 C C . ALA A 1 322 ? 9.702 19.620 -3.025 1.00 93.00 322 ALA A C 1
ATOM 2471 O O . ALA A 1 322 ? 10.810 19.510 -3.558 1.00 93.00 322 ALA A O 1
ATOM 2472 N N . ILE A 1 323 ? 8.857 18.585 -2.921 1.00 93.62 323 ILE A N 1
ATOM 2473 C CA . ILE A 1 323 ? 9.127 17.262 -3.502 1.00 93.62 323 ILE A CA 1
ATOM 2474 C C . ILE A 1 323 ? 9.316 17.369 -5.020 1.00 93.62 323 ILE A C 1
ATOM 2476 O O . ILE A 1 323 ? 10.285 16.825 -5.560 1.00 93.62 323 ILE A O 1
ATOM 2480 N N . LYS A 1 324 ? 8.418 18.083 -5.705 1.00 92.75 324 LYS A N 1
ATOM 2481 C CA . LYS A 1 324 ? 8.485 18.275 -7.156 1.00 92.75 324 LYS A CA 1
ATOM 2482 C C . LYS A 1 324 ? 9.773 18.988 -7.567 1.00 92.75 324 LYS A C 1
ATOM 2484 O O . LYS A 1 324 ? 10.517 18.457 -8.385 1.00 92.75 324 LYS A O 1
ATOM 2489 N N . SER A 1 325 ? 10.094 20.110 -6.927 1.00 90.00 325 SER A N 1
ATOM 2490 C CA . SER A 1 325 ? 11.301 20.893 -7.209 1.00 90.00 325 SER A CA 1
ATOM 2491 C C . SER A 1 325 ? 12.589 20.077 -7.041 1.00 90.00 325 SER A C 1
ATOM 2493 O O . SER A 1 325 ? 13.464 20.106 -7.910 1.00 90.00 325 SER A O 1
ATOM 2495 N N . VAL A 1 326 ? 12.706 19.283 -5.968 1.00 88.88 326 VAL A N 1
ATOM 2496 C CA . VAL A 1 326 ? 13.875 18.405 -5.798 1.00 88.88 326 VAL A CA 1
ATOM 2497 C C . VAL A 1 326 ? 13.903 17.299 -6.843 1.00 88.88 326 VAL A C 1
ATOM 2499 O O . VAL A 1 326 ? 14.970 16.998 -7.371 1.00 88.88 326 VAL A O 1
ATOM 2502 N N . THR A 1 327 ? 12.760 16.716 -7.190 1.00 88.31 327 THR A N 1
ATOM 2503 C CA . THR A 1 327 ? 12.694 15.667 -8.217 1.00 88.31 327 THR A CA 1
ATOM 2504 C C . THR A 1 327 ? 13.082 16.204 -9.601 1.00 88.31 327 THR A C 1
ATOM 2506 O O . THR A 1 327 ? 13.832 15.549 -10.331 1.00 88.31 327 THR A O 1
ATOM 2509 N N . GLU A 1 328 ? 12.666 17.420 -9.954 1.00 87.00 328 GLU A N 1
ATOM 2510 C CA . GLU A 1 328 ? 13.110 18.119 -11.166 1.00 87.00 328 GLU A CA 1
ATOM 2511 C C . GLU A 1 328 ? 14.628 18.357 -11.150 1.00 87.00 328 GLU A C 1
ATOM 2513 O O . GLU A 1 328 ? 15.306 18.065 -12.138 1.00 87.00 328 GLU A O 1
ATOM 2518 N N . ALA A 1 329 ? 15.189 18.781 -10.011 1.00 83.56 329 ALA A N 1
ATOM 2519 C CA . ALA A 1 329 ? 16.635 18.942 -9.854 1.00 83.56 329 ALA A CA 1
ATOM 2520 C C . ALA A 1 329 ? 17.389 17.608 -10.014 1.00 83.56 329 ALA A C 1
ATOM 2522 O O . ALA A 1 329 ? 18.376 17.554 -10.749 1.00 83.56 329 ALA A O 1
ATOM 2523 N N . LEU A 1 330 ? 16.891 16.521 -9.407 1.00 82.81 330 LEU A N 1
ATOM 2524 C CA . LEU A 1 330 ? 17.429 15.164 -9.577 1.00 82.81 330 LEU A CA 1
ATOM 2525 C C . LEU A 1 330 ? 17.386 14.708 -11.042 1.00 82.81 330 LEU A C 1
ATOM 2527 O O . LEU A 1 330 ? 18.277 13.982 -11.474 1.00 82.81 330 LEU A O 1
ATOM 2531 N N . THR A 1 331 ? 16.361 15.126 -11.790 1.00 78.62 331 THR A N 1
ATOM 2532 C CA . THR A 1 331 ? 16.177 14.800 -13.214 1.00 78.62 331 THR A CA 1
ATOM 2533 C C . THR A 1 331 ? 17.150 15.571 -14.099 1.00 78.62 331 THR A C 1
ATOM 2535 O O . THR A 1 331 ? 17.697 15.003 -15.041 1.00 78.62 331 THR A O 1
ATOM 2538 N N . ALA A 1 332 ? 17.381 16.851 -13.800 1.00 76.25 332 ALA A N 1
ATOM 2539 C CA . ALA A 1 332 ? 18.286 17.704 -14.565 1.00 76.25 332 ALA A CA 1
ATOM 2540 C C . ALA A 1 332 ? 19.764 17.353 -14.335 1.00 76.25 332 ALA A C 1
ATOM 2542 O O . ALA A 1 332 ? 20.570 17.388 -15.266 1.00 76.25 332 ALA A O 1
ATOM 2543 N N . SER A 1 333 ? 20.127 17.026 -13.096 1.00 73.25 333 SER A N 1
ATOM 2544 C CA . SER A 1 333 ? 21.467 16.579 -12.737 1.00 73.25 333 SER A CA 1
ATOM 2545 C C . SER A 1 333 ? 21.384 15.792 -11.433 1.00 73.25 333 SER A C 1
ATOM 2547 O O . SER A 1 333 ? 21.159 16.412 -10.395 1.00 73.25 333 SER A O 1
ATOM 2549 N N . PRO A 1 334 ? 21.602 14.465 -11.426 1.00 68.31 334 PRO A N 1
ATOM 2550 C CA . PRO A 1 334 ? 21.623 13.695 -10.191 1.00 68.31 334 PRO A CA 1
ATOM 2551 C C . PRO A 1 334 ? 22.800 14.220 -9.355 1.00 68.31 334 PRO A C 1
ATOM 2553 O O . PRO A 1 334 ? 23.955 14.071 -9.758 1.00 68.31 334 PRO A O 1
ATOM 2556 N N . PRO A 1 335 ? 22.551 14.911 -8.231 1.00 60.00 335 PRO A N 1
ATOM 2557 C CA . PRO A 1 335 ? 23.624 15.459 -7.429 1.00 60.00 335 PRO A CA 1
ATOM 2558 C C . PRO A 1 335 ? 24.438 14.313 -6.823 1.00 60.00 335 PRO A C 1
ATOM 2560 O O . PRO A 1 335 ? 23.986 13.166 -6.753 1.00 60.00 335 PRO A O 1
ATOM 2563 N N . GLN A 1 336 ? 25.628 14.635 -6.312 1.00 61.25 336 GLN A N 1
ATOM 2564 C CA . GLN A 1 336 ? 26.294 13.782 -5.330 1.00 61.25 336 GLN A CA 1
ATOM 2565 C C . GLN A 1 336 ? 25.425 13.763 -4.065 1.00 61.25 336 GLN A C 1
ATOM 2567 O O . GLN A 1 336 ? 25.615 14.554 -3.144 1.00 61.25 336 GLN A O 1
ATOM 2572 N N . LEU A 1 337 ? 24.391 12.922 -4.074 1.00 63.84 337 LEU A N 1
ATOM 2573 C CA . LEU A 1 337 ? 23.498 12.735 -2.945 1.00 63.84 337 LEU A CA 1
ATOM 2574 C C . LEU A 1 337 ? 24.324 12.226 -1.765 1.00 63.84 337 LEU A C 1
ATOM 2576 O O . LEU A 1 337 ? 25.018 11.215 -1.872 1.00 63.84 337 LEU A O 1
ATOM 2580 N N . ASP A 1 338 ? 24.256 12.953 -0.650 1.00 64.69 338 ASP A N 1
ATOM 2581 C CA . ASP A 1 338 ? 24.797 12.492 0.622 1.00 64.69 338 ASP A CA 1
ATOM 2582 C C . ASP A 1 338 ? 23.931 11.330 1.112 1.00 64.69 338 ASP A C 1
ATOM 2584 O O . ASP A 1 338 ? 22.779 11.528 1.504 1.00 64.69 338 ASP A O 1
ATOM 2588 N N . ASP A 1 339 ? 24.497 10.122 1.093 1.00 60.50 339 ASP A N 1
ATOM 2589 C CA . ASP A 1 339 ? 23.822 8.869 1.457 1.00 60.50 339 ASP A CA 1
ATOM 2590 C C . ASP A 1 339 ? 23.254 8.875 2.886 1.00 60.50 339 ASP A C 1
ATOM 2592 O O . ASP A 1 339 ? 22.433 8.028 3.237 1.00 60.50 339 ASP A O 1
ATOM 2596 N N . LYS A 1 340 ? 23.675 9.826 3.726 1.00 66.00 340 LYS A N 1
ATOM 2597 C CA . LYS A 1 340 ? 23.188 9.965 5.101 1.00 66.00 340 LYS A CA 1
ATOM 2598 C C . LYS A 1 340 ? 21.910 10.794 5.212 1.00 66.00 340 LYS A C 1
ATOM 2600 O O . LYS A 1 340 ? 21.272 10.757 6.267 1.00 66.00 340 LYS A O 1
ATOM 2605 N N . LYS A 1 341 ? 21.532 11.551 4.176 1.00 73.50 341 LYS A N 1
ATOM 2606 C CA . LYS A 1 341 ? 20.366 12.443 4.222 1.00 73.50 341 LYS A CA 1
ATOM 2607 C C . LYS A 1 341 ? 19.104 11.736 3.744 1.00 73.50 341 LYS A C 1
ATOM 2609 O O . LYS A 1 341 ? 19.035 11.207 2.639 1.00 73.50 341 LYS A O 1
ATOM 2614 N N . LYS A 1 342 ? 18.067 11.782 4.580 1.00 73.25 342 LYS A N 1
ATOM 2615 C CA . LYS A 1 342 ? 16.725 11.297 4.235 1.00 73.25 342 LYS A CA 1
ATOM 2616 C C . LYS A 1 342 ? 16.068 12.211 3.189 1.00 73.25 342 LYS A C 1
ATOM 2618 O O . LYS A 1 342 ? 16.364 13.406 3.182 1.00 73.25 342 LYS A O 1
ATOM 2623 N N . PRO A 1 343 ? 15.106 11.715 2.389 1.00 74.62 343 PRO A N 1
ATOM 2624 C CA . PRO A 1 343 ? 14.367 12.530 1.417 1.00 74.62 343 PRO A CA 1
ATOM 2625 C C . PRO A 1 343 ? 13.791 13.829 2.002 1.00 74.62 343 PRO A C 1
ATOM 2627 O O . PRO A 1 343 ? 13.950 14.899 1.420 1.00 74.62 343 PRO A O 1
ATOM 2630 N N . THR A 1 344 ? 13.232 13.761 3.213 1.00 71.81 344 THR A N 1
ATOM 2631 C CA . THR A 1 344 ? 12.709 14.920 3.957 1.00 71.81 344 THR A CA 1
ATOM 2632 C C . THR A 1 344 ? 13.772 15.961 4.293 1.00 71.81 344 THR A C 1
ATOM 2634 O O . THR A 1 344 ? 13.482 17.150 4.326 1.00 71.81 344 THR A O 1
ATOM 2637 N N . GLN A 1 345 ? 15.015 15.539 4.522 1.00 76.94 345 GLN A N 1
ATOM 2638 C CA . GLN A 1 345 ? 16.140 16.433 4.807 1.00 76.94 345 GLN A CA 1
ATOM 2639 C C . GLN A 1 345 ? 16.718 17.050 3.532 1.00 76.94 345 GLN A C 1
ATOM 2641 O O . GLN A 1 345 ? 17.289 18.134 3.589 1.00 76.94 345 GLN A O 1
ATOM 2646 N N . VAL A 1 346 ? 16.592 16.357 2.397 1.00 73.62 346 VAL A N 1
ATOM 2647 C CA . VAL A 1 346 ? 17.039 16.855 1.091 1.00 73.62 346 VAL A CA 1
ATOM 2648 C C . VAL A 1 346 ? 16.054 17.884 0.542 1.00 73.62 346 VAL A C 1
ATOM 2650 O O . VAL A 1 346 ? 16.480 18.938 0.085 1.00 73.62 346 VAL A O 1
ATOM 2653 N N . ALA A 1 347 ? 14.753 17.604 0.622 1.00 78.31 347 ALA A N 1
ATOM 2654 C CA . ALA A 1 347 ? 13.711 18.480 0.089 1.00 78.31 347 ALA A CA 1
ATOM 2655 C C . ALA A 1 347 ? 13.100 19.446 1.115 1.00 78.31 347 ALA A C 1
ATOM 2657 O O . ALA A 1 347 ? 12.390 20.364 0.728 1.00 78.31 347 ALA A O 1
ATOM 2658 N N . GLY A 1 348 ? 13.384 19.286 2.411 1.00 84.88 348 GLY A N 1
ATOM 2659 C CA . GLY A 1 348 ? 12.940 20.230 3.442 1.00 84.88 348 GLY A CA 1
ATOM 2660 C C . GLY A 1 348 ? 11.423 20.267 3.652 1.00 84.88 348 GLY A C 1
ATOM 2661 O O . GLY A 1 348 ? 10.890 21.312 4.012 1.00 84.88 348 GLY A O 1
ATOM 2662 N N . TYR A 1 349 ? 10.723 19.150 3.427 1.00 89.25 349 TYR A N 1
ATOM 2663 C CA . TYR A 1 349 ? 9.268 19.050 3.599 1.00 89.25 349 TYR A CA 1
ATOM 2664 C C . TYR A 1 349 ? 8.874 18.298 4.875 1.00 89.25 349 TYR A C 1
ATOM 2666 O O . TYR A 1 349 ? 9.628 17.480 5.414 1.00 89.25 349 TYR A O 1
ATOM 2674 N N . LEU A 1 350 ? 7.649 18.552 5.337 1.00 87.44 350 LEU A N 1
ATOM 2675 C CA . LEU A 1 350 ? 6.999 17.785 6.397 1.00 87.44 350 LEU A CA 1
ATOM 2676 C C . LEU A 1 350 ? 6.249 16.595 5.789 1.00 87.44 350 LEU A C 1
ATOM 2678 O O . LEU A 1 350 ? 5.528 16.750 4.807 1.00 87.44 350 LEU A O 1
ATOM 2682 N N . LYS A 1 351 ? 6.397 15.408 6.387 1.00 86.75 351 LYS A N 1
ATOM 2683 C CA . LYS A 1 351 ? 5.597 14.230 6.017 1.00 86.75 351 LYS A CA 1
ATOM 2684 C C . LYS A 1 351 ? 4.128 14.423 6.390 1.00 86.75 351 LYS A C 1
ATOM 2686 O O . LYS A 1 351 ? 3.826 15.183 7.311 1.00 86.75 351 LYS A O 1
ATOM 2691 N N . ALA A 1 352 ? 3.250 13.664 5.733 1.00 80.38 352 ALA A N 1
ATOM 2692 C CA . ALA A 1 352 ? 1.816 13.652 6.012 1.00 80.38 352 ALA A CA 1
ATOM 2693 C C . ALA A 1 352 ? 1.521 13.481 7.514 1.00 80.38 352 ALA A C 1
ATOM 2695 O O . ALA A 1 352 ? 0.881 14.353 8.087 1.00 80.38 352 ALA A O 1
ATOM 2696 N N . ASP A 1 353 ? 2.099 12.481 8.185 1.00 77.75 353 ASP A N 1
ATOM 2697 C CA . ASP A 1 353 ? 1.873 12.226 9.622 1.00 77.75 353 ASP A CA 1
ATOM 2698 C C . ASP A 1 353 ? 2.264 13.416 10.522 1.00 77.75 353 ASP A C 1
ATOM 2700 O O . ASP A 1 353 ? 1.618 13.714 11.530 1.00 77.75 353 ASP A O 1
ATOM 2704 N N . ALA A 1 354 ? 3.322 14.143 10.148 1.00 82.31 354 ALA A N 1
ATOM 2705 C CA . ALA A 1 354 ? 3.785 15.314 10.890 1.00 82.31 354 ALA A CA 1
ATOM 2706 C C . ALA A 1 354 ? 2.837 16.515 10.739 1.00 82.31 354 ALA A C 1
ATOM 2708 O O . ALA A 1 354 ? 2.752 17.336 11.648 1.00 82.31 354 ALA A O 1
ATOM 2709 N N . ILE A 1 355 ? 2.142 16.629 9.604 1.00 84.50 355 ILE A N 1
ATOM 2710 C CA . ILE A 1 355 ? 1.098 17.640 9.390 1.00 84.50 355 ILE A CA 1
ATOM 2711 C C . ILE A 1 355 ? -0.207 17.176 10.042 1.00 84.50 355 ILE A C 1
ATOM 2713 O O . ILE A 1 355 ? -0.851 17.951 10.743 1.00 84.50 355 ILE A O 1
ATOM 2717 N N . GLN A 1 356 ? -0.571 15.905 9.869 1.00 82.88 356 GLN A N 1
ATOM 2718 C CA . GLN A 1 356 ? -1.785 15.306 10.415 1.00 82.88 356 GLN A CA 1
ATOM 2719 C C . GLN A 1 356 ? -1.835 15.419 11.939 1.00 82.88 356 GLN A C 1
ATOM 2721 O O . GLN A 1 356 ? -2.852 15.831 12.485 1.00 82.88 356 GLN A O 1
ATOM 2726 N N . SER A 1 357 ? -0.723 15.152 12.626 1.00 81.19 357 SER A N 1
ATOM 2727 C CA . SER A 1 357 ? -0.620 15.313 14.085 1.00 81.19 357 SER A CA 1
ATOM 2728 C C . SER A 1 357 ? -0.825 16.753 14.574 1.00 81.19 357 SER A C 1
ATOM 2730 O O . SER A 1 357 ? -1.148 16.957 15.743 1.00 81.19 357 SER A O 1
ATOM 2732 N N . ARG A 1 358 ? -0.674 17.759 13.705 1.00 86.44 358 ARG A N 1
ATOM 2733 C CA . ARG A 1 358 ? -0.908 19.178 14.024 1.00 86.44 358 ARG A CA 1
ATOM 2734 C C . ARG A 1 358 ? -2.329 19.636 13.710 1.00 86.44 358 ARG A C 1
ATOM 2736 O O . ARG A 1 358 ? -2.685 20.744 14.107 1.00 86.44 358 ARG A O 1
ATOM 2743 N N . LEU A 1 359 ? -3.118 18.850 12.974 1.00 85.75 359 LEU A N 1
ATOM 2744 C CA . LEU A 1 359 ? -4.482 19.227 12.607 1.00 85.75 359 LEU A CA 1
ATOM 2745 C C . LEU A 1 359 ? -5.384 19.305 13.847 1.00 85.75 359 LEU A C 1
ATOM 2747 O O . LEU A 1 359 ? -5.220 18.509 14.772 1.00 85.75 359 LEU A O 1
ATOM 2751 N N . PRO A 1 360 ? -6.354 20.233 13.872 1.00 84.44 360 PRO A N 1
ATOM 2752 C CA . PRO A 1 360 ? -7.358 20.252 14.921 1.00 84.44 360 PRO A CA 1
ATOM 2753 C C . PRO A 1 360 ? -8.224 18.987 14.864 1.00 84.44 360 PRO A C 1
ATOM 2755 O O . PRO A 1 360 ? -8.596 18.523 13.785 1.00 84.44 360 PRO A O 1
ATOM 2758 N N . ALA A 1 361 ? -8.552 18.445 16.034 1.00 76.69 361 ALA A N 1
ATOM 2759 C CA . ALA A 1 361 ? -9.391 17.257 16.191 1.00 76.69 361 ALA A CA 1
ATOM 2760 C C . ALA A 1 361 ? -10.851 17.651 16.452 1.00 76.69 361 ALA A C 1
ATOM 2762 O O . ALA A 1 361 ? -11.096 18.709 17.025 1.00 76.69 361 ALA A O 1
ATOM 2763 N N . GLU A 1 362 ? -11.831 16.823 16.094 1.00 72.12 362 GLU A N 1
ATOM 2764 C CA . GLU A 1 362 ? -13.244 17.132 16.358 1.00 72.12 362 GLU A CA 1
ATOM 2765 C C . GLU A 1 362 ? -13.617 16.909 17.850 1.00 72.12 362 GLU A C 1
ATOM 2767 O O . GLU A 1 362 ? -13.468 15.811 18.383 1.00 72.12 362 GLU A O 1
ATOM 2772 N N . LYS A 1 363 ? -14.106 17.944 18.554 1.00 58.72 363 LYS A N 1
ATOM 2773 C CA . LYS A 1 363 ? -14.609 17.879 19.942 1.00 58.72 363 LYS A CA 1
ATOM 2774 C C . LYS A 1 363 ? -15.885 17.045 20.006 1.00 58.72 363 LYS A C 1
ATOM 2776 O O . LYS A 1 363 ? -16.841 17.298 19.278 1.00 58.72 363 LYS A O 1
ATOM 2781 N N . GLY A 1 364 ? -15.914 16.099 20.939 1.00 44.41 364 GLY A N 1
ATOM 2782 C CA . GLY A 1 364 ? -16.944 15.057 21.013 1.00 44.41 364 GLY A CA 1
ATOM 2783 C C . GLY A 1 364 ? -16.383 13.676 20.683 1.00 44.41 364 GLY A C 1
ATOM 2784 O O . GLY A 1 364 ? -16.914 12.690 21.179 1.00 44.41 364 GLY A O 1
ATOM 2785 N N . ASN A 1 365 ? -15.233 13.616 20.000 1.00 40.81 365 ASN A N 1
ATOM 2786 C CA . ASN A 1 365 ? -14.307 12.499 20.128 1.00 40.81 365 ASN A CA 1
ATOM 2787 C C . ASN A 1 365 ? -13.477 12.717 21.404 1.00 40.81 365 ASN A C 1
ATOM 2789 O O . ASN A 1 365 ? -12.450 13.389 21.388 1.00 40.81 365 ASN A O 1
ATOM 2793 N N . THR A 1 366 ? -13.888 12.145 22.538 1.00 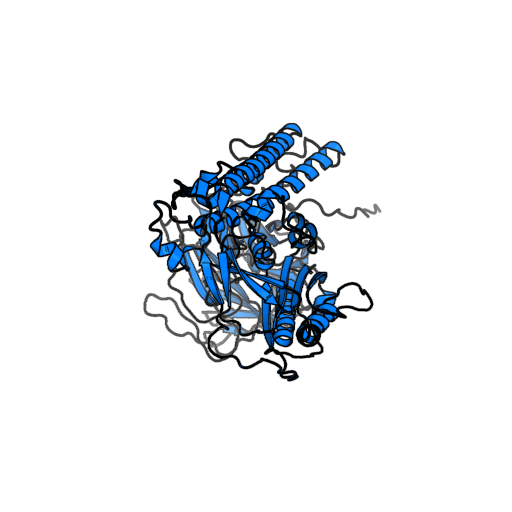36.91 366 THR A N 1
ATOM 2794 C CA . THR A 1 366 ? -12.961 11.925 23.671 1.00 36.91 366 THR A CA 1
ATOM 2795 C C . THR A 1 366 ? -11.893 10.875 23.347 1.00 36.91 366 THR A C 1
ATOM 2797 O O . THR A 1 366 ? -10.986 10.646 24.144 1.00 36.91 366 THR A O 1
ATOM 2800 N N . GLY A 1 367 ? -11.938 10.283 22.153 1.00 40.31 367 GLY A N 1
ATOM 2801 C CA . GLY A 1 367 ? -10.771 9.680 21.539 1.00 40.31 367 GLY A CA 1
ATOM 2802 C C . GLY A 1 367 ? -9.831 10.746 21.007 1.00 40.31 367 GLY A C 1
ATOM 2803 O O . GLY A 1 367 ? -10.084 11.318 19.950 1.00 40.31 367 GLY A O 1
ATOM 2804 N N . ALA A 1 368 ? -8.697 10.957 21.673 1.00 39.62 368 ALA A N 1
ATOM 2805 C CA . ALA A 1 368 ? -7.506 11.335 20.919 1.00 39.62 368 ALA A CA 1
ATOM 2806 C C . ALA A 1 368 ? -7.385 10.361 19.734 1.00 39.62 368 ALA A C 1
ATOM 2808 O O . ALA A 1 368 ? -7.608 9.167 19.948 1.00 39.62 368 ALA A O 1
ATOM 2809 N N . ALA A 1 369 ? -7.120 10.885 18.526 1.00 43.84 369 ALA A N 1
ATOM 2810 C CA . ALA A 1 369 ? -7.068 10.118 17.281 1.00 43.84 369 ALA A CA 1
ATOM 2811 C C . ALA A 1 369 ? -6.403 8.774 17.548 1.00 43.84 369 ALA A C 1
ATOM 2813 O O . ALA A 1 369 ? -5.229 8.710 17.932 1.00 43.84 369 ALA A O 1
ATOM 2814 N N . THR A 1 370 ? -7.200 7.716 17.482 1.00 51.09 370 THR A N 1
ATOM 2815 C CA . THR A 1 370 ? -6.680 6.412 17.809 1.00 51.09 370 THR A CA 1
ATOM 2816 C C . THR A 1 370 ? -5.659 6.020 16.749 1.00 51.09 370 THR A C 1
ATOM 2818 O O . THR A 1 370 ? -5.738 6.475 15.606 1.00 51.09 370 THR A O 1
ATOM 2821 N N . PRO A 1 371 ? -4.633 5.244 17.113 1.00 56.41 371 PRO A N 1
ATOM 2822 C CA . PRO A 1 371 ? -3.541 4.996 16.195 1.00 56.41 371 PRO A CA 1
ATOM 2823 C C . PRO A 1 371 ? -4.021 4.316 14.910 1.00 56.41 371 PRO A C 1
ATOM 2825 O O . PRO A 1 371 ? -4.783 3.347 14.956 1.00 56.41 371 PRO A O 1
ATOM 2828 N N . HIS A 1 372 ? -3.536 4.813 13.772 1.00 59.06 372 HIS A N 1
ATOM 2829 C CA . HIS A 1 372 ? -3.835 4.255 12.460 1.00 59.06 372 HIS A CA 1
ATOM 2830 C C . HIS A 1 372 ? -3.198 2.867 12.337 1.00 59.06 372 HIS A C 1
ATOM 2832 O O . HIS A 1 372 ? -1.967 2.721 12.313 1.00 59.06 372 HIS A O 1
ATOM 2838 N N . ALA A 1 373 ? -4.037 1.840 12.276 1.00 58.84 373 ALA A N 1
ATOM 2839 C CA . ALA A 1 373 ? -3.619 0.456 12.169 1.00 58.84 373 ALA A CA 1
ATOM 2840 C C . ALA A 1 373 ? -3.963 -0.077 10.783 1.00 58.84 373 ALA A C 1
ATOM 2842 O O . ALA A 1 373 ? -5.058 0.148 10.285 1.00 58.84 373 ALA A O 1
ATOM 2843 N N . VAL A 1 374 ? -3.043 -0.796 10.133 1.00 64.81 374 VAL A N 1
ATOM 2844 C CA . VAL A 1 374 ? -3.343 -1.340 8.803 1.00 64.81 374 VAL A CA 1
ATOM 2845 C C . VAL A 1 374 ? -4.561 -2.238 8.891 1.00 64.81 374 VAL A C 1
ATOM 2847 O O . VAL A 1 374 ? -4.633 -3.117 9.752 1.00 64.81 374 VAL A O 1
ATOM 2850 N N . VAL A 1 375 ? -5.519 -1.992 8.004 1.00 63.69 375 VAL A N 1
ATOM 2851 C CA . VAL A 1 375 ? -6.729 -2.791 7.842 1.00 63.69 375 VAL A CA 1
ATOM 2852 C C . VAL A 1 375 ? -6.342 -4.273 7.755 1.00 63.69 375 VAL A C 1
ATOM 2854 O O . VAL A 1 375 ? -5.591 -4.667 6.867 1.00 63.69 375 VAL A O 1
ATOM 2857 N N . GLY A 1 376 ? -6.818 -5.096 8.691 1.00 62.47 376 GLY A N 1
ATOM 2858 C CA . GLY A 1 376 ? -6.464 -6.523 8.758 1.00 62.47 376 GLY A CA 1
ATOM 2859 C C . GLY A 1 376 ? -5.413 -6.888 9.809 1.00 62.47 376 GLY A C 1
ATOM 2860 O O . GLY A 1 376 ? -5.196 -8.074 10.054 1.00 62.47 376 GLY A O 1
ATOM 2861 N N . SER A 1 377 ? -4.771 -5.907 10.449 1.00 71.56 377 SER A N 1
ATOM 2862 C CA . SER A 1 377 ? -3.780 -6.170 11.493 1.00 71.56 377 SER A CA 1
ATOM 2863 C C . SER A 1 377 ? -4.413 -6.818 12.724 1.00 71.56 377 SER A C 1
ATOM 2865 O O . SER A 1 377 ? -5.447 -6.374 13.226 1.00 71.56 377 SER A O 1
ATOM 2867 N N . SER A 1 378 ? -3.707 -7.797 13.297 1.00 77.69 378 SER A N 1
ATOM 2868 C CA . SER A 1 378 ? -3.969 -8.218 14.675 1.00 77.69 378 SER A CA 1
ATOM 2869 C C . SER A 1 378 ? -3.750 -7.040 15.625 1.00 77.69 378 SER A C 1
ATOM 2871 O O . SER A 1 378 ? -2.823 -6.250 15.433 1.00 77.69 378 SER A O 1
ATOM 2873 N N . LEU A 1 379 ? -4.599 -6.930 16.645 1.00 83.06 379 LEU A N 1
ATOM 2874 C CA . LEU A 1 379 ? -4.436 -5.977 17.737 1.00 83.06 379 LEU A CA 1
ATOM 2875 C C . LEU A 1 379 ? -4.075 -6.742 19.001 1.00 83.06 379 LEU A C 1
ATOM 2877 O O . LEU A 1 379 ? -4.670 -7.779 19.296 1.00 83.06 379 LEU A O 1
ATOM 2881 N N . ALA A 1 380 ? -3.139 -6.204 19.768 1.00 86.12 380 ALA A N 1
ATOM 2882 C CA . ALA A 1 380 ? -2.821 -6.713 21.090 1.00 86.12 380 ALA A CA 1
ATOM 2883 C C . ALA A 1 380 ? -2.635 -5.530 22.038 1.00 86.12 380 ALA A C 1
ATOM 2885 O O . ALA A 1 380 ? -2.142 -4.484 21.626 1.00 86.12 380 ALA A O 1
ATOM 2886 N N . ALA A 1 381 ? -3.041 -5.669 23.295 1.00 88.44 381 ALA A N 1
ATOM 2887 C CA . ALA A 1 381 ? -2.934 -4.585 24.259 1.00 88.44 381 ALA A CA 1
ATOM 2888 C C . ALA A 1 381 ? -2.490 -5.109 25.625 1.00 88.44 381 ALA A C 1
ATOM 2890 O O . ALA A 1 381 ? -2.790 -6.250 25.979 1.00 88.44 381 ALA A O 1
ATOM 2891 N N . VAL A 1 382 ? -1.808 -4.265 26.399 1.00 88.50 382 VAL A N 1
ATOM 2892 C CA . VAL A 1 382 ? -1.533 -4.493 27.827 1.00 88.50 382 VAL A CA 1
ATOM 2893 C C . VAL A 1 382 ? -1.924 -3.282 28.656 1.00 88.50 382 VAL A C 1
ATOM 2895 O O . VAL A 1 382 ? -1.874 -2.143 28.191 1.00 88.50 382 VAL A O 1
ATOM 2898 N N . HIS A 1 383 ? -2.260 -3.554 29.913 1.00 88.62 383 HIS A N 1
ATOM 2899 C CA . HIS A 1 383 ? -2.387 -2.568 30.976 1.00 88.62 383 HIS A CA 1
ATOM 2900 C C . HIS A 1 383 ? -1.385 -2.905 32.082 1.00 88.62 383 HIS A C 1
ATOM 2902 O O . HIS A 1 383 ? -1.171 -4.076 32.399 1.00 88.62 383 HIS A O 1
ATOM 2908 N N . PHE A 1 384 ? -0.773 -1.873 32.651 1.00 86.81 384 PHE A N 1
ATOM 2909 C CA . PHE A 1 384 ? 0.037 -1.964 33.860 1.00 86.81 384 PHE A CA 1
ATOM 2910 C C . PHE A 1 384 ? 0.020 -0.626 34.606 1.00 86.81 384 PHE A C 1
ATOM 2912 O O . PHE A 1 384 ? -0.425 0.401 34.080 1.00 86.81 384 PHE A O 1
ATOM 2919 N N . VAL A 1 385 ? 0.492 -0.634 35.851 1.00 83.31 385 VAL A N 1
ATOM 2920 C CA . VAL A 1 385 ? 0.598 0.566 36.687 1.00 83.31 385 VAL A CA 1
ATOM 2921 C C . VAL A 1 385 ? 2.067 0.958 36.799 1.00 83.31 385 VAL A C 1
ATOM 2923 O O . VAL A 1 385 ? 2.840 0.306 37.495 1.00 83.31 385 VAL A O 1
ATOM 2926 N N . ASP A 1 386 ? 2.449 2.036 36.118 1.00 82.06 386 ASP A N 1
ATOM 2927 C CA . ASP A 1 386 ? 3.805 2.592 36.148 1.00 82.06 386 ASP A CA 1
ATOM 2928 C C . ASP A 1 386 ? 3.829 3.795 37.092 1.00 82.06 386 ASP A C 1
ATOM 2930 O O . ASP A 1 386 ? 3.235 4.835 36.799 1.00 82.06 386 ASP A O 1
ATOM 2934 N N . ASN A 1 387 ? 4.493 3.646 38.242 1.00 82.88 387 ASN A N 1
ATOM 2935 C CA . ASN A 1 387 ? 4.610 4.692 39.265 1.00 82.88 387 ASN A CA 1
ATOM 2936 C C . ASN A 1 387 ? 3.251 5.288 39.693 1.00 82.88 387 ASN A C 1
ATOM 2938 O O . ASN A 1 387 ? 3.095 6.502 39.807 1.00 82.88 387 ASN A O 1
ATOM 2942 N N . GLY A 1 388 ? 2.249 4.426 39.895 1.00 80.19 388 GLY A N 1
ATOM 2943 C CA . GLY A 1 388 ? 0.888 4.833 40.273 1.00 80.19 388 GLY A CA 1
ATOM 2944 C C . GLY A 1 388 ? 0.035 5.364 39.116 1.00 80.19 388 GLY A C 1
ATOM 2945 O O . GLY A 1 388 ? -1.116 5.729 39.327 1.00 80.19 388 GLY A O 1
ATOM 2946 N N . VAL A 1 389 ? 0.557 5.390 37.886 1.00 80.50 389 VAL A N 1
ATOM 2947 C CA . VAL A 1 389 ? -0.181 5.839 36.700 1.00 80.50 389 VAL A CA 1
ATOM 2948 C C . VAL A 1 389 ? -0.601 4.636 35.859 1.00 80.50 389 VAL A C 1
ATOM 2950 O O . VAL A 1 389 ? 0.241 3.867 35.386 1.00 80.50 389 VAL A O 1
ATOM 2953 N N . HIS A 1 390 ? -1.909 4.496 35.618 1.00 81.44 390 HIS A N 1
ATOM 2954 C CA . HIS A 1 390 ? -2.438 3.513 34.670 1.00 81.44 390 HIS A CA 1
ATOM 2955 C C . HIS A 1 390 ? -1.885 3.806 33.274 1.00 81.44 390 HIS A C 1
ATOM 2957 O O . HIS A 1 390 ? -2.123 4.874 32.703 1.00 81.44 390 HIS A O 1
ATOM 2963 N N . THR A 1 391 ? -1.135 2.850 32.740 1.00 86.25 391 THR A N 1
ATOM 2964 C CA . THR A 1 391 ? -0.536 2.925 31.412 1.00 86.25 391 THR A CA 1
ATOM 2965 C C . THR A 1 391 ? -1.134 1.826 30.552 1.00 86.25 391 THR A C 1
ATOM 2967 O O . THR A 1 391 ? -1.187 0.664 30.964 1.00 86.25 391 THR A O 1
ATOM 2970 N N . LEU A 1 392 ? -1.599 2.197 29.360 1.00 88.94 392 LEU A N 1
ATOM 2971 C CA . LEU A 1 392 ? -2.066 1.250 28.356 1.00 88.94 392 LEU A CA 1
ATOM 2972 C C . LEU A 1 392 ? -1.112 1.287 27.172 1.00 88.94 392 LEU A C 1
ATOM 2974 O O . LEU A 1 392 ? -0.637 2.353 26.779 1.00 88.94 392 LEU A O 1
ATOM 2978 N N . GLN A 1 393 ? -0.826 0.125 26.604 1.00 91.12 393 GLN A N 1
ATOM 2979 C CA . GLN A 1 393 ? -0.040 0.018 25.383 1.00 91.12 393 GLN A CA 1
ATOM 2980 C C . GLN A 1 393 ? -0.808 -0.829 24.381 1.00 91.12 393 GLN A C 1
ATOM 2982 O O . GLN A 1 393 ? -1.266 -1.920 24.718 1.00 91.12 393 GLN A O 1
ATOM 2987 N N . LEU A 1 394 ? -0.960 -0.300 23.170 1.00 90.88 394 LEU A N 1
ATOM 2988 C CA . LEU A 1 394 ? -1.630 -0.950 22.049 1.00 90.88 394 LEU A CA 1
ATOM 2989 C C . LEU A 1 394 ? -0.591 -1.262 20.974 1.00 90.88 394 LEU A C 1
ATOM 2991 O O . LEU A 1 394 ? 0.253 -0.417 20.674 1.00 90.88 394 LEU A O 1
ATOM 2995 N N . TYR A 1 395 ? -0.678 -2.455 20.397 1.00 90.62 395 TYR A N 1
ATOM 2996 C CA . TYR A 1 395 ? 0.245 -2.977 19.397 1.00 90.62 395 TYR A CA 1
ATOM 2997 C C . TYR A 1 395 ? -0.503 -3.443 18.158 1.00 90.62 395 TYR A C 1
ATOM 2999 O O . TYR A 1 395 ? -1.539 -4.106 18.259 1.00 90.62 395 TYR A O 1
ATOM 3007 N N . TRP A 1 396 ? 0.057 -3.122 16.998 1.00 89.44 396 TRP A N 1
ATOM 3008 C CA . TRP A 1 396 ? -0.442 -3.539 15.691 1.00 89.44 396 TRP A CA 1
ATOM 3009 C C . TRP A 1 396 ? 0.694 -3.535 14.667 1.00 89.44 396 TRP A C 1
ATOM 3011 O O . TRP A 1 396 ? 1.794 -3.042 14.929 1.00 89.44 396 TRP A O 1
ATOM 3021 N N . GLN A 1 397 ? 0.424 -4.092 13.494 1.00 86.12 397 GLN A N 1
ATOM 3022 C CA . GLN A 1 397 ? 1.338 -4.137 12.368 1.00 86.12 397 GLN A CA 1
ATOM 3023 C C . GLN A 1 397 ? 1.040 -3.018 11.356 1.00 86.12 397 GLN A C 1
ATOM 3025 O O . GLN A 1 397 ? -0.117 -2.731 11.040 1.00 86.12 397 GLN A O 1
ATOM 3030 N N . GLN A 1 398 ? 2.098 -2.388 10.843 1.00 83.31 398 GLN A N 1
ATOM 3031 C CA . GLN A 1 398 ? 2.071 -1.403 9.761 1.00 83.31 398 GLN A CA 1
ATOM 3032 C C . GLN A 1 398 ? 2.261 -2.054 8.379 1.00 83.31 398 GLN A C 1
ATOM 3034 O O . GLN A 1 398 ? 2.509 -3.253 8.259 1.00 83.31 398 GLN A O 1
ATOM 3039 N N . SER A 1 399 ? 2.109 -1.274 7.304 1.00 77.50 399 SER A N 1
ATOM 3040 C CA . SER A 1 399 ? 2.084 -1.785 5.920 1.00 77.50 399 SER A CA 1
ATOM 3041 C C . SER A 1 399 ? 3.460 -2.235 5.428 1.00 77.50 399 SER A C 1
ATOM 3043 O O . SER A 1 399 ? 3.562 -3.044 4.505 1.00 77.50 399 SER A O 1
ATOM 3045 N N . ASP A 1 400 ? 4.513 -1.758 6.084 1.00 79.31 400 ASP A N 1
ATOM 3046 C CA . ASP A 1 400 ? 5.899 -2.200 5.941 1.00 79.31 400 ASP A CA 1
ATOM 3047 C C . ASP A 1 400 ? 6.219 -3.465 6.767 1.00 79.31 400 ASP A C 1
ATOM 3049 O O . ASP A 1 400 ? 7.365 -3.906 6.811 1.00 79.31 400 ASP A O 1
ATOM 3053 N N . ASN A 1 401 ? 5.203 -4.081 7.380 1.00 83.50 401 ASN A N 1
ATOM 3054 C CA . ASN A 1 401 ? 5.278 -5.213 8.303 1.00 83.50 401 ASN A CA 1
ATOM 3055 C C . ASN A 1 401 ? 5.959 -4.924 9.650 1.00 83.50 401 ASN A C 1
ATOM 3057 O O . ASN A 1 401 ? 6.162 -5.872 10.421 1.00 83.50 401 ASN A O 1
ATOM 3061 N N . ALA A 1 402 ? 6.281 -3.669 9.968 1.00 88.31 402 ALA A N 1
ATOM 3062 C CA . ALA A 1 402 ? 6.776 -3.312 11.288 1.00 88.31 402 ALA A CA 1
ATOM 3063 C C . ALA A 1 402 ? 5.660 -3.461 12.332 1.00 88.31 402 ALA A C 1
ATOM 3065 O O . ALA A 1 402 ? 4.506 -3.117 12.079 1.00 88.31 402 ALA A O 1
ATOM 3066 N N . ILE A 1 403 ? 5.992 -3.957 13.524 1.00 90.62 403 ILE A N 1
ATOM 3067 C CA . ILE A 1 403 ? 5.080 -3.919 14.672 1.00 90.62 403 ILE A CA 1
ATOM 3068 C C . ILE A 1 403 ? 5.373 -2.640 15.436 1.00 90.62 403 ILE A C 1
ATOM 3070 O O . ILE A 1 403 ? 6.512 -2.404 15.850 1.00 90.62 403 ILE A O 1
ATOM 3074 N N . VAL A 1 404 ? 4.347 -1.825 15.630 1.00 91.38 404 VAL A N 1
ATOM 3075 C CA . VAL A 1 404 ? 4.443 -0.549 16.335 1.00 91.38 404 VAL A CA 1
ATOM 3076 C C . VAL A 1 404 ? 3.623 -0.571 17.615 1.00 91.38 404 VAL A C 1
ATOM 3078 O O . VAL A 1 404 ? 2.745 -1.412 17.806 1.00 91.38 404 VAL A O 1
ATOM 3081 N N . GLN A 1 405 ? 3.937 0.374 18.490 1.00 92.06 405 GLN A N 1
ATOM 3082 C CA . GLN A 1 405 ? 3.269 0.596 19.757 1.00 92.06 405 GLN A CA 1
ATOM 3083 C C . GLN A 1 405 ? 2.783 2.043 19.853 1.00 92.06 405 GLN A C 1
ATOM 3085 O O . GLN A 1 405 ? 3.564 2.975 19.634 1.00 92.06 405 GLN A O 1
ATOM 3090 N N . ALA A 1 406 ? 1.537 2.221 20.293 1.00 87.69 406 ALA A N 1
ATOM 3091 C CA . ALA A 1 406 ? 1.067 3.456 20.917 1.00 87.69 406 ALA A CA 1
ATOM 3092 C C . ALA A 1 406 ? 0.932 3.264 22.423 1.00 87.69 406 ALA A C 1
ATOM 3094 O O . ALA A 1 406 ? 0.643 2.169 22.905 1.00 87.69 406 ALA A O 1
ATOM 3095 N N . SER A 1 407 ? 1.121 4.352 23.164 1.00 84.06 407 SER A N 1
ATOM 3096 C CA . SER A 1 407 ? 1.000 4.346 24.620 1.00 84.06 407 SER A CA 1
ATOM 3097 C C . SER A 1 407 ? -0.006 5.395 25.063 1.00 84.06 407 SER A C 1
ATOM 3099 O O . SER A 1 407 ? 0.050 6.533 24.605 1.00 84.06 407 SER A O 1
ATOM 3101 N N . TYR A 1 408 ? -0.888 5.021 25.977 1.00 81.25 408 TYR A N 1
ATOM 3102 C CA . TYR A 1 408 ? -1.772 5.922 26.696 1.00 81.25 408 TYR A CA 1
ATOM 3103 C C . TYR A 1 408 ? -1.241 6.084 28.116 1.00 81.25 408 TYR A C 1
ATOM 3105 O O . TYR A 1 408 ? -1.102 5.097 28.845 1.00 81.25 408 TYR A O 1
ATOM 3113 N N . LYS A 1 409 ? -0.923 7.318 28.507 1.00 78.50 409 LYS A N 1
ATOM 3114 C CA . LYS A 1 409 ? -0.396 7.639 29.839 1.00 78.50 409 LYS A CA 1
ATOM 3115 C C . LYS A 1 409 ? -0.952 8.981 30.292 1.00 78.50 409 LYS A C 1
ATOM 3117 O O . LYS A 1 409 ? -0.959 9.936 29.525 1.00 78.50 409 LYS A O 1
ATOM 3122 N N . GLY A 1 410 ? -1.410 9.059 31.542 1.00 67.69 410 GLY A N 1
ATOM 3123 C CA . GLY A 1 410 ? -1.908 10.319 32.107 1.00 67.69 410 GLY A CA 1
ATOM 3124 C C . GLY A 1 410 ? -3.138 10.872 31.378 1.00 67.69 410 GLY A C 1
ATOM 3125 O O . GLY A 1 410 ? -3.212 12.067 31.128 1.00 67.69 410 GLY A O 1
ATOM 3126 N N . ALA A 1 411 ? -4.081 9.992 31.029 1.00 69.31 411 ALA A N 1
ATOM 3127 C CA . ALA A 1 411 ? -5.341 10.297 30.347 1.00 69.31 411 ALA A CA 1
ATOM 3128 C C . ALA A 1 411 ? -5.264 10.676 28.849 1.00 69.31 411 ALA A C 1
ATOM 3130 O O . ALA A 1 411 ? -6.293 11.000 28.256 1.00 69.31 411 ALA A O 1
ATOM 3131 N N . VAL A 1 412 ? -4.092 10.586 28.210 1.00 71.06 412 VAL A N 1
ATOM 3132 C CA . VAL A 1 412 ? -3.916 10.923 26.787 1.00 71.06 412 VAL A CA 1
ATOM 3133 C C . VAL A 1 412 ? -3.104 9.862 26.039 1.00 71.06 412 VAL A C 1
ATOM 3135 O O . VAL A 1 412 ? -2.183 9.257 26.594 1.00 71.06 412 VAL A O 1
ATOM 3138 N N . TRP A 1 413 ? -3.438 9.639 24.764 1.00 75.00 413 TRP A N 1
ATOM 3139 C CA . TRP A 1 413 ? -2.594 8.884 23.836 1.00 75.00 413 TRP A CA 1
ATOM 3140 C C . TRP A 1 413 ? -1.369 9.722 23.461 1.00 75.00 413 TRP A C 1
ATOM 3142 O O . TRP A 1 413 ? -1.494 10.871 23.042 1.00 75.00 413 TRP A O 1
ATOM 3152 N N . LEU A 1 414 ? -0.173 9.159 23.617 1.00 71.88 414 LEU A N 1
ATOM 3153 C CA . LEU A 1 414 ? 1.062 9.828 23.224 1.00 71.88 414 LEU A CA 1
ATOM 3154 C C . LEU A 1 414 ? 1.151 9.903 21.687 1.00 71.88 414 LEU A C 1
ATOM 3156 O O . LEU A 1 414 ? 0.851 8.913 21.019 1.00 71.88 414 LEU A O 1
ATOM 3160 N N . PRO A 1 415 ? 1.613 11.030 21.114 1.00 60.38 415 PRO A N 1
ATOM 3161 C CA . PRO A 1 415 ? 1.605 11.250 19.663 1.00 60.38 415 PRO A CA 1
ATOM 3162 C C . PRO A 1 415 ? 2.651 10.417 18.908 1.00 60.38 415 PRO A C 1
ATOM 3164 O O . PRO A 1 415 ? 2.599 10.308 17.686 1.00 60.38 415 PRO A O 1
ATOM 3167 N N . THR A 1 416 ? 3.629 9.849 19.618 1.00 70.12 416 THR A N 1
ATOM 3168 C CA . THR A 1 416 ? 4.759 9.143 19.011 1.00 70.12 416 THR A CA 1
ATOM 3169 C C . THR A 1 416 ? 4.515 7.641 18.989 1.00 70.12 416 THR A C 1
ATOM 3171 O O . THR A 1 416 ? 4.443 6.999 20.038 1.00 70.12 416 THR A O 1
ATOM 3174 N N . LEU A 1 417 ? 4.491 7.070 17.785 1.00 80.50 417 LEU A N 1
ATOM 3175 C CA . LEU A 1 417 ? 4.562 5.626 17.589 1.00 80.50 417 LEU A CA 1
ATOM 3176 C C . LEU A 1 417 ? 5.991 5.132 17.803 1.00 80.50 417 LEU A C 1
ATOM 3178 O O . LEU A 1 417 ? 6.949 5.720 17.300 1.00 80.50 417 LEU A O 1
ATOM 3182 N N . THR A 1 418 ? 6.133 4.032 18.535 1.00 85.12 418 THR A N 1
ATOM 3183 C CA . THR A 1 418 ? 7.427 3.370 18.726 1.00 85.12 418 THR A CA 1
ATOM 3184 C C . THR A 1 418 ? 7.449 2.077 17.929 1.00 85.12 418 THR A C 1
ATOM 3186 O O . THR A 1 418 ? 6.618 1.204 18.156 1.00 85.12 418 THR A O 1
ATOM 3189 N N . THR A 1 419 ? 8.400 1.931 17.007 1.00 90.44 419 THR A N 1
ATOM 3190 C CA . THR A 1 419 ? 8.646 0.646 16.343 1.00 90.44 419 THR A CA 1
ATOM 3191 C C . THR A 1 419 ? 9.215 -0.347 17.353 1.00 90.44 419 THR A C 1
ATOM 3193 O O . THR A 1 419 ? 10.272 -0.108 17.937 1.00 90.44 419 THR A O 1
ATOM 3196 N N . VAL A 1 420 ? 8.501 -1.452 17.552 1.00 91.50 420 VAL A N 1
ATOM 3197 C CA . VAL A 1 420 ? 8.862 -2.557 18.451 1.00 91.50 420 VAL A CA 1
ATOM 3198 C C . VAL A 1 420 ? 9.644 -3.622 17.691 1.00 91.50 420 VAL A C 1
ATOM 3200 O O . VAL A 1 420 ? 10.696 -4.065 18.144 1.00 91.50 420 VAL A O 1
ATOM 3203 N N . VAL A 1 421 ? 9.150 -3.985 16.507 1.00 91.69 421 VAL A N 1
ATOM 3204 C CA . VAL A 1 421 ? 9.786 -4.929 15.583 1.00 91.69 421 VAL A CA 1
ATOM 3205 C C . VAL A 1 421 ? 9.860 -4.259 14.222 1.00 91.69 421 VAL A C 1
ATOM 3207 O O . VAL A 1 421 ? 8.842 -3.790 13.721 1.00 91.69 421 VAL A O 1
ATOM 3210 N N . SER A 1 422 ? 11.044 -4.205 13.616 1.00 88.31 422 SER A N 1
ATOM 3211 C CA . SER A 1 422 ? 11.231 -3.554 12.313 1.00 88.31 422 SER A CA 1
ATOM 3212 C C . SER A 1 422 ? 10.698 -4.371 11.137 1.00 88.31 422 SER A C 1
ATOM 3214 O O . SER A 1 422 ? 10.393 -3.795 10.103 1.00 88.31 422 SER A O 1
ATOM 3216 N N . GLU A 1 423 ? 10.617 -5.696 11.274 1.00 86.56 423 GLU A N 1
ATOM 3217 C CA . GLU A 1 423 ? 10.174 -6.590 10.203 1.00 86.56 423 GLU A CA 1
ATOM 3218 C C . GLU A 1 423 ? 9.593 -7.895 10.779 1.00 86.56 423 GLU A C 1
ATOM 3220 O O . GLU A 1 423 ? 10.320 -8.741 11.303 1.00 86.56 423 GLU A O 1
ATOM 3225 N N . ALA A 1 424 ? 8.276 -8.067 10.682 1.00 86.88 424 ALA A N 1
ATOM 3226 C CA . ALA A 1 424 ? 7.577 -9.317 10.985 1.00 86.88 424 ALA A CA 1
ATOM 3227 C C . ALA A 1 424 ? 7.016 -9.960 9.699 1.00 86.88 424 ALA A C 1
ATOM 3229 O O . ALA A 1 424 ? 7.040 -9.356 8.626 1.00 86.88 424 ALA A O 1
ATOM 3230 N N . ALA A 1 425 ? 6.485 -11.183 9.774 1.00 80.88 425 ALA A N 1
ATOM 3231 C CA . ALA A 1 425 ? 5.661 -11.721 8.694 1.00 80.88 425 ALA A CA 1
ATOM 3232 C C . ALA A 1 425 ? 4.431 -10.832 8.492 1.00 80.88 425 ALA A C 1
ATOM 3234 O O . ALA A 1 425 ? 3.826 -10.367 9.457 1.00 80.88 425 ALA A O 1
ATOM 3235 N N . ALA A 1 426 ? 4.040 -10.624 7.236 1.00 76.25 426 ALA A N 1
ATOM 3236 C CA . ALA A 1 426 ? 2.824 -9.891 6.909 1.00 76.25 426 ALA A CA 1
ATOM 3237 C C . ALA A 1 426 ? 1.595 -10.544 7.564 1.00 76.25 426 ALA A C 1
ATOM 3239 O O . ALA A 1 426 ? 1.421 -11.762 7.491 1.00 76.25 426 ALA A O 1
ATOM 3240 N N . ASN A 1 427 ? 0.739 -9.721 8.169 1.00 71.38 427 ASN A N 1
ATOM 3241 C CA . ASN A 1 427 ? -0.422 -10.125 8.963 1.00 71.38 427 ASN A CA 1
ATOM 3242 C C . ASN A 1 427 ? -0.077 -11.101 10.094 1.00 71.38 427 ASN A C 1
ATOM 3244 O O . ASN A 1 427 ? -0.801 -12.069 10.343 1.00 71.38 427 ASN A O 1
ATOM 3248 N N . THR A 1 428 ? 1.049 -10.869 10.768 1.00 77.94 428 THR A N 1
ATOM 3249 C CA . THR A 1 428 ? 1.431 -11.697 11.910 1.00 77.94 428 THR A CA 1
ATOM 3250 C C . THR A 1 428 ? 0.356 -11.628 13.003 1.00 77.94 428 THR A C 1
ATOM 3252 O O . THR A 1 428 ? -0.117 -10.532 13.320 1.00 77.94 428 THR A O 1
ATOM 3255 N N . PRO A 1 429 ? -0.010 -12.756 13.646 1.00 78.06 429 PRO A N 1
ATOM 3256 C CA . PRO A 1 429 ? -0.692 -12.687 14.929 1.00 78.06 429 PRO A CA 1
ATOM 3257 C C . PRO A 1 429 ? 0.199 -11.930 15.916 1.00 78.06 429 PRO A C 1
ATOM 3259 O O . PRO A 1 429 ? 1.421 -12.103 15.908 1.00 78.06 429 PRO A O 1
ATOM 3262 N N . ILE A 1 430 ? -0.410 -11.099 16.755 1.00 83.00 430 ILE A N 1
ATOM 3263 C CA . ILE A 1 430 ? 0.287 -10.358 17.806 1.00 83.00 430 ILE A CA 1
ATOM 3264 C C . ILE A 1 430 ? -0.354 -10.751 19.128 1.00 83.00 430 ILE A C 1
ATOM 3266 O O . ILE A 1 430 ? -1.571 -10.675 19.281 1.00 83.00 430 ILE A O 1
ATOM 3270 N N . ALA A 1 431 ? 0.465 -11.176 20.082 1.00 83.62 431 ALA A N 1
ATOM 3271 C CA . ALA A 1 431 ? 0.049 -11.360 21.464 1.00 83.62 431 ALA A CA 1
ATOM 3272 C C . ALA A 1 431 ? 1.021 -10.624 22.371 1.00 83.62 431 ALA A C 1
ATOM 3274 O O . ALA A 1 431 ? 2.214 -10.561 22.082 1.00 83.62 431 ALA A O 1
ATOM 3275 N N . VAL A 1 432 ? 0.525 -10.066 23.466 1.00 84.81 432 VAL A N 1
ATOM 3276 C CA . VAL A 1 432 ? 1.362 -9.329 24.405 1.00 84.81 432 VAL A CA 1
ATOM 3277 C C . VAL A 1 432 ? 0.965 -9.655 25.840 1.00 84.81 432 VAL A C 1
ATOM 3279 O O . VAL A 1 432 ? -0.192 -9.956 26.132 1.00 84.81 432 VAL A O 1
ATOM 3282 N N . THR A 1 433 ? 1.939 -9.638 26.742 1.00 84.62 433 THR A N 1
ATOM 3283 C CA . THR A 1 433 ? 1.729 -9.738 28.188 1.00 84.62 433 THR A CA 1
ATOM 3284 C C . THR A 1 433 ? 2.685 -8.792 28.900 1.00 84.62 433 THR A C 1
ATOM 3286 O O . THR A 1 433 ? 3.808 -8.590 28.442 1.00 84.62 433 THR A O 1
ATOM 3289 N N . ALA A 1 434 ? 2.259 -8.246 30.035 1.00 84.94 434 ALA A N 1
ATOM 3290 C CA . ALA A 1 434 ? 3.078 -7.380 30.875 1.00 84.94 434 ALA A CA 1
ATOM 3291 C C . ALA A 1 434 ? 3.059 -7.855 32.334 1.00 84.94 434 ALA A C 1
ATOM 3293 O O . ALA A 1 434 ? 2.098 -8.498 32.766 1.00 84.94 434 ALA A O 1
ATOM 3294 N N . SER A 1 435 ? 4.113 -7.542 33.088 1.00 81.88 435 SER A N 1
ATOM 3295 C CA . SER A 1 435 ? 4.069 -7.565 34.551 1.00 81.88 435 SER A CA 1
ATOM 3296 C C . SER A 1 435 ? 3.177 -6.428 35.063 1.00 81.88 435 SER A C 1
ATOM 3298 O O . SER A 1 435 ? 2.959 -5.433 34.371 1.00 81.88 435 SER A O 1
ATOM 3300 N N . SER A 1 436 ? 2.666 -6.541 36.292 1.00 78.56 436 SER A N 1
ATOM 3301 C CA . SER A 1 436 ? 1.742 -5.547 36.866 1.00 78.56 436 SER A CA 1
ATOM 3302 C C . SER A 1 436 ? 2.320 -4.129 36.937 1.00 78.56 436 SER A C 1
ATOM 3304 O O . SER A 1 436 ? 1.562 -3.162 36.905 1.00 78.56 436 SER A O 1
ATOM 3306 N N . ALA A 1 437 ? 3.648 -4.012 37.022 1.00 81.88 437 ALA A N 1
ATOM 3307 C CA . ALA A 1 437 ? 4.376 -2.746 37.051 1.00 81.88 437 ALA A CA 1
ATOM 3308 C C . ALA A 1 437 ? 4.940 -2.324 35.677 1.00 81.88 437 ALA A C 1
ATOM 3310 O O . ALA A 1 437 ? 5.592 -1.291 35.573 1.00 81.88 437 ALA A O 1
ATOM 3311 N N . GLY A 1 438 ? 4.736 -3.124 34.622 1.00 83.69 438 GLY A N 1
ATOM 3312 C CA . GLY A 1 438 ? 5.309 -2.872 33.293 1.00 83.69 438 GLY A CA 1
ATOM 3313 C C . GLY A 1 438 ? 6.826 -3.060 33.210 1.00 83.69 438 GLY A C 1
ATOM 3314 O O . GLY A 1 438 ? 7.425 -2.727 32.194 1.00 83.69 438 GLY A O 1
ATOM 3315 N N . GLU A 1 439 ? 7.449 -3.600 34.260 1.00 85.19 439 GLU A N 1
ATOM 3316 C CA . GLU A 1 439 ? 8.883 -3.903 34.310 1.00 85.19 439 GLU A CA 1
ATOM 3317 C C . GLU A 1 439 ? 9.290 -4.966 33.289 1.00 85.19 439 GLU A C 1
ATOM 3319 O O . GLU A 1 439 ? 10.415 -4.959 32.811 1.00 85.19 439 GLU A O 1
ATOM 3324 N N . GLU A 1 440 ? 8.385 -5.882 32.947 1.00 85.19 440 GLU A N 1
ATOM 3325 C CA . GLU A 1 440 ? 8.609 -6.850 31.881 1.00 85.19 440 GLU A CA 1
ATOM 3326 C C . GLU A 1 440 ? 7.417 -6.839 30.935 1.00 85.19 440 GLU A C 1
ATOM 3328 O O . GLU A 1 440 ? 6.284 -7.061 31.364 1.00 85.19 440 GLU A O 1
ATOM 3333 N N . ILE A 1 441 ? 7.669 -6.608 29.649 1.00 88.69 441 ILE A N 1
ATOM 3334 C CA . ILE A 1 441 ? 6.654 -6.682 28.595 1.00 88.69 441 ILE A CA 1
ATOM 3335 C C . ILE A 1 441 ? 7.172 -7.622 27.521 1.00 88.69 441 ILE A C 1
ATOM 3337 O O . ILE A 1 441 ? 8.279 -7.438 27.019 1.00 88.69 441 ILE A O 1
ATOM 3341 N N . ARG A 1 442 ? 6.374 -8.628 27.163 1.00 88.31 442 ARG A N 1
ATOM 3342 C CA . ARG A 1 442 ? 6.700 -9.577 26.097 1.00 88.31 442 ARG A CA 1
ATOM 3343 C C . ARG A 1 442 ? 5.665 -9.510 24.999 1.00 88.31 442 ARG A C 1
ATOM 3345 O O . ARG A 1 442 ? 4.483 -9.727 25.264 1.00 88.31 442 ARG A O 1
ATOM 3352 N N . LEU A 1 443 ? 6.132 -9.264 23.785 1.00 90.00 443 LEU A N 1
ATOM 3353 C CA . LEU A 1 443 ? 5.347 -9.283 22.562 1.00 90.00 443 LEU A CA 1
ATOM 3354 C C . LEU A 1 443 ? 5.746 -10.502 21.733 1.00 90.00 443 LEU A C 1
ATOM 3356 O O . LEU A 1 443 ? 6.923 -10.713 21.471 1.00 90.00 443 LEU A O 1
ATOM 3360 N N . PHE A 1 444 ? 4.769 -11.288 21.302 1.00 86.44 444 PHE A N 1
ATOM 3361 C CA . PHE A 1 444 ? 4.951 -12.489 20.497 1.00 86.44 444 PHE A CA 1
ATOM 3362 C C . PHE A 1 444 ? 4.393 -12.268 19.097 1.00 86.44 444 PHE A C 1
ATOM 3364 O O . PHE A 1 444 ? 3.304 -11.709 18.939 1.00 86.44 444 PHE A O 1
ATOM 3371 N N . TYR A 1 445 ? 5.132 -12.741 18.099 1.00 86.56 445 TYR A N 1
ATOM 3372 C CA . TYR A 1 445 ? 4.810 -12.569 16.687 1.00 86.56 445 TYR A CA 1
ATOM 3373 C C . TYR A 1 445 ? 5.461 -13.668 15.832 1.00 86.56 445 TYR A C 1
ATOM 3375 O O . TYR A 1 445 ? 6.159 -14.550 16.339 1.00 86.56 445 TYR A O 1
ATOM 3383 N N . LEU A 1 446 ? 5.210 -13.641 14.526 1.00 81.75 446 LEU A N 1
ATOM 3384 C CA . LEU A 1 446 ? 5.890 -14.435 13.512 1.00 81.75 446 LEU A CA 1
ATOM 3385 C C . LEU A 1 446 ? 6.901 -13.540 12.784 1.00 81.75 446 LEU A C 1
ATOM 3387 O O . LEU A 1 446 ? 6.524 -12.499 12.252 1.00 81.75 446 LEU A O 1
ATOM 3391 N N . ASP A 1 447 ? 8.172 -13.936 12.749 1.00 84.62 447 ASP A N 1
ATOM 3392 C CA . ASP A 1 447 ? 9.228 -13.256 11.991 1.00 84.62 447 ASP A CA 1
ATOM 3393 C C . ASP A 1 447 ? 8.992 -13.354 10.471 1.00 84.62 447 ASP A C 1
ATOM 3395 O O . ASP A 1 447 ? 8.100 -14.067 10.015 1.00 84.62 447 ASP A O 1
ATOM 3399 N N . SER A 1 448 ? 9.794 -12.668 9.653 1.00 84.31 448 SER A N 1
ATOM 3400 C CA . SER A 1 448 ? 9.663 -12.695 8.183 1.00 84.31 448 SER A CA 1
ATOM 3401 C C . SER A 1 448 ? 9.807 -14.094 7.556 1.00 84.31 448 SER A C 1
ATOM 3403 O O . SER A 1 448 ? 9.328 -14.336 6.450 1.00 84.31 448 SER A O 1
ATOM 3405 N N . SER A 1 449 ? 10.400 -15.050 8.278 1.00 81.56 449 SER A N 1
ATOM 3406 C CA . SER A 1 449 ? 10.476 -16.472 7.908 1.00 81.56 449 SER A CA 1
ATOM 3407 C C . SER A 1 449 ? 9.299 -17.292 8.457 1.00 81.56 449 SER A C 1
ATOM 3409 O O . SER A 1 449 ? 9.332 -18.525 8.453 1.00 81.56 449 SER A O 1
ATOM 3411 N N . SER A 1 450 ? 8.256 -16.613 8.938 1.00 77.19 450 SER A N 1
ATOM 3412 C CA . SER A 1 450 ? 7.090 -17.172 9.617 1.00 77.19 450 SER A CA 1
ATOM 3413 C C . SER A 1 450 ? 7.426 -17.969 10.882 1.00 77.19 450 SER A C 1
ATOM 3415 O O . SER A 1 450 ? 6.628 -18.792 11.307 1.00 77.19 450 SER A O 1
ATOM 3417 N N . ARG A 1 451 ? 8.586 -17.782 11.511 1.00 77.88 451 ARG A N 1
ATOM 3418 C CA . ARG A 1 451 ? 8.939 -18.459 12.768 1.00 77.88 451 ARG A CA 1
ATOM 3419 C C . ARG A 1 451 ? 8.438 -17.645 13.948 1.00 77.88 451 ARG A C 1
ATOM 3421 O O . ARG A 1 451 ? 8.489 -16.425 13.925 1.00 77.88 451 ARG A O 1
ATOM 3428 N N . MET A 1 452 ? 7.992 -18.315 15.002 1.00 78.62 452 MET A N 1
ATOM 3429 C CA . MET A 1 452 ? 7.616 -17.641 16.238 1.00 78.62 452 MET A CA 1
ATOM 3430 C C . MET A 1 452 ? 8.840 -16.960 16.850 1.00 78.62 452 MET A C 1
ATOM 3432 O O . MET A 1 452 ? 9.851 -17.633 17.078 1.00 78.62 452 MET A O 1
ATOM 3436 N N . ALA A 1 453 ? 8.695 -15.670 17.122 1.00 85.69 453 ALA A N 1
ATOM 3437 C CA . ALA A 1 453 ? 9.675 -14.797 17.743 1.00 85.69 453 ALA A CA 1
ATOM 3438 C C . ALA A 1 453 ? 9.028 -14.023 18.898 1.00 85.69 453 ALA A C 1
ATOM 3440 O O . ALA A 1 453 ? 7.799 -13.887 18.962 1.00 85.69 453 ALA A O 1
ATOM 3441 N N . ASP A 1 454 ? 9.851 -13.526 19.817 1.00 89.25 454 ASP A N 1
ATOM 3442 C CA . ASP A 1 454 ? 9.415 -12.613 20.865 1.00 89.25 454 ASP A CA 1
ATOM 3443 C C . ASP A 1 454 ? 10.310 -11.373 20.958 1.00 89.25 454 ASP A C 1
ATOM 3445 O O . ASP A 1 454 ? 11.509 -11.404 20.689 1.00 89.25 454 ASP A O 1
ATOM 3449 N N . ALA A 1 455 ? 9.692 -10.254 21.313 1.00 89.50 455 ALA A N 1
ATOM 3450 C CA . ALA A 1 455 ? 10.357 -9.010 21.653 1.00 89.50 455 ALA A CA 1
ATOM 3451 C C . ALA A 1 455 ? 10.083 -8.719 23.132 1.00 89.50 455 ALA A C 1
ATOM 3453 O O . ALA A 1 455 ? 8.935 -8.799 23.581 1.00 89.50 455 ALA A O 1
ATOM 3454 N N . VAL A 1 456 ? 11.124 -8.376 23.890 1.00 88.81 456 VAL A N 1
ATOM 3455 C CA . VAL A 1 456 ? 11.055 -8.234 25.350 1.00 88.81 456 VAL A CA 1
ATOM 3456 C C . VAL A 1 456 ? 11.594 -6.880 25.799 1.00 88.81 456 VAL A C 1
ATOM 3458 O O . VAL A 1 456 ? 12.685 -6.476 25.395 1.00 88.81 456 VAL A O 1
ATOM 3461 N N . ILE A 1 457 ? 10.852 -6.207 26.675 1.00 86.31 457 ILE A N 1
ATOM 3462 C CA . ILE A 1 457 ? 11.369 -5.166 27.572 1.00 86.31 457 ILE A CA 1
ATOM 3463 C C . ILE A 1 457 ? 11.603 -5.823 28.933 1.00 86.31 457 ILE A C 1
ATOM 3465 O O . ILE A 1 457 ? 10.706 -6.509 29.420 1.00 86.31 457 ILE A O 1
ATOM 3469 N N . GLN A 1 458 ? 12.785 -5.630 29.525 1.00 82.69 458 GLN A N 1
ATOM 3470 C CA . GLN A 1 458 ? 13.107 -6.051 30.894 1.00 82.69 458 GLN A CA 1
ATOM 3471 C C . GLN A 1 458 ? 13.211 -4.849 31.842 1.00 82.69 458 GLN A C 1
ATOM 3473 O O . GLN A 1 458 ? 13.293 -3.697 31.411 1.00 82.69 458 GLN A O 1
ATOM 3478 N N . ALA A 1 459 ? 13.234 -5.125 33.148 1.00 72.06 459 ALA A N 1
ATOM 3479 C CA . ALA A 1 459 ? 13.238 -4.097 34.179 1.00 72.06 459 ALA A CA 1
ATOM 3480 C C . ALA A 1 459 ? 14.468 -3.186 34.030 1.00 72.06 459 ALA A C 1
ATOM 3482 O O . ALA A 1 459 ? 15.606 -3.642 34.125 1.00 72.06 459 ALA A O 1
ATOM 3483 N N . GLY A 1 460 ? 14.234 -1.890 33.809 1.00 64.19 460 GLY A N 1
ATOM 3484 C CA . GLY A 1 460 ? 15.287 -0.888 33.598 1.00 64.19 460 GLY A CA 1
ATOM 3485 C C . GLY A 1 460 ? 15.638 -0.617 32.131 1.00 64.19 460 GLY A C 1
ATOM 3486 O O . GLY A 1 460 ? 16.249 0.418 31.844 1.00 64.19 460 GLY A O 1
ATOM 3487 N N . ASP A 1 461 ? 15.192 -1.462 31.199 1.00 72.94 461 ASP A N 1
ATOM 3488 C CA . ASP A 1 461 ? 15.342 -1.216 29.769 1.00 72.94 461 ASP A CA 1
ATOM 3489 C C . ASP A 1 461 ? 14.257 -0.269 29.249 1.00 72.94 461 ASP A C 1
ATOM 3491 O O . ASP A 1 461 ? 13.100 -0.292 29.661 1.00 72.94 461 ASP A O 1
ATOM 3495 N N . LYS A 1 462 ? 14.637 0.587 28.295 1.00 73.88 462 LYS A N 1
ATOM 3496 C CA . LYS A 1 462 ? 13.715 1.522 27.621 1.00 73.88 462 LYS A CA 1
ATOM 3497 C C . LYS A 1 462 ? 13.339 1.088 26.206 1.00 73.88 462 LYS A C 1
ATOM 3499 O O . LYS A 1 462 ? 12.662 1.833 25.501 1.00 73.88 462 LYS A O 1
ATOM 3504 N N . LYS A 1 463 ? 13.852 -0.053 25.744 1.00 83.06 463 LYS A N 1
ATOM 3505 C CA . LYS A 1 463 ? 13.697 -0.533 24.369 1.00 83.06 463 LYS A CA 1
ATOM 3506 C C . LYS A 1 463 ? 13.468 -2.032 24.362 1.00 83.06 463 LYS A C 1
ATOM 3508 O O . LYS A 1 463 ? 14.020 -2.742 25.195 1.00 83.06 463 LYS A O 1
ATOM 3513 N N . PHE A 1 464 ? 12.695 -2.485 23.384 1.00 87.38 464 PHE A N 1
ATOM 3514 C CA . PHE A 1 464 ? 12.567 -3.903 23.103 1.00 87.38 464 PHE A CA 1
ATOM 3515 C C . PHE A 1 464 ? 13.902 -4.485 22.632 1.00 87.38 464 PHE A C 1
ATOM 3517 O O . PHE A 1 464 ? 14.641 -3.859 21.867 1.00 87.38 464 PHE A O 1
ATOM 3524 N N . SER A 1 465 ? 14.179 -5.696 23.094 1.00 87.31 465 SER A N 1
ATOM 3525 C CA . SER A 1 465 ? 15.276 -6.555 22.660 1.00 87.31 465 SER A CA 1
ATOM 3526 C C . SER A 1 465 ? 14.717 -7.889 22.157 1.00 87.31 465 SER A C 1
ATOM 3528 O O . SER A 1 465 ? 13.559 -8.218 22.421 1.00 87.31 465 SER A O 1
ATOM 3530 N N . ASP A 1 466 ? 15.517 -8.643 21.403 1.00 84.56 466 ASP A N 1
ATOM 3531 C CA . ASP A 1 466 ? 15.160 -10.007 20.999 1.00 84.56 466 ASP A CA 1
ATOM 3532 C C . ASP A 1 466 ? 15.075 -10.902 22.247 1.00 84.56 466 ASP A C 1
ATOM 3534 O O . ASP A 1 466 ? 16.037 -11.002 23.014 1.00 84.56 466 ASP A O 1
ATOM 3538 N N . GLY A 1 467 ? 13.919 -11.532 22.468 1.00 77.12 467 GLY A N 1
ATOM 3539 C CA . GLY A 1 467 ? 13.695 -12.411 23.616 1.00 77.12 467 GLY A CA 1
ATOM 3540 C C . GLY A 1 467 ? 14.313 -13.804 23.470 1.00 77.12 467 GLY A C 1
ATOM 3541 O O . GLY A 1 467 ? 14.311 -14.581 24.432 1.00 77.12 467 GLY A O 1
ATOM 3542 N N . GLY A 1 468 ? 14.890 -14.113 22.302 1.00 74.62 468 GLY A N 1
ATOM 3543 C CA . GLY A 1 468 ? 15.617 -15.353 22.033 1.00 74.62 468 GLY A CA 1
ATOM 3544 C C . GLY A 1 468 ? 14.720 -16.550 21.707 1.00 74.62 468 GLY A C 1
ATOM 3545 O O . GLY A 1 468 ? 15.215 -17.679 21.595 1.00 74.62 468 GLY A O 1
ATOM 3546 N N . LEU A 1 469 ? 13.411 -16.347 21.543 1.00 74.06 469 LEU A N 1
ATOM 3547 C CA . LEU A 1 469 ? 12.502 -17.378 21.060 1.00 74.06 469 LEU A CA 1
ATOM 3548 C C . LEU A 1 469 ? 12.661 -17.524 19.536 1.00 74.06 469 LEU A C 1
ATOM 3550 O O . LEU A 1 469 ? 12.417 -16.590 18.785 1.00 74.06 469 LEU A O 1
ATOM 3554 N N . SER A 1 470 ? 13.046 -18.706 19.044 1.00 57.81 470 SER A N 1
ATOM 3555 C CA . SER A 1 470 ? 12.965 -19.015 17.608 1.00 57.81 470 SER A CA 1
ATOM 3556 C C . SER A 1 470 ? 12.432 -20.429 17.394 1.00 57.81 470 SER A C 1
ATOM 3558 O O . SER A 1 470 ? 13.031 -21.424 17.809 1.00 57.81 470 SER A O 1
ATOM 3560 N N . SER A 1 471 ? 11.249 -20.555 16.785 1.00 56.50 471 SER A N 1
ATOM 3561 C CA . SER A 1 471 ? 10.677 -21.872 16.470 1.00 56.50 471 SER A CA 1
ATOM 3562 C C . SER A 1 471 ? 9.727 -21.854 15.264 1.00 56.50 471 SER A C 1
ATOM 3564 O O . SER A 1 471 ? 9.227 -20.812 14.879 1.00 56.50 471 SER A O 1
ATOM 3566 N N . SER A 1 472 ? 9.504 -23.014 14.637 1.00 42.16 472 SER A N 1
ATOM 3567 C CA . SER A 1 472 ? 8.745 -23.195 13.377 1.00 42.16 472 SER A CA 1
ATOM 3568 C C . SER A 1 472 ? 7.301 -22.606 13.370 1.00 42.16 472 SER A C 1
ATOM 3570 O O . SER A 1 472 ? 6.685 -22.570 14.439 1.00 42.16 472 SER A O 1
ATOM 3572 N N . PRO A 1 473 ? 6.769 -22.177 12.194 1.00 38.56 473 PRO A N 1
ATOM 3573 C CA . PRO A 1 473 ? 5.487 -21.457 12.007 1.00 38.56 473 PRO A CA 1
ATOM 3574 C C . PRO A 1 473 ? 4.215 -22.063 12.609 1.00 38.56 473 PRO A C 1
ATOM 3576 O O . PRO A 1 473 ? 4.104 -23.287 12.629 1.00 38.56 473 PRO A O 1
ATOM 3579 N N . LEU A 1 474 ? 3.242 -21.200 13.002 1.00 45.78 474 LEU A N 1
ATOM 3580 C CA . LEU A 1 474 ? 1.767 -21.280 12.766 1.00 45.78 474 LEU A CA 1
ATOM 3581 C C . LEU A 1 474 ? 0.924 -20.250 13.592 1.00 45.78 474 LEU A C 1
ATOM 3583 O O . LEU A 1 474 ? 1.467 -19.484 14.380 1.00 45.78 474 LEU A O 1
ATOM 3587 N N . ALA A 1 475 ? -0.408 -20.241 13.383 1.00 44.84 475 ALA A N 1
ATOM 3588 C CA . ALA A 1 475 ? -1.259 -19.093 12.999 1.00 44.84 475 ALA A CA 1
ATOM 3589 C C . ALA A 1 475 ? -2.016 -18.254 14.070 1.00 44.84 475 ALA A C 1
ATOM 3591 O O . ALA A 1 475 ? -2.757 -17.346 13.694 1.00 44.84 475 ALA A O 1
ATOM 3592 N N . THR A 1 476 ? -1.903 -18.504 15.378 1.00 44.19 476 THR A N 1
ATOM 3593 C CA . THR A 1 476 ? -2.552 -17.649 16.407 1.00 44.19 476 THR A CA 1
ATOM 3594 C C . THR A 1 476 ? -1.785 -17.730 17.725 1.00 44.19 476 THR A C 1
ATOM 3596 O O . THR A 1 476 ? -1.328 -18.810 18.100 1.00 44.19 476 THR A O 1
ATOM 3599 N N . LEU A 1 477 ? -1.628 -16.600 18.420 1.00 52.41 477 LEU A N 1
ATOM 3600 C CA . LEU A 1 477 ? -0.847 -16.486 19.652 1.00 52.41 477 LEU A CA 1
ATOM 3601 C C . LEU A 1 477 ? -1.742 -16.023 20.805 1.00 52.41 477 LEU A C 1
ATOM 3603 O O . LEU A 1 477 ? -2.566 -15.133 20.635 1.00 52.41 477 LEU A O 1
ATOM 3607 N N . ALA A 1 478 ? -1.549 -16.616 21.980 1.00 50.41 478 ALA A N 1
ATOM 3608 C CA . ALA A 1 478 ? -2.117 -16.147 23.238 1.00 50.41 478 ALA A CA 1
ATOM 3609 C C . ALA A 1 478 ? -1.038 -16.247 24.321 1.00 50.41 478 ALA A C 1
ATOM 3611 O O . ALA A 1 478 ? -0.294 -17.232 24.370 1.00 50.41 478 ALA A O 1
ATOM 3612 N N . SER A 1 479 ? -0.945 -15.234 25.180 1.00 49.56 479 SER A N 1
ATOM 3613 C CA . SER A 1 479 ? 0.092 -15.119 26.210 1.00 49.56 479 SER A CA 1
ATOM 3614 C C . SER A 1 479 ? -0.488 -14.659 27.540 1.00 49.56 479 SER A C 1
ATOM 3616 O O . SER A 1 479 ? -1.516 -13.991 27.571 1.00 49.56 479 SER A O 1
ATOM 3618 N N . ALA A 1 480 ? 0.193 -15.000 28.632 1.00 45.44 480 ALA A N 1
ATOM 3619 C CA . ALA A 1 480 ? -0.134 -14.535 29.971 1.00 45.44 480 ALA A CA 1
ATOM 3620 C C . ALA A 1 480 ? 1.099 -14.549 30.889 1.00 45.44 480 ALA A C 1
ATOM 3622 O O . ALA A 1 480 ? 2.087 -15.237 30.601 1.00 45.44 480 ALA A O 1
ATOM 3623 N N . TRP A 1 481 ? 1.036 -13.806 31.997 1.00 36.09 481 TRP A N 1
ATOM 3624 C CA . TRP A 1 481 ? 2.148 -13.663 32.936 1.00 36.09 481 TRP A CA 1
ATOM 3625 C C . TRP A 1 481 ? 2.251 -14.902 33.853 1.00 36.09 481 TRP A C 1
ATOM 3627 O O . TRP A 1 481 ? 1.278 -15.287 34.501 1.00 36.09 481 TRP A O 1
ATOM 3637 N N . ARG A 1 482 ? 3.443 -15.532 33.874 1.00 32.84 482 ARG A N 1
ATOM 3638 C CA . ARG A 1 482 ? 3.743 -16.972 34.127 1.00 32.84 482 ARG A CA 1
ATOM 3639 C C . ARG A 1 482 ? 3.404 -17.883 32.927 1.00 32.84 482 ARG A C 1
ATOM 3641 O O . ARG A 1 482 ? 2.336 -18.476 32.823 1.00 32.84 482 ARG A O 1
ATOM 3648 N N . LEU A 1 483 ? 4.384 -17.979 32.024 1.00 38.53 483 LEU A N 1
ATOM 3649 C CA . LEU A 1 483 ? 4.341 -18.469 30.637 1.00 38.53 483 LEU A CA 1
ATOM 3650 C C . LEU A 1 483 ? 3.712 -19.870 30.415 1.00 38.53 483 LEU A C 1
ATOM 3652 O O . LEU A 1 483 ? 4.260 -20.869 30.884 1.00 38.53 483 LEU A O 1
ATOM 3656 N N . ARG A 1 484 ? 2.661 -19.976 29.575 1.00 37.16 484 ARG A N 1
ATOM 3657 C CA . ARG A 1 484 ? 2.299 -21.206 28.820 1.00 37.16 484 ARG A CA 1
ATOM 3658 C C . ARG A 1 484 ? 1.660 -20.880 27.461 1.00 37.16 484 ARG A C 1
ATOM 3660 O O . ARG A 1 484 ? 0.572 -20.323 27.419 1.00 37.16 484 ARG A O 1
ATOM 3667 N N . MET A 1 485 ? 2.303 -21.287 26.361 1.00 38.91 485 MET A N 1
ATOM 3668 C CA . MET A 1 485 ? 1.830 -21.081 24.975 1.00 38.91 485 MET A CA 1
ATOM 3669 C C . MET A 1 485 ? 1.421 -22.404 24.298 1.00 38.91 485 MET A C 1
ATOM 3671 O O . MET A 1 485 ? 2.000 -23.453 24.599 1.00 38.91 485 MET A O 1
ATOM 3675 N N . ARG A 1 486 ? 0.451 -22.378 23.366 1.00 41.72 486 ARG A N 1
ATOM 3676 C CA . ARG A 1 486 ? -0.018 -23.565 22.612 1.00 41.72 486 ARG A CA 1
ATOM 3677 C C . ARG A 1 486 ? -0.293 -23.279 21.126 1.00 41.72 486 ARG A C 1
ATOM 3679 O O . ARG A 1 486 ? -0.742 -22.199 20.777 1.00 41.72 486 ARG A O 1
ATOM 3686 N N . ARG A 1 487 ? -0.006 -24.286 20.285 1.00 38.88 487 ARG A N 1
ATOM 3687 C CA . ARG A 1 487 ? -0.070 -24.313 18.803 1.00 38.88 487 ARG A CA 1
ATOM 3688 C C . ARG A 1 487 ? -1.310 -25.075 18.296 1.00 38.88 487 ARG A C 1
ATOM 3690 O O . ARG A 1 487 ? -1.822 -25.918 19.029 1.00 38.88 487 ARG A O 1
ATOM 3697 N N . SER A 1 488 ? -1.710 -24.893 17.030 1.00 36.22 488 SER A N 1
ATOM 3698 C CA . SER A 1 488 ? -2.674 -25.767 16.329 1.00 36.22 488 SER A CA 1
ATOM 3699 C C . SER A 1 488 ? -2.151 -26.279 14.955 1.00 36.22 488 SER A C 1
ATOM 3701 O O . SER A 1 488 ? -1.383 -25.591 14.295 1.00 36.22 488 SER A O 1
ATOM 3703 N N . ASN A 1 489 ? -2.487 -27.541 14.609 1.00 33.78 489 ASN A N 1
ATOM 3704 C CA . ASN A 1 489 ? -1.757 -28.595 13.832 1.00 33.78 489 ASN A CA 1
ATOM 3705 C C . ASN A 1 489 ? -1.428 -28.370 12.320 1.00 33.78 489 ASN A C 1
ATOM 3707 O O . ASN A 1 489 ? -2.212 -27.747 11.617 1.00 33.78 489 ASN A O 1
ATOM 3711 N N . LEU A 1 490 ? -0.330 -28.924 11.742 1.00 22.33 490 LEU A N 1
ATOM 3712 C CA . LEU A 1 490 ? -0.175 -30.361 11.379 1.00 22.33 490 LEU A CA 1
ATOM 3713 C C . LEU A 1 490 ? 1.272 -30.949 11.442 1.00 22.33 490 LEU A C 1
ATOM 3715 O O . LEU A 1 490 ? 2.208 -30.409 10.863 1.00 22.33 490 LEU A O 1
ATOM 3719 N N . ARG A 1 491 ? 1.358 -32.154 12.048 1.00 22.14 491 ARG A N 1
ATOM 3720 C CA . ARG A 1 491 ? 2.474 -33.121 12.270 1.00 22.14 491 ARG A CA 1
ATOM 3721 C C . ARG A 1 491 ? 3.525 -32.800 13.364 1.00 22.14 491 ARG A C 1
ATOM 3723 O O . ARG A 1 491 ? 4.597 -32.279 13.100 1.00 22.14 491 ARG A O 1
ATOM 3730 N N . LEU A 1 492 ? 3.227 -33.324 14.569 1.00 28.78 492 LEU A N 1
ATOM 3731 C CA . LEU A 1 492 ? 4.136 -33.730 15.669 1.00 28.78 492 LEU A CA 1
ATOM 3732 C C . LEU A 1 492 ? 5.024 -32.641 16.319 1.00 28.78 492 LEU A C 1
ATOM 3734 O O . LEU A 1 492 ? 6.200 -32.558 15.989 1.00 28.78 492 LEU A O 1
ATOM 3738 N N . ALA A 1 493 ? 4.542 -31.899 17.334 1.00 30.97 493 ALA A N 1
ATOM 3739 C CA . ALA A 1 493 ? 5.405 -31.246 18.356 1.00 30.97 493 ALA A CA 1
ATOM 3740 C C . ALA A 1 493 ? 4.604 -30.465 19.431 1.00 30.97 493 ALA A C 1
ATOM 3742 O O . ALA A 1 493 ? 3.637 -29.809 19.066 1.00 30.97 493 ALA A O 1
ATOM 3743 N N . ARG A 1 494 ? 4.854 -30.582 20.754 1.00 35.22 494 ARG A N 1
ATOM 3744 C CA . ARG A 1 494 ? 5.989 -30.167 21.649 1.00 35.22 494 ARG A CA 1
ATOM 3745 C C . ARG A 1 494 ? 5.790 -28.770 22.285 1.00 35.22 494 ARG A C 1
ATOM 3747 O O . ARG A 1 494 ? 5.615 -27.790 21.572 1.00 35.22 494 ARG A O 1
ATOM 3754 N N . THR A 1 495 ? 5.868 -28.690 23.621 1.00 35.94 495 THR A N 1
ATOM 3755 C CA . THR A 1 495 ? 5.743 -27.465 24.454 1.00 35.94 495 THR A CA 1
ATOM 3756 C C . THR A 1 495 ? 7.048 -27.138 25.203 1.00 35.94 495 THR A C 1
ATOM 3758 O O . THR A 1 495 ? 7.553 -28.055 25.852 1.00 35.94 495 THR A O 1
ATOM 3761 N N . PRO A 1 496 ? 7.546 -25.884 25.229 1.00 35.62 496 PRO A N 1
ATOM 3762 C CA . PRO A 1 496 ? 8.659 -25.457 26.094 1.00 35.62 496 PRO A CA 1
ATOM 3763 C C . PRO A 1 496 ? 8.186 -25.047 27.507 1.00 35.62 496 PRO A C 1
ATOM 3765 O O . PRO A 1 496 ? 7.197 -24.324 27.629 1.00 35.62 496 PRO A O 1
ATOM 3768 N N . MET A 1 497 ? 8.891 -25.472 28.565 1.00 40.22 497 MET A N 1
ATOM 3769 C CA . MET A 1 497 ? 8.705 -25.001 29.954 1.00 40.22 497 MET A CA 1
ATOM 3770 C C . MET A 1 497 ? 9.876 -24.117 30.412 1.00 40.22 497 MET A C 1
ATOM 3772 O O . MET A 1 497 ? 11.031 -24.459 30.170 1.00 40.22 497 MET A O 1
ATOM 3776 N N . GLY A 1 498 ? 9.572 -22.996 31.074 1.00 35.50 498 GLY A N 1
ATOM 3777 C CA . GLY A 1 498 ? 10.554 -22.050 31.612 1.00 35.50 498 GLY A CA 1
ATOM 3778 C C . GLY A 1 498 ? 10.748 -22.200 33.122 1.00 35.50 498 GLY A C 1
ATOM 3779 O O . GLY A 1 498 ? 9.919 -21.736 33.899 1.00 35.50 498 GLY A O 1
ATOM 3780 N N . SER A 1 499 ? 11.854 -22.827 33.522 1.00 34.53 499 SER A N 1
ATOM 3781 C CA . SER A 1 499 ? 12.449 -22.703 34.861 1.00 34.53 499 SER A CA 1
ATOM 3782 C C . SER A 1 499 ? 13.961 -22.926 34.747 1.00 34.53 499 SER A C 1
ATOM 3784 O O . SER A 1 499 ? 14.348 -24.071 34.527 1.00 34.53 499 SER A O 1
ATOM 3786 N N . ASP A 1 500 ? 14.767 -21.854 34.821 1.00 36.28 500 ASP A N 1
ATOM 3787 C CA . ASP A 1 500 ? 16.242 -21.703 34.999 1.00 36.28 500 ASP A CA 1
ATOM 3788 C C . ASP A 1 500 ? 17.222 -22.827 34.596 1.00 36.28 500 ASP A C 1
ATOM 3790 O O . ASP A 1 500 ? 18.383 -22.882 34.992 1.00 36.28 500 ASP A O 1
ATOM 3794 N N . SER A 1 501 ? 16.801 -23.717 33.718 1.00 30.36 501 SER A N 1
ATOM 3795 C CA . SER A 1 501 ? 17.560 -24.818 33.161 1.00 30.36 501 SER A CA 1
ATOM 3796 C C . SER A 1 501 ? 16.896 -25.166 31.834 1.00 30.36 501 SER A C 1
ATOM 3798 O O . SER A 1 501 ? 15.677 -25.074 31.699 1.00 30.36 501 SER A O 1
ATOM 3800 N N . ARG A 1 502 ? 17.719 -25.458 30.821 1.00 33.38 502 ARG A N 1
ATOM 3801 C CA . ARG A 1 502 ? 17.335 -25.679 29.413 1.00 33.38 502 ARG A CA 1
ATOM 3802 C C . ARG A 1 502 ? 15.916 -26.245 29.247 1.00 33.38 502 ARG A C 1
ATOM 3804 O O . ARG A 1 502 ? 15.621 -27.309 29.778 1.00 33.38 502 ARG A O 1
ATOM 3811 N N . TRP A 1 503 ? 15.105 -25.549 28.445 1.00 34.09 503 TRP A N 1
ATOM 3812 C CA . TRP A 1 503 ? 13.702 -25.826 28.110 1.00 34.09 503 TRP A CA 1
ATOM 3813 C C . TRP A 1 503 ? 13.324 -27.327 28.067 1.00 34.09 503 TRP A C 1
ATOM 3815 O O . TRP A 1 503 ? 13.611 -28.000 27.070 1.00 34.09 503 TRP A O 1
ATOM 3825 N N . PRO A 1 504 ? 12.635 -27.872 29.090 1.00 32.28 504 PRO A N 1
ATOM 3826 C CA . PRO A 1 504 ? 12.100 -29.233 29.052 1.00 32.28 504 PRO A CA 1
ATOM 3827 C C . PRO A 1 504 ? 10.748 -29.304 28.322 1.00 32.28 504 PRO A C 1
ATOM 3829 O O . PRO A 1 504 ? 9.933 -28.380 28.388 1.00 32.28 504 PRO A O 1
ATOM 3832 N N . ASN A 1 505 ? 10.487 -30.438 27.659 1.00 33.84 505 ASN A N 1
ATOM 3833 C CA . ASN A 1 505 ? 9.230 -30.729 26.958 1.00 33.84 505 ASN A CA 1
ATOM 3834 C C . ASN A 1 505 ? 8.089 -31.074 27.942 1.00 33.84 505 ASN A C 1
ATOM 3836 O O . ASN A 1 505 ? 8.217 -32.010 28.727 1.00 33.84 505 ASN A O 1
ATOM 3840 N N . GLY A 1 506 ? 6.958 -30.364 27.867 1.00 42.62 506 GLY A N 1
ATOM 3841 C CA . GLY A 1 506 ? 5.714 -30.651 28.620 1.00 42.62 506 GLY A CA 1
ATOM 3842 C C . GLY A 1 506 ? 4.676 -31.549 27.909 1.00 42.62 506 GLY A C 1
ATOM 3843 O O . GLY A 1 506 ? 4.715 -31.739 26.695 1.00 42.62 506 GLY A O 1
ATOM 3844 N N . ALA A 1 507 ? 3.741 -32.118 28.685 1.00 37.38 507 ALA A N 1
ATOM 3845 C CA . ALA A 1 507 ? 2.795 -33.168 28.282 1.00 37.38 507 ALA A CA 1
ATOM 3846 C C . ALA A 1 507 ? 1.435 -32.633 27.791 1.00 37.38 507 ALA A C 1
ATOM 3848 O O . ALA A 1 507 ? 0.607 -32.237 28.610 1.00 37.38 507 ALA A O 1
ATOM 3849 N N . VAL A 1 508 ? 1.167 -32.652 26.475 1.00 41.81 508 VAL A N 1
ATOM 3850 C CA . VAL A 1 508 ? -0.197 -32.492 25.923 1.00 41.81 508 VAL A CA 1
ATOM 3851 C C . VAL A 1 508 ? -0.296 -33.066 24.501 1.00 41.81 508 VAL A C 1
ATOM 3853 O O . VAL A 1 508 ? 0.313 -32.531 23.580 1.00 41.81 508 VAL A O 1
ATOM 3856 N N . ALA A 1 509 ? -1.091 -34.118 24.295 1.00 34.44 509 ALA A N 1
ATOM 3857 C CA . ALA A 1 509 ? -1.268 -34.764 22.984 1.00 34.44 509 ALA A CA 1
ATOM 3858 C C . ALA A 1 509 ? -2.676 -34.588 22.360 1.00 34.44 509 ALA A C 1
ATOM 3860 O O . ALA A 1 509 ? -2.919 -35.127 21.286 1.00 34.44 509 ALA A O 1
ATOM 3861 N N . ALA A 1 510 ? -3.606 -33.862 23.001 1.00 35.34 510 ALA A N 1
ATOM 3862 C CA . ALA A 1 510 ? -5.051 -34.028 22.754 1.00 35.34 510 ALA A CA 1
ATOM 3863 C C . ALA A 1 510 ? -5.854 -32.774 22.326 1.00 35.34 510 ALA A C 1
ATOM 3865 O O . ALA A 1 510 ? -7.068 -32.762 22.494 1.00 35.34 510 ALA A O 1
ATOM 3866 N N . LEU A 1 511 ? -5.236 -31.716 21.789 1.00 40.78 511 LEU A N 1
ATOM 3867 C CA . LEU A 1 511 ? -5.960 -30.474 21.445 1.00 40.78 511 LEU A CA 1
ATOM 3868 C C . LEU A 1 511 ? -6.296 -30.371 19.951 1.00 40.78 511 LEU A C 1
ATOM 3870 O O . LEU A 1 511 ? -5.461 -30.695 19.103 1.00 40.78 511 LEU A O 1
ATOM 3874 N N . GLY A 1 512 ? -7.505 -29.887 19.645 1.00 38.53 512 GLY A N 1
ATOM 3875 C CA . GLY A 1 512 ? -7.985 -29.598 18.288 1.00 38.53 512 GLY A CA 1
ATOM 3876 C C . GLY A 1 512 ? -7.379 -28.334 17.657 1.00 38.53 512 GLY A C 1
ATOM 3877 O O . GLY A 1 512 ? -6.523 -27.672 18.241 1.00 38.53 512 GLY A O 1
ATOM 3878 N N . SER A 1 513 ? -7.805 -28.013 16.431 1.00 39.06 513 SER A N 1
ATOM 3879 C CA . SER A 1 513 ? -7.342 -26.850 15.656 1.00 39.06 513 SER A CA 1
ATOM 3880 C C . SER A 1 513 ? -8.290 -25.650 15.716 1.00 39.06 513 SER A C 1
ATOM 3882 O O . SER A 1 513 ? -9.466 -25.842 15.437 1.00 39.06 513 SER A O 1
ATOM 3884 N N . GLY A 1 514 ? -7.774 -24.436 15.978 1.00 43.56 514 GLY A N 1
ATOM 3885 C CA . GLY A 1 514 ? -8.461 -23.147 15.762 1.00 43.56 514 GLY A CA 1
ATOM 3886 C C . GLY A 1 514 ? -7.917 -21.966 16.589 1.00 43.56 514 GLY A C 1
ATOM 3887 O O . GLY A 1 514 ? -6.831 -22.075 17.163 1.00 43.56 514 GLY A O 1
ATOM 3888 N N . LEU A 1 515 ? -8.645 -20.835 16.578 1.00 51.38 515 LEU A N 1
ATOM 3889 C CA . LEU A 1 515 ? -8.323 -19.571 17.273 1.00 51.38 515 LEU A CA 1
ATOM 3890 C C . LEU A 1 515 ? -8.173 -19.784 18.784 1.00 51.38 515 LEU A C 1
ATOM 3892 O O . LEU A 1 515 ? -8.937 -20.559 19.356 1.00 51.38 515 LEU A O 1
ATOM 3896 N N . ALA A 1 516 ? -7.231 -19.090 19.428 1.00 52.41 516 ALA A N 1
ATOM 3897 C CA . ALA A 1 516 ? -6.890 -19.298 20.834 1.00 52.41 516 ALA A CA 1
ATOM 3898 C C . ALA A 1 516 ? -6.899 -17.998 21.652 1.00 52.41 516 ALA A C 1
ATOM 3900 O O . ALA A 1 516 ? -6.300 -17.013 21.234 1.00 52.41 516 ALA A O 1
ATOM 3901 N N . ALA A 1 517 ? -7.500 -18.027 22.844 1.00 54.03 517 ALA A N 1
ATOM 3902 C CA . ALA A 1 517 ? -7.406 -16.979 23.863 1.00 54.03 517 ALA A CA 1
ATOM 3903 C C . ALA A 1 517 ? -7.057 -17.590 25.222 1.00 54.03 517 ALA A C 1
ATOM 3905 O O . ALA A 1 517 ? -7.537 -18.673 25.548 1.00 54.03 517 ALA A O 1
ATOM 3906 N N . LEU A 1 518 ? -6.243 -16.918 26.034 1.00 52.97 518 LEU A N 1
ATOM 3907 C CA . LEU A 1 518 ? -5.763 -17.443 27.316 1.00 52.97 518 LEU A CA 1
ATOM 3908 C C . LEU A 1 518 ? -6.139 -16.493 28.462 1.00 52.97 518 LEU A C 1
ATOM 3910 O O . LEU A 1 518 ? -5.846 -15.307 28.388 1.00 52.97 518 LEU A O 1
ATOM 3914 N N . ILE A 1 519 ? -6.734 -17.029 29.531 1.00 56.38 519 ILE A N 1
ATOM 3915 C CA . ILE A 1 519 ? -6.876 -16.370 30.838 1.00 56.38 519 ILE A CA 1
ATOM 3916 C C . ILE A 1 519 ? -5.973 -17.081 31.835 1.00 56.38 519 ILE A C 1
ATOM 3918 O O . ILE A 1 519 ? -6.019 -18.305 31.981 1.00 56.38 519 ILE A O 1
ATOM 3922 N N . THR A 1 520 ? -5.222 -16.310 32.608 1.00 52.69 520 THR A N 1
ATOM 3923 C CA . THR A 1 520 ? -4.557 -16.800 33.816 1.00 52.69 520 THR A CA 1
ATOM 3924 C C . THR A 1 520 ? -5.208 -16.199 35.045 1.00 52.69 520 THR A C 1
ATOM 3926 O O . THR A 1 520 ? -5.327 -14.980 35.152 1.00 52.69 520 THR A O 1
ATOM 3929 N N . LYS A 1 521 ? -5.582 -17.053 35.997 1.00 53.94 521 LYS A N 1
ATOM 3930 C CA . LYS A 1 521 ? -6.021 -16.639 37.327 1.00 53.94 521 LYS A CA 1
ATOM 3931 C C . LYS A 1 521 ? -4.971 -17.082 38.337 1.00 53.94 521 LYS A C 1
ATOM 3933 O O . LYS A 1 521 ? -4.696 -18.274 38.486 1.00 53.94 521 LYS A O 1
ATOM 3938 N N . VAL A 1 522 ? -4.383 -16.123 39.043 1.00 46.44 522 VAL A N 1
ATOM 3939 C CA . VAL A 1 522 ? -3.532 -16.417 40.198 1.00 46.44 522 VAL A CA 1
ATOM 3940 C C . VAL A 1 522 ? -4.433 -16.466 41.423 1.00 46.44 522 VAL A C 1
ATOM 3942 O O . VAL A 1 522 ? -5.062 -15.470 41.771 1.00 46.44 522 VAL A O 1
ATOM 3945 N N . ASP A 1 523 ? -4.530 -17.636 42.051 1.00 43.97 523 ASP A N 1
ATOM 3946 C CA . ASP A 1 523 ? -5.214 -17.765 43.330 1.00 43.97 523 ASP A CA 1
ATOM 3947 C C . ASP A 1 523 ? -4.237 -17.355 44.441 1.00 43.97 523 ASP A C 1
ATOM 3949 O O . ASP A 1 523 ? -3.304 -18.090 44.779 1.00 43.97 523 ASP A O 1
ATOM 3953 N N . ALA A 1 524 ? -4.426 -16.143 44.966 1.00 36.47 524 ALA A N 1
ATOM 3954 C CA . ALA A 1 524 ? -3.577 -15.577 46.012 1.00 36.47 524 ALA A CA 1
ATOM 3955 C C . ALA A 1 524 ? -3.658 -16.366 47.330 1.00 36.47 524 ALA A C 1
ATOM 3957 O O . ALA A 1 524 ? -2.696 -16.379 48.094 1.00 36.47 524 ALA A O 1
ATOM 3958 N N . THR A 1 525 ? -4.772 -17.058 47.582 1.00 39.91 525 THR A N 1
ATOM 3959 C CA . THR A 1 525 ? -4.994 -17.845 48.802 1.00 39.91 525 THR A CA 1
ATOM 3960 C C . THR A 1 525 ? -4.302 -19.208 48.775 1.00 39.91 525 THR A C 1
ATOM 3962 O O . THR A 1 525 ? -3.929 -19.714 49.831 1.00 39.91 525 THR A O 1
ATOM 3965 N N . ALA A 1 526 ? -4.081 -19.786 47.591 1.00 46.84 526 ALA A N 1
ATOM 3966 C CA . ALA A 1 526 ? -3.490 -21.120 47.436 1.00 46.84 526 ALA A CA 1
ATOM 3967 C C . ALA A 1 526 ? -2.045 -21.119 46.899 1.00 46.84 526 ALA A C 1
ATOM 3969 O O . ALA A 1 526 ? -1.428 -22.179 46.791 1.00 46.84 526 ALA A O 1
ATOM 3970 N N . GLY A 1 527 ? -1.497 -19.957 46.517 1.00 57.16 527 GLY A N 1
ATOM 3971 C CA . GLY A 1 527 ? -0.176 -19.862 45.877 1.00 57.16 527 GLY A CA 1
ATOM 3972 C C . GLY A 1 527 ? -0.104 -20.557 44.508 1.00 57.16 527 GLY A C 1
ATOM 3973 O O . GLY A 1 527 ? 0.981 -20.731 43.950 1.00 57.16 527 GLY A O 1
ATOM 3974 N N . THR A 1 528 ? -1.250 -20.957 43.954 1.00 63.94 528 THR A N 1
ATOM 3975 C CA . THR A 1 528 ? -1.356 -21.734 42.720 1.00 63.94 528 THR A CA 1
ATOM 3976 C C . THR A 1 528 ? -1.929 -20.917 41.574 1.00 63.94 528 THR A C 1
ATOM 3978 O O . THR A 1 528 ? -2.870 -20.142 41.732 1.00 63.94 528 THR A O 1
ATOM 3981 N N . THR A 1 529 ? -1.375 -21.123 40.380 1.00 65.00 529 THR A N 1
ATOM 3982 C CA . THR A 1 529 ? -1.845 -20.479 39.150 1.00 65.00 529 THR A CA 1
ATOM 3983 C C . THR A 1 529 ? -2.751 -21.439 38.386 1.00 65.00 529 THR A C 1
ATOM 3985 O O . THR A 1 529 ? -2.290 -22.469 37.889 1.00 65.00 529 THR A O 1
ATOM 3988 N N . SER A 1 530 ? -4.030 -21.087 38.280 1.00 68.88 530 SER A N 1
ATOM 3989 C CA . SER A 1 530 ? -4.982 -21.759 37.393 1.00 68.88 530 SER A CA 1
ATOM 3990 C C . SER A 1 530 ? -4.997 -21.057 36.039 1.00 68.88 530 SER A C 1
ATOM 3992 O O . SER A 1 530 ? -4.810 -19.840 35.953 1.00 68.88 530 SER A O 1
ATOM 3994 N N . MET A 1 531 ? -5.213 -21.805 34.960 1.00 71.06 531 MET A N 1
ATOM 3995 C CA . MET A 1 531 ? -5.268 -21.228 33.612 1.00 71.06 531 MET A CA 1
ATOM 3996 C C . MET A 1 531 ? -6.461 -21.771 32.854 1.00 71.06 531 MET A C 1
ATOM 3998 O O . MET A 1 531 ? -6.707 -22.972 32.896 1.00 71.06 531 MET A O 1
ATOM 4002 N N . SER A 1 532 ? -7.148 -20.904 32.126 1.00 73.38 532 SER A N 1
ATOM 4003 C CA . SER A 1 532 ? -8.179 -21.278 31.165 1.00 73.38 532 SER A CA 1
ATOM 4004 C C . SER A 1 532 ? -7.715 -20.887 29.773 1.00 73.38 532 SER A C 1
ATOM 4006 O O . SER A 1 532 ? -7.340 -19.745 29.534 1.00 73.38 532 SER A O 1
ATOM 4008 N N . LEU A 1 533 ? -7.746 -21.831 28.845 1.00 74.62 533 LEU A N 1
ATOM 4009 C CA . LEU A 1 533 ? -7.477 -21.610 27.434 1.00 74.62 533 LEU A CA 1
ATOM 4010 C C . LEU A 1 533 ? -8.766 -21.850 26.659 1.00 74.62 533 LEU A C 1
ATOM 4012 O O . LEU A 1 533 ? -9.355 -22.921 26.759 1.00 74.62 533 LEU A O 1
ATOM 4016 N N . PHE A 1 534 ? -9.169 -20.876 25.863 1.00 74.94 534 PHE A N 1
ATOM 4017 C CA . PHE A 1 534 ? -10.324 -20.957 24.988 1.00 74.94 534 PHE A CA 1
ATOM 4018 C C . PHE A 1 534 ? -9.842 -21.221 23.571 1.00 74.94 534 PHE A C 1
ATOM 4020 O O . PHE A 1 534 ? -9.015 -20.469 23.059 1.00 74.94 534 PHE A O 1
ATOM 4027 N N . LEU A 1 535 ? -10.320 -22.301 22.961 1.00 71.38 535 LEU A N 1
ATOM 4028 C CA . LEU A 1 535 ? -9.953 -22.717 21.613 1.00 71.38 535 LEU A CA 1
ATOM 4029 C C . LEU A 1 535 ? -11.204 -22.860 20.765 1.00 71.38 535 LEU A C 1
ATOM 4031 O O . LEU A 1 535 ? -12.141 -23.542 21.165 1.00 71.38 535 LEU A O 1
ATOM 4035 N N . GLN A 1 536 ? -11.219 -22.270 19.577 1.00 68.81 536 GLN A N 1
ATOM 4036 C CA . GLN A 1 536 ? -12.264 -22.581 18.614 1.00 68.81 536 GLN A CA 1
ATOM 4037 C C . GLN A 1 536 ? -11.973 -23.944 17.980 1.00 68.81 536 GLN A C 1
ATOM 4039 O O . GLN A 1 536 ? -10.875 -24.183 17.488 1.00 68.81 536 GLN A O 1
ATOM 4044 N N . ASN A 1 537 ? -12.942 -24.847 17.973 1.00 66.94 537 ASN A N 1
ATOM 4045 C CA . ASN A 1 537 ? -12.816 -26.148 17.344 1.00 66.94 537 ASN A CA 1
ATOM 4046 C C . ASN A 1 537 ? -13.113 -26.033 15.843 1.00 66.94 537 ASN A C 1
ATOM 4048 O O . ASN A 1 537 ? -14.194 -25.639 15.427 1.00 66.94 537 ASN A O 1
ATOM 4052 N N . SER A 1 538 ? -12.156 -26.406 14.998 1.00 60.34 538 SER A N 1
ATOM 4053 C CA . SER A 1 538 ? -12.292 -26.354 13.533 1.00 60.34 538 SER A CA 1
ATOM 4054 C C . SER A 1 538 ? -13.442 -27.182 12.944 1.00 60.34 538 SER A C 1
ATOM 4056 O O . SER A 1 538 ? -13.828 -26.926 11.807 1.00 60.34 538 SER A O 1
ATOM 4058 N N . LYS A 1 539 ? -13.965 -28.190 13.659 1.00 64.31 539 LYS A N 1
ATOM 4059 C CA . LYS A 1 539 ? -15.002 -29.091 13.127 1.00 64.31 539 LYS A CA 1
ATOM 4060 C C . LYS A 1 539 ? -16.397 -28.480 13.180 1.00 64.31 539 LYS A C 1
ATOM 4062 O O . LYS A 1 539 ? -17.174 -28.664 12.250 1.00 64.31 539 LYS A O 1
ATOM 4067 N N . ASP A 1 540 ? -16.713 -27.795 14.269 1.00 65.06 540 ASP A N 1
ATOM 4068 C CA . ASP A 1 540 ? -18.042 -27.251 14.566 1.00 65.06 540 ASP A CA 1
ATOM 4069 C C . ASP A 1 540 ? -18.014 -25.745 14.870 1.00 65.06 540 ASP A C 1
ATOM 4071 O O . ASP A 1 540 ? -19.053 -25.142 15.137 1.00 65.06 540 ASP A O 1
ATOM 4075 N N . ALA A 1 541 ? -16.832 -25.129 14.783 1.00 64.31 541 ALA A N 1
ATOM 4076 C CA . ALA A 1 541 ? -16.553 -23.736 15.110 1.00 64.31 541 ALA A CA 1
ATOM 4077 C C . ALA A 1 541 ? -16.900 -23.351 16.558 1.00 64.31 541 ALA A C 1
ATOM 4079 O O . ALA A 1 541 ? -17.011 -22.156 16.856 1.00 64.31 541 ALA A O 1
ATOM 4080 N N . ALA A 1 542 ? -17.059 -24.341 17.440 1.00 69.31 542 ALA A N 1
ATOM 4081 C CA . ALA A 1 542 ? -17.479 -24.147 18.816 1.00 69.31 542 ALA A CA 1
ATOM 4082 C C . ALA A 1 542 ? -16.288 -23.721 19.691 1.00 69.31 542 ALA A C 1
ATOM 4084 O O . ALA A 1 542 ? -15.160 -24.155 19.467 1.00 69.31 542 ALA A O 1
ATOM 4085 N N . LEU A 1 543 ? -16.509 -22.825 20.655 1.00 71.19 543 LEU A N 1
ATOM 4086 C CA . LEU A 1 543 ? -15.453 -22.334 21.542 1.00 71.19 543 LEU A CA 1
ATOM 4087 C C . LEU A 1 543 ? -15.336 -23.237 22.775 1.00 71.19 543 LEU A C 1
ATOM 4089 O O . LEU A 1 543 ? -16.199 -23.191 23.648 1.00 71.19 543 LEU A O 1
ATOM 4093 N N . GLU A 1 544 ? -14.253 -24.007 22.866 1.00 73.50 544 GLU A N 1
ATOM 4094 C CA . GLU A 1 544 ? -13.941 -24.947 23.944 1.00 73.50 544 GLU A CA 1
ATOM 4095 C C . GLU A 1 544 ? -13.066 -24.317 25.034 1.00 73.50 544 GLU A C 1
ATOM 4097 O O . GLU A 1 544 ? -12.058 -23.686 24.729 1.00 73.50 544 GLU A O 1
ATOM 4102 N N . GLU A 1 545 ? -13.390 -24.550 26.310 1.00 78.75 545 GLU A N 1
ATOM 4103 C CA . GLU A 1 545 ? -12.556 -24.164 27.451 1.00 78.75 545 GLU A CA 1
ATOM 4104 C C . GLU A 1 545 ? -11.711 -25.352 27.931 1.00 78.75 545 GLU A C 1
ATOM 4106 O O . GLU A 1 545 ? -12.211 -26.427 28.275 1.00 78.75 545 GLU A O 1
ATOM 4111 N N . TRP A 1 546 ? -10.409 -25.127 28.022 1.00 74.19 546 TRP A N 1
ATOM 4112 C CA . TRP A 1 546 ? -9.427 -26.045 28.570 1.00 74.19 546 TRP A CA 1
ATOM 4113 C C . TRP A 1 546 ? -8.869 -25.451 29.853 1.00 74.19 546 TRP A C 1
ATOM 4115 O O . TRP A 1 546 ? -8.229 -24.402 29.812 1.00 74.19 546 TRP A O 1
ATOM 4125 N N . ARG A 1 547 ? -9.071 -26.120 30.990 1.00 74.38 547 ARG A N 1
ATOM 4126 C CA . ARG A 1 547 ? -8.541 -25.657 32.278 1.00 74.38 547 ARG A CA 1
ATOM 4127 C C . ARG A 1 547 ? -7.282 -26.417 32.652 1.00 74.38 547 ARG A C 1
ATOM 4129 O O . ARG A 1 547 ? -7.215 -27.638 32.518 1.00 74.38 547 ARG A O 1
ATOM 4136 N N . PHE A 1 548 ? -6.287 -25.689 33.133 1.00 74.50 548 PHE A N 1
ATOM 4137 C CA . PHE A 1 548 ? -5.163 -26.241 33.862 1.00 74.50 548 PHE A CA 1
ATOM 4138 C C . PHE A 1 548 ? -5.393 -26.017 35.353 1.00 74.50 548 PHE A C 1
ATOM 4140 O O . PHE A 1 548 ? -5.380 -24.874 35.817 1.00 74.50 548 PHE A O 1
ATOM 4147 N N . ASP A 1 549 ? -5.576 -27.120 36.072 1.00 69.12 549 ASP A N 1
ATOM 4148 C CA . ASP A 1 549 ? -5.700 -27.146 37.524 1.00 69.12 549 ASP A CA 1
ATOM 4149 C C . ASP A 1 549 ? -4.450 -27.824 38.118 1.00 69.12 549 ASP A C 1
ATOM 4151 O O . ASP A 1 549 ? -4.251 -29.028 37.922 1.00 69.12 549 ASP A O 1
ATOM 4155 N N . PRO A 1 550 ? -3.576 -27.074 38.811 1.00 60.97 550 PRO A N 1
ATOM 4156 C CA . PRO A 1 550 ? -2.389 -27.636 39.446 1.00 60.97 550 PRO A CA 1
ATOM 4157 C C . PRO A 1 550 ? -2.687 -28.476 40.700 1.00 60.97 550 PRO A C 1
ATOM 4159 O O . PRO A 1 550 ? -1.803 -29.213 41.130 1.00 60.97 550 PRO A O 1
ATOM 4162 N N . GLN A 1 551 ? -3.879 -28.383 41.302 1.00 58.53 551 GLN A N 1
ATOM 4163 C CA . GLN A 1 551 ? -4.208 -29.083 42.554 1.00 58.53 551 GLN A CA 1
ATOM 4164 C C . GLN A 1 551 ? -5.098 -30.318 42.360 1.00 58.53 551 GLN A C 1
ATOM 4166 O O . GLN A 1 551 ? -5.322 -31.056 43.317 1.00 58.53 551 GLN A O 1
ATOM 4171 N N . GLY A 1 552 ? -5.572 -30.589 41.139 1.00 52.72 552 GLY A N 1
ATOM 4172 C CA . GLY A 1 552 ? -6.401 -31.764 40.861 1.00 52.72 552 GLY A CA 1
ATOM 4173 C C . GLY A 1 552 ? -7.723 -31.767 41.634 1.00 52.72 552 GLY A C 1
ATOM 4174 O O . GLY A 1 552 ? -8.278 -32.835 41.889 1.00 52.72 552 GLY A O 1
ATOM 4175 N N . MET A 1 553 ? -8.255 -30.592 41.998 1.00 47.50 553 MET A N 1
ATOM 4176 C CA . MET A 1 553 ? -9.515 -30.487 42.746 1.00 47.50 553 MET A CA 1
ATOM 4177 C C . MET A 1 553 ? -10.700 -31.096 41.982 1.00 47.50 553 MET A C 1
ATOM 4179 O O . MET A 1 553 ? -11.710 -31.445 42.588 1.00 47.50 553 MET A O 1
ATOM 4183 N N . TRP A 1 554 ? -10.569 -31.249 40.661 1.00 48.75 554 TRP A N 1
ATOM 4184 C CA . TRP A 1 554 ? -11.629 -31.730 39.773 1.00 48.75 554 TRP A CA 1
ATOM 4185 C C . TRP A 1 554 ? -11.284 -33.030 39.026 1.00 48.75 554 TRP A C 1
ATOM 4187 O O . TRP A 1 554 ? -12.156 -33.602 38.373 1.00 48.75 554 TRP A O 1
ATOM 4197 N N . ALA A 1 555 ? -10.040 -33.518 39.110 1.00 44.62 555 ALA A N 1
ATOM 4198 C CA . ALA A 1 555 ? -9.600 -34.767 38.485 1.00 44.62 555 ALA A CA 1
ATOM 4199 C C . ALA A 1 555 ? -8.350 -35.331 39.180 1.00 44.62 555 ALA A C 1
ATOM 4201 O O . ALA A 1 555 ? -7.445 -34.587 39.547 1.00 44.62 555 ALA A O 1
ATOM 4202 N N . ALA A 1 556 ? -8.256 -36.660 39.274 1.00 43.34 556 ALA A N 1
ATOM 4203 C CA . ALA A 1 556 ? -7.175 -37.403 39.935 1.00 43.34 556 ALA A CA 1
ATOM 4204 C C . ALA A 1 556 ? -5.782 -37.307 39.257 1.00 43.34 556 ALA A C 1
ATOM 4206 O O . ALA A 1 556 ? -4.918 -38.149 39.496 1.00 43.34 556 ALA A O 1
ATOM 4207 N N . SER A 1 557 ? -5.537 -36.316 38.396 1.00 49.69 557 SER A N 1
ATOM 4208 C CA . SER A 1 557 ? -4.276 -36.166 37.666 1.00 49.69 557 SER A CA 1
ATOM 4209 C C . SER A 1 557 ? -3.942 -34.703 37.380 1.00 49.69 557 SER A C 1
ATOM 4211 O O . SER A 1 557 ? -4.778 -33.967 36.857 1.00 49.69 557 SER A O 1
ATOM 4213 N N . TRP A 1 558 ? -2.687 -34.319 37.633 1.00 55.78 558 TRP A N 1
ATOM 4214 C CA . TRP A 1 558 ? -2.086 -33.079 37.135 1.00 55.78 558 TRP A CA 1
ATOM 4215 C C . TRP A 1 558 ? -2.210 -33.007 35.613 1.00 55.78 558 TRP A C 1
ATOM 4217 O O . TRP A 1 558 ? -1.697 -33.876 34.906 1.00 55.78 558 TRP A O 1
ATOM 4227 N N . GLY A 1 559 ? -2.854 -31.968 35.085 1.00 66.56 559 GLY A N 1
ATOM 4228 C CA . GLY A 1 559 ? -2.981 -31.851 33.641 1.00 66.56 559 GLY A CA 1
ATOM 4229 C C . GLY A 1 559 ? -4.002 -30.832 33.175 1.00 66.56 559 GLY A C 1
ATOM 4230 O O . GLY A 1 559 ? -4.642 -30.129 33.951 1.00 66.56 559 GLY A O 1
ATOM 4231 N N . TRP A 1 560 ? -4.117 -30.745 31.856 1.00 67.75 560 TRP A N 1
ATOM 4232 C CA . TRP A 1 560 ? -5.172 -29.982 31.213 1.00 67.75 560 TRP A CA 1
ATOM 4233 C C . TRP A 1 560 ? -6.407 -30.854 31.079 1.00 67.75 560 TRP A C 1
ATOM 4235 O O . TRP A 1 560 ? -6.331 -31.928 30.483 1.00 67.75 560 TRP A O 1
ATOM 4245 N N . VAL A 1 561 ? -7.529 -30.368 31.590 1.00 70.06 561 VAL A N 1
ATOM 4246 C CA . VAL A 1 561 ? -8.809 -31.063 31.507 1.00 70.06 561 VAL A CA 1
ATOM 4247 C C . VAL A 1 561 ? -9.716 -30.255 30.576 1.00 70.06 561 VAL A C 1
ATOM 4249 O O . VAL A 1 561 ? -9.932 -29.064 30.834 1.00 70.06 561 VAL A O 1
ATOM 4252 N N . PRO A 1 562 ? -10.222 -30.846 29.478 1.00 66.88 562 PRO A N 1
ATOM 4253 C CA . PRO A 1 562 ? -11.263 -30.201 28.694 1.00 66.88 562 PRO A CA 1
ATOM 4254 C C . PRO A 1 562 ? -12.519 -30.120 29.558 1.00 66.88 562 PRO A C 1
ATOM 4256 O O . PRO A 1 562 ? -12.968 -31.134 30.097 1.00 66.88 562 PRO A O 1
ATOM 4259 N N . GLN A 1 563 ? -13.096 -28.931 29.700 1.00 65.44 563 GLN A N 1
ATOM 4260 C CA . GLN A 1 563 ? -14.409 -28.799 30.316 1.00 65.44 563 GLN A CA 1
ATOM 4261 C C . GLN A 1 563 ? -15.452 -28.508 29.241 1.00 65.44 563 GLN A C 1
ATOM 4263 O O . GLN A 1 563 ? -15.400 -27.506 28.536 1.00 65.44 563 GLN A O 1
ATOM 4268 N N . LEU A 1 564 ? -16.472 -29.366 29.180 1.00 54.97 564 LEU A N 1
ATOM 4269 C CA . LEU A 1 564 ? -17.684 -29.154 28.379 1.00 54.97 564 LEU A CA 1
ATOM 4270 C C . LEU A 1 564 ? -18.567 -28.004 28.903 1.00 54.97 564 LEU A C 1
ATOM 4272 O O . LEU A 1 564 ? -19.624 -27.744 28.339 1.00 54.97 564 LEU A O 1
ATOM 4276 N N . LEU A 1 565 ? -18.124 -27.295 29.950 1.00 54.62 565 LEU A N 1
ATOM 4277 C CA . LEU A 1 565 ? -18.705 -26.030 30.415 1.00 54.62 565 LEU A CA 1
ATOM 4278 C C . LEU A 1 565 ? -18.435 -24.865 29.460 1.00 54.62 565 LEU A C 1
ATOM 4280 O O . LEU A 1 565 ? -18.871 -23.747 29.719 1.00 54.62 565 LEU A O 1
ATOM 4284 N N . ALA A 1 566 ? -17.721 -25.120 28.367 1.00 54.72 566 ALA A N 1
ATOM 4285 C CA . ALA A 1 566 ? -17.413 -24.125 27.373 1.00 54.72 566 ALA A CA 1
ATOM 4286 C C . ALA A 1 566 ? -18.683 -23.432 26.839 1.00 54.72 566 ALA A C 1
ATOM 4288 O O . ALA A 1 566 ? -19.749 -24.055 26.752 1.00 54.72 566 ALA A O 1
ATOM 4289 N N . PRO A 1 567 ? -18.591 -22.164 26.416 1.00 55.47 567 PRO A N 1
ATOM 4290 C CA . PRO A 1 567 ? -19.703 -21.405 25.849 1.00 55.47 567 PRO A CA 1
ATOM 4291 C C . PRO A 1 567 ? -20.159 -21.922 24.459 1.00 55.47 567 PRO A C 1
ATOM 4293 O O . PRO A 1 567 ? -20.650 -21.158 23.632 1.00 55.47 567 PRO A O 1
ATOM 4296 N N . ASN A 1 568 ? -20.076 -23.230 24.190 1.00 48.78 568 ASN A N 1
ATOM 4297 C CA . ASN A 1 568 ? -20.476 -23.897 22.945 1.00 48.78 568 ASN A CA 1
ATOM 4298 C C . ASN A 1 568 ? -21.944 -23.648 22.550 1.00 48.78 568 ASN A C 1
ATOM 4300 O O . ASN A 1 568 ? -22.282 -23.727 21.372 1.00 48.78 568 ASN A O 1
ATOM 4304 N N . ARG A 1 569 ? -22.835 -23.320 23.500 1.00 50.69 569 ARG A N 1
ATOM 4305 C CA . ARG A 1 569 ? -24.219 -22.882 23.200 1.00 50.69 569 ARG A CA 1
ATOM 4306 C C . ARG A 1 569 ? -24.382 -21.367 23.030 1.00 50.69 569 ARG A C 1
ATOM 4308 O O . ARG A 1 569 ? -25.426 -20.917 22.581 1.00 50.69 569 ARG A O 1
ATOM 4315 N N . VAL A 1 570 ? -23.369 -20.601 23.408 1.00 51.62 570 VAL A N 1
ATOM 4316 C CA . VAL A 1 570 ? -23.363 -19.138 23.537 1.00 51.62 570 VAL A CA 1
ATOM 4317 C C . VAL A 1 570 ? -22.766 -18.514 22.265 1.00 51.62 570 VAL A C 1
ATOM 4319 O O . VAL A 1 570 ? -23.359 -17.595 21.708 1.00 51.62 570 VAL A O 1
ATOM 4322 N N . PHE A 1 571 ? -21.700 -19.094 21.703 1.00 58.44 571 PHE A N 1
ATOM 4323 C CA . PHE A 1 571 ? -21.106 -18.688 20.417 1.00 58.44 571 PHE A CA 1
ATOM 4324 C C . PHE A 1 571 ? -21.441 -19.695 19.291 1.00 58.44 571 PHE A C 1
ATOM 4326 O O . PHE A 1 571 ? -20.554 -20.290 18.692 1.00 58.44 571 PHE A O 1
ATOM 4333 N N . GLN A 1 572 ? -22.727 -19.944 19.009 1.00 46.44 572 GLN A N 1
ATOM 4334 C CA . GLN A 1 572 ? -23.173 -20.992 18.060 1.00 46.44 572 GLN A CA 1
ATOM 4335 C C . GLN A 1 572 ? -22.936 -20.704 16.565 1.00 46.44 572 GLN A C 1
ATOM 4337 O O . GLN A 1 572 ? -23.295 -21.514 15.712 1.00 46.44 572 GLN A O 1
ATOM 4342 N N . THR A 1 573 ? -22.351 -19.567 16.198 1.00 46.47 573 THR A N 1
ATOM 4343 C CA . THR A 1 573 ? -22.134 -19.218 14.790 1.00 46.47 573 THR A CA 1
ATOM 4344 C C . THR A 1 573 ? -20.675 -18.873 14.574 1.00 46.47 573 THR A C 1
ATOM 4346 O O . THR A 1 573 ? -20.175 -17.928 15.169 1.00 46.47 573 THR A O 1
ATOM 4349 N N . ALA A 1 574 ? -20.005 -19.683 13.743 1.00 44.56 574 ALA A N 1
ATOM 4350 C CA . ALA A 1 574 ? -18.579 -19.594 13.441 1.00 44.56 574 ALA A CA 1
ATOM 4351 C C . ALA A 1 574 ? -18.090 -18.143 13.398 1.00 44.56 574 ALA A C 1
ATOM 4353 O O . ALA A 1 574 ? -18.465 -17.405 12.482 1.00 44.56 574 ALA A O 1
ATOM 4354 N N . LEU A 1 575 ? -17.298 -17.771 14.408 1.00 50.47 575 LEU A N 1
ATOM 4355 C CA . LEU A 1 575 ? -16.485 -16.562 14.406 1.00 50.47 575 LEU A CA 1
ATOM 4356 C C . LEU A 1 575 ? -15.635 -16.599 13.124 1.00 50.47 575 LEU A C 1
ATOM 4358 O O . LEU A 1 575 ? -15.138 -17.682 12.783 1.00 50.47 575 LEU A O 1
ATOM 4362 N N . PRO A 1 576 ? -15.487 -15.495 12.375 1.00 41.09 576 PRO A N 1
ATOM 4363 C CA . PRO A 1 576 ? -14.546 -15.477 11.266 1.00 41.09 576 PRO A CA 1
ATOM 4364 C C . PRO A 1 576 ? -13.157 -15.880 11.780 1.00 41.09 576 PRO A C 1
ATOM 4366 O O . PRO A 1 576 ? -12.745 -15.482 12.867 1.00 41.09 576 PRO A O 1
ATOM 4369 N N . ILE A 1 577 ? -12.448 -16.717 11.019 1.00 38.56 577 ILE A N 1
ATOM 4370 C CA . ILE A 1 577 ? -11.054 -17.084 11.296 1.00 38.56 577 ILE A CA 1
ATOM 4371 C C . ILE A 1 577 ? -10.244 -15.782 11.196 1.00 38.56 577 ILE A C 1
ATOM 4373 O O . ILE A 1 577 ? -10.006 -15.306 10.091 1.00 38.56 577 ILE A O 1
ATOM 4377 N N . GLY A 1 578 ? -9.933 -15.171 12.342 1.00 40.03 578 GLY A N 1
ATOM 4378 C CA . GLY A 1 578 ? -9.398 -13.807 12.457 1.00 40.03 578 GLY A CA 1
ATOM 4379 C C . GLY A 1 578 ? -10.076 -12.953 13.541 1.00 40.03 578 GLY A C 1
ATOM 4380 O O . GLY A 1 578 ? -9.491 -11.978 13.996 1.00 40.03 578 GLY A O 1
ATOM 4381 N N . ALA A 1 579 ? -11.266 -13.334 14.020 1.00 45.56 579 ALA A N 1
ATOM 4382 C CA . ALA A 1 579 ? -11.920 -12.673 15.146 1.00 45.56 579 ALA A CA 1
ATOM 4383 C C . ALA A 1 579 ? -11.080 -12.839 16.419 1.00 45.56 579 ALA A C 1
ATOM 4385 O O . ALA A 1 579 ? -10.910 -13.956 16.914 1.00 45.56 579 ALA A O 1
ATOM 4386 N N . GLY A 1 580 ? -10.567 -11.732 16.960 1.00 53.91 580 GLY A N 1
ATOM 4387 C CA . GLY A 1 580 ? -9.874 -11.750 18.242 1.00 53.91 580 GLY A CA 1
ATOM 4388 C C . GLY A 1 580 ? -10.812 -12.297 19.314 1.00 53.91 580 GLY A C 1
ATOM 4389 O O . GLY A 1 580 ? -11.897 -11.763 19.535 1.00 53.91 580 GLY A O 1
ATOM 4390 N N . VAL A 1 581 ? -10.417 -13.397 19.946 1.00 53.53 581 VAL A N 1
ATOM 4391 C CA . VAL A 1 581 ? -11.008 -13.818 21.212 1.00 53.53 581 VAL A CA 1
ATOM 4392 C C . VAL A 1 581 ? -10.065 -13.288 22.276 1.00 53.53 581 VAL A C 1
ATOM 4394 O O . VAL A 1 581 ? -8.874 -13.595 22.266 1.00 53.53 581 VAL A O 1
ATOM 4397 N N . CYS A 1 582 ? -10.578 -12.456 23.170 1.00 61.47 582 CYS A N 1
ATOM 4398 C CA . CYS A 1 582 ? -9.806 -11.942 24.288 1.00 61.47 582 CYS A CA 1
ATOM 4399 C C . CYS A 1 582 ? -10.522 -12.294 25.577 1.00 61.47 582 CYS A C 1
ATOM 4401 O O . CYS A 1 582 ? -11.749 -12.365 25.639 1.00 61.47 582 CYS A O 1
ATOM 4403 N N . ALA A 1 583 ? -9.739 -12.573 26.598 1.00 61.56 583 ALA A N 1
ATOM 4404 C CA . ALA A 1 583 ? -10.230 -13.191 27.794 1.00 61.56 583 ALA A CA 1
ATOM 4405 C C . ALA A 1 583 ? -9.593 -12.444 28.970 1.00 61.56 583 ALA A C 1
ATOM 4407 O O . ALA A 1 583 ? -8.374 -12.291 29.021 1.00 61.56 583 ALA A O 1
ATOM 4408 N N . PHE A 1 584 ? -10.419 -11.896 29.858 1.00 62.06 584 PHE A N 1
ATOM 4409 C CA . PHE A 1 584 ? -9.979 -10.931 30.867 1.00 62.06 584 PHE A CA 1
ATOM 4410 C C . PHE A 1 584 ? -10.699 -11.142 32.197 1.00 62.06 584 PHE A C 1
ATOM 4412 O O . PHE A 1 584 ? -11.792 -11.711 32.253 1.00 62.06 584 PHE A O 1
ATOM 4419 N N . MET A 1 585 ? -10.076 -10.673 33.276 1.00 65.19 585 MET A N 1
ATOM 4420 C CA . MET A 1 585 ? -10.638 -10.727 34.622 1.00 65.19 585 MET A CA 1
ATOM 4421 C C . MET A 1 585 ? -11.164 -9.348 35.022 1.00 65.19 585 MET A C 1
ATOM 4423 O O . MET A 1 585 ? -10.497 -8.342 34.814 1.00 65.19 585 MET A O 1
ATOM 4427 N N . ASP A 1 586 ? -12.353 -9.329 35.608 1.00 60.66 586 ASP A N 1
ATOM 4428 C CA . ASP A 1 586 ? -12.950 -8.187 36.300 1.00 60.66 586 ASP A CA 1
ATOM 4429 C C . ASP A 1 586 ? -13.210 -8.646 37.742 1.00 60.66 586 ASP A C 1
ATOM 4431 O O . ASP A 1 586 ? -14.139 -9.420 38.006 1.00 60.66 586 ASP A O 1
ATOM 4435 N N . GLY A 1 587 ? -12.302 -8.289 38.655 1.00 67.88 587 GLY A N 1
ATOM 4436 C CA . GLY A 1 587 ? -12.279 -8.841 40.010 1.00 67.88 587 GLY A CA 1
ATOM 4437 C C . GLY A 1 587 ? -12.254 -10.378 40.012 1.00 67.88 587 GLY A C 1
ATOM 4438 O O . GLY A 1 587 ? -11.275 -11.003 39.602 1.00 67.88 587 GLY A O 1
ATOM 4439 N N . ALA A 1 588 ? -13.339 -11.002 40.482 1.00 66.38 588 ALA A N 1
ATOM 4440 C CA . ALA A 1 588 ? -13.501 -12.462 40.519 1.00 66.38 588 ALA A CA 1
ATOM 4441 C C . ALA A 1 588 ? -14.175 -13.057 39.263 1.00 66.38 588 ALA A C 1
ATOM 4443 O O . ALA A 1 588 ? -14.308 -14.282 39.164 1.00 66.38 588 ALA A O 1
ATOM 4444 N N . THR A 1 589 ? -14.592 -12.216 38.316 1.00 72.00 589 THR A N 1
ATOM 4445 C CA . THR A 1 589 ? -15.383 -12.595 37.141 1.00 72.00 589 THR A CA 1
ATOM 4446 C C . THR A 1 589 ? -14.478 -12.790 35.930 1.00 72.00 589 THR A C 1
ATOM 4448 O O . THR A 1 589 ? -13.742 -11.882 35.547 1.00 72.00 589 THR A O 1
ATOM 4451 N N . ALA A 1 590 ? -14.555 -13.959 35.294 1.00 78.12 590 ALA A N 1
ATOM 4452 C CA . ALA A 1 590 ? -13.907 -14.197 34.007 1.00 78.12 590 ALA A CA 1
ATOM 4453 C C . ALA A 1 590 ? -14.828 -13.746 32.869 1.00 78.12 590 ALA A C 1
ATOM 4455 O O . ALA A 1 590 ? -16.024 -14.039 32.878 1.00 78.12 590 ALA A O 1
ATOM 4456 N N . ASN A 1 591 ? -14.277 -13.059 31.877 1.00 80.56 591 ASN A N 1
ATOM 4457 C CA . ASN A 1 591 ? -15.008 -12.597 30.706 1.00 80.56 591 ASN A CA 1
ATOM 4458 C C . ASN A 1 591 ? -14.311 -13.068 29.432 1.00 80.56 591 ASN A C 1
ATOM 4460 O O . ASN A 1 591 ? -13.085 -13.164 29.389 1.00 80.56 591 ASN A O 1
ATOM 4464 N N . ILE A 1 592 ? -15.100 -13.322 28.394 1.00 80.12 592 ILE A N 1
ATOM 4465 C CA . ILE A 1 592 ? -14.627 -13.616 27.042 1.00 80.12 592 ILE A CA 1
ATOM 4466 C C . ILE A 1 592 ? -15.305 -12.636 26.106 1.00 80.12 592 ILE A C 1
ATOM 4468 O O . ILE A 1 592 ? -16.532 -12.615 26.030 1.00 80.12 592 ILE A O 1
ATOM 4472 N N . ALA A 1 593 ? -14.507 -11.868 25.379 1.00 80.00 593 ALA A N 1
ATOM 4473 C CA . ALA A 1 593 ? -14.951 -11.042 24.276 1.00 80.00 593 ALA A CA 1
ATOM 4474 C C . ALA A 1 593 ? -14.602 -11.714 22.948 1.00 80.00 593 ALA A C 1
ATOM 4476 O O . ALA A 1 593 ? -13.517 -12.278 22.803 1.00 80.00 593 ALA A O 1
ATOM 4477 N N . ALA A 1 594 ? -15.514 -11.635 21.985 1.00 77.12 594 ALA A N 1
ATOM 4478 C CA . ALA A 1 594 ? -15.289 -12.091 20.622 1.00 77.12 594 ALA A CA 1
ATOM 4479 C C . ALA A 1 594 ? -16.051 -11.209 19.626 1.00 77.12 594 ALA A C 1
ATOM 4481 O O . ALA A 1 594 ? -17.055 -10.584 19.975 1.00 77.12 594 ALA A O 1
ATOM 4482 N N . LEU A 1 595 ? -15.605 -11.196 18.371 1.00 73.56 595 LEU A N 1
ATOM 4483 C CA . LEU A 1 595 ? -16.347 -10.582 17.268 1.00 73.56 595 LEU A CA 1
ATOM 4484 C C . LEU A 1 595 ? -17.360 -11.578 16.699 1.00 73.56 595 LEU A C 1
ATOM 4486 O O . LEU A 1 595 ? -16.990 -12.629 16.183 1.00 73.56 595 LEU A O 1
ATOM 4490 N N . SER A 1 596 ? -18.649 -11.257 16.783 1.00 72.94 596 SER A N 1
ATOM 4491 C CA . SER A 1 596 ? -19.711 -12.057 16.159 1.00 72.94 596 SER A CA 1
ATOM 4492 C C . SER A 1 596 ? -19.622 -12.036 14.623 1.00 72.94 596 SER A C 1
ATOM 4494 O O . SER A 1 596 ? -18.936 -11.201 14.042 1.00 72.94 596 SER A O 1
ATOM 4496 N N . ARG A 1 597 ? -20.386 -12.898 13.930 1.00 66.31 597 ARG A N 1
ATOM 4497 C CA . ARG A 1 597 ? -20.500 -12.859 12.452 1.00 66.31 597 ARG A CA 1
ATOM 4498 C C . ARG A 1 597 ? -20.987 -11.521 11.896 1.00 66.31 597 ARG A C 1
ATOM 4500 O O . ARG A 1 597 ? -20.692 -11.201 10.753 1.00 66.31 597 ARG A O 1
ATOM 4507 N N . SER A 1 598 ? -21.745 -10.775 12.692 1.00 63.69 598 SER A N 1
ATOM 4508 C CA . SER A 1 598 ? -22.229 -9.440 12.340 1.00 63.69 598 SER A CA 1
ATOM 4509 C C . SER A 1 598 ? -21.246 -8.339 12.756 1.00 63.69 598 SER A C 1
ATOM 4511 O O . SER A 1 598 ? -21.641 -7.186 12.803 1.00 63.69 598 SER A O 1
ATOM 4513 N N . ASN A 1 599 ? -20.005 -8.694 13.118 1.00 67.06 599 ASN A N 1
ATOM 4514 C CA . ASN A 1 599 ? -18.952 -7.813 13.642 1.00 67.06 599 ASN A CA 1
ATOM 4515 C C . ASN A 1 599 ? -19.280 -7.075 14.939 1.00 67.06 599 ASN A C 1
ATOM 4517 O O . ASN A 1 599 ? -18.517 -6.234 15.392 1.00 67.06 599 ASN A O 1
ATOM 4521 N N . ASN A 1 600 ? -20.354 -7.473 15.615 1.00 74.38 600 ASN A N 1
ATOM 4522 C CA . ASN A 1 600 ? -20.633 -6.974 16.951 1.00 74.38 600 ASN A CA 1
ATOM 4523 C C . ASN A 1 600 ? -19.629 -7.561 17.941 1.00 74.38 600 ASN A C 1
ATOM 4525 O O . ASN A 1 600 ? -19.437 -8.786 17.958 1.00 74.38 600 ASN A O 1
ATOM 4529 N N . VAL A 1 601 ? -19.069 -6.721 18.810 1.00 77.44 601 VAL A N 1
ATOM 4530 C CA . VAL A 1 601 ? -18.347 -7.199 19.992 1.00 77.44 601 VAL A CA 1
ATOM 4531 C C . VAL A 1 601 ? -19.370 -7.805 20.939 1.00 77.44 601 VAL A C 1
ATOM 4533 O O . VAL A 1 601 ? -20.254 -7.120 21.460 1.00 77.44 601 VAL A O 1
ATOM 4536 N N . ILE A 1 602 ? -19.257 -9.111 21.144 1.00 81.94 602 ILE A N 1
ATOM 4537 C CA . ILE A 1 602 ? -20.074 -9.867 22.084 1.00 81.94 602 ILE A CA 1
ATOM 4538 C C . ILE A 1 602 ? -19.207 -10.320 23.246 1.00 81.94 602 ILE A C 1
ATOM 4540 O O . ILE A 1 602 ? -18.079 -10.774 23.057 1.00 81.94 602 ILE A O 1
ATOM 4544 N N . VAL A 1 603 ? -19.747 -10.214 24.454 1.00 83.81 603 VAL A N 1
ATOM 4545 C CA . VAL A 1 603 ? -19.039 -10.616 25.666 1.00 83.81 603 VAL A CA 1
ATOM 4546 C C . VAL A 1 603 ? -19.883 -11.585 26.471 1.00 83.81 603 VAL A C 1
ATOM 4548 O O . VAL A 1 603 ? -21.049 -11.319 26.771 1.00 83.81 603 VAL A O 1
ATOM 4551 N N . ALA A 1 604 ? -19.279 -12.714 26.823 1.00 84.12 604 ALA A N 1
ATOM 4552 C CA . ALA A 1 604 ? -19.809 -13.669 27.780 1.00 84.12 604 ALA A CA 1
ATOM 4553 C C . ALA A 1 604 ? -19.077 -13.498 29.115 1.00 84.12 604 ALA A C 1
ATOM 4555 O O . ALA A 1 604 ? -17.852 -13.386 29.146 1.00 84.12 604 ALA A O 1
ATOM 4556 N N . SER A 1 605 ? -19.825 -13.508 30.214 1.00 83.31 605 SER A N 1
ATOM 4557 C CA . SER A 1 605 ? -19.284 -13.389 31.573 1.00 83.31 605 SER A CA 1
ATOM 4558 C C . SER A 1 605 ? -19.570 -14.660 32.358 1.00 83.31 605 SER A C 1
ATOM 4560 O O . SER A 1 605 ? -20.686 -15.187 32.305 1.00 83.31 605 SER A O 1
ATOM 4562 N N . PHE A 1 606 ? -18.583 -15.145 33.098 1.00 82.50 606 PHE A N 1
ATOM 4563 C CA . PHE A 1 606 ? -18.699 -16.324 33.941 1.00 82.50 606 PHE A CA 1
ATOM 4564 C C . PHE A 1 606 ? -19.350 -15.970 35.281 1.00 82.50 606 PHE A C 1
ATOM 4566 O O . PHE A 1 606 ? -18.812 -15.180 36.053 1.00 82.50 606 PHE A O 1
ATOM 4573 N N . ASP A 1 607 ? -20.501 -16.569 35.574 1.00 78.62 607 ASP A N 1
ATOM 4574 C CA . ASP A 1 607 ? -21.169 -16.444 36.866 1.00 78.62 607 ASP A CA 1
ATOM 4575 C C . ASP A 1 607 ? -20.589 -17.481 37.834 1.00 78.62 607 ASP A C 1
ATOM 4577 O O . ASP A 1 607 ? -20.929 -18.666 37.783 1.00 78.62 607 ASP A O 1
ATOM 4581 N N . ALA A 1 608 ? -19.712 -17.025 38.730 1.00 75.69 608 ALA A N 1
ATOM 4582 C CA . ALA A 1 608 ? -19.078 -17.883 39.725 1.00 75.69 608 ALA A CA 1
ATOM 4583 C C . ALA A 1 608 ? -20.088 -18.529 40.691 1.00 75.69 608 ALA A C 1
ATOM 4585 O O . ALA A 1 608 ? -19.859 -19.651 41.135 1.00 75.69 608 ALA A O 1
ATOM 4586 N N . SER A 1 609 ? -21.217 -17.867 40.982 1.00 73.38 609 SER A N 1
ATOM 4587 C CA . SER A 1 609 ? -22.238 -18.393 41.903 1.00 73.38 609 SER A CA 1
ATOM 4588 C C . SER A 1 609 ? -23.008 -19.569 41.306 1.00 73.38 609 SER A C 1
ATOM 4590 O O . SER A 1 609 ? -23.390 -20.499 42.014 1.00 73.38 609 SER A O 1
ATOM 4592 N N . LYS A 1 610 ? -23.202 -19.543 39.984 1.00 78.44 610 LYS A N 1
ATOM 4593 C CA . LYS A 1 610 ? -23.899 -20.589 39.228 1.00 78.44 610 LYS A CA 1
ATOM 4594 C C . LYS A 1 610 ? -22.950 -21.572 38.548 1.00 78.44 610 LYS A C 1
ATOM 4596 O O . LYS A 1 610 ? -23.416 -22.536 37.948 1.00 78.44 610 LYS A O 1
ATOM 4601 N N . ASN A 1 611 ? -21.642 -21.319 38.617 1.00 78.75 611 ASN A N 1
ATOM 4602 C CA . ASN A 1 611 ? -20.603 -22.075 37.923 1.00 78.75 611 ASN A CA 1
ATOM 4603 C C . ASN A 1 611 ? -20.916 -22.262 36.420 1.00 78.75 611 ASN A C 1
ATOM 4605 O O . ASN A 1 611 ? -20.756 -23.349 35.868 1.00 78.75 611 ASN A O 1
ATOM 4609 N N . THR A 1 612 ? -21.416 -21.210 35.763 1.00 82.06 612 THR A N 1
ATOM 4610 C CA . THR A 1 612 ? -21.836 -21.250 34.352 1.00 82.06 612 THR A CA 1
ATOM 4611 C C . THR A 1 612 ? -21.529 -19.940 33.639 1.00 82.06 612 THR A C 1
ATOM 4613 O O . THR A 1 612 ? -21.500 -18.871 34.247 1.00 82.06 612 THR A O 1
ATOM 4616 N N . TRP A 1 613 ? -21.351 -20.006 32.322 1.00 81.00 613 TRP A N 1
ATOM 4617 C CA . TRP A 1 613 ? -21.307 -18.818 31.475 1.00 81.00 613 TRP A CA 1
ATOM 4618 C C . TRP A 1 613 ? -22.709 -18.230 31.301 1.00 81.00 613 TRP A C 1
ATOM 4620 O O . TRP A 1 613 ? -23.670 -18.957 31.035 1.00 81.00 613 TRP A O 1
ATOM 4630 N N . ASN A 1 614 ? -22.820 -16.910 31.434 1.00 83.62 614 ASN A N 1
ATOM 4631 C CA . ASN A 1 614 ? -24.010 -16.177 31.022 1.00 83.62 614 ASN A CA 1
ATOM 4632 C C . ASN A 1 614 ? -24.106 -16.136 29.490 1.00 83.62 614 ASN A C 1
ATOM 4634 O O . ASN A 1 614 ? -23.099 -16.244 28.787 1.00 83.62 614 ASN A O 1
ATOM 4638 N N . ALA A 1 615 ? -25.323 -15.939 28.973 1.00 81.19 615 ALA A N 1
ATOM 4639 C CA . ALA A 1 615 ? -25.527 -15.683 27.550 1.00 81.19 615 ALA A CA 1
ATOM 4640 C C . ALA A 1 615 ? -24.713 -14.452 27.107 1.00 81.19 615 ALA A C 1
ATOM 4642 O O . ALA A 1 615 ? -24.604 -13.492 27.882 1.00 81.19 615 ALA A O 1
ATOM 4643 N N . PRO A 1 616 ? -24.142 -14.462 25.890 1.00 81.50 616 PRO A N 1
ATOM 4644 C CA . PRO A 1 616 ? -23.300 -13.369 25.454 1.00 81.50 616 PRO A CA 1
ATOM 4645 C C . PRO A 1 616 ? -24.178 -12.145 25.209 1.00 81.50 616 PRO A C 1
ATOM 4647 O O . PRO A 1 616 ? -25.276 -12.246 24.655 1.00 81.50 616 PRO A O 1
ATOM 4650 N N . LYS A 1 617 ? -23.692 -10.981 25.621 1.00 83.00 617 LYS A N 1
ATOM 4651 C CA . LYS A 1 617 ? -24.347 -9.703 25.353 1.00 83.00 617 LYS A CA 1
ATOM 4652 C C . LYS A 1 617 ? -23.559 -8.966 24.281 1.00 83.00 617 LYS A C 1
ATOM 4654 O O . LYS A 1 617 ? -22.338 -8.868 24.385 1.00 83.00 617 LYS A O 1
ATOM 4659 N N . GLY A 1 618 ? -24.252 -8.469 23.259 1.00 80.00 618 GLY A N 1
ATOM 4660 C CA . GLY A 1 618 ? -23.674 -7.500 22.331 1.00 80.00 618 GLY A CA 1
ATOM 4661 C C . GLY A 1 618 ? -23.421 -6.197 23.074 1.00 80.00 618 GLY A C 1
ATOM 4662 O O . GLY A 1 618 ? -24.340 -5.676 23.702 1.00 80.00 618 GLY A O 1
ATOM 4663 N N . ILE A 1 619 ? -22.179 -5.725 23.045 1.00 73.06 619 ILE A N 1
ATOM 4664 C CA . ILE A 1 619 ? -21.783 -4.452 23.659 1.00 73.06 619 ILE A CA 1
ATOM 4665 C C . ILE A 1 619 ? -21.763 -3.345 22.608 1.00 73.06 619 ILE A C 1
ATOM 4667 O O . ILE A 1 619 ? -22.068 -2.204 22.923 1.00 73.06 619 ILE A O 1
ATOM 4671 N N . PHE A 1 620 ? -21.452 -3.682 21.357 1.00 71.38 620 PHE A N 1
ATOM 4672 C CA . PHE A 1 620 ? -21.295 -2.706 20.289 1.00 71.38 620 PHE A CA 1
ATOM 4673 C C . PHE A 1 620 ? -21.719 -3.278 18.939 1.00 71.38 620 PHE A C 1
ATOM 4675 O O . PHE A 1 620 ? -21.464 -4.453 18.662 1.00 71.38 620 PHE A O 1
ATOM 4682 N N . SER A 1 621 ? -22.365 -2.435 18.132 1.00 61.75 621 SER A N 1
ATOM 4683 C CA . SER A 1 621 ? -22.774 -2.711 16.756 1.00 61.75 621 SER A CA 1
ATOM 4684 C C . SER A 1 621 ? -22.770 -1.408 15.955 1.00 61.75 621 SER A C 1
ATOM 4686 O O . SER A 1 621 ? -23.728 -0.640 16.017 1.00 61.75 621 SER A O 1
ATOM 4688 N N . ASP A 1 622 ? -21.713 -1.155 15.201 1.00 57.97 622 ASP A N 1
ATOM 4689 C CA . ASP A 1 622 ? -21.638 -0.043 14.244 1.00 57.97 622 ASP A CA 1
ATOM 4690 C C . ASP A 1 622 ? -22.067 -0.455 12.824 1.00 57.97 622 ASP A C 1
ATOM 4692 O O . ASP A 1 622 ? -22.317 0.394 11.972 1.00 57.97 622 ASP A O 1
ATOM 4696 N N . GLY A 1 623 ? -22.200 -1.762 12.569 1.00 49.56 623 GLY A N 1
ATOM 4697 C CA . GLY A 1 623 ? -22.494 -2.308 11.243 1.00 49.56 623 GLY A CA 1
ATOM 4698 C C . GLY A 1 623 ? -21.280 -2.338 10.307 1.00 49.56 623 GLY A C 1
ATOM 4699 O O . GLY A 1 623 ? -21.412 -2.782 9.165 1.00 49.56 623 GLY A O 1
ATOM 4700 N N . THR A 1 624 ? -20.107 -1.920 10.784 1.00 49.78 624 THR A N 1
ATOM 4701 C CA . THR A 1 624 ? -18.851 -1.838 10.033 1.00 49.78 624 THR A CA 1
ATOM 4702 C C . THR A 1 624 ? -17.901 -2.957 10.467 1.00 49.78 624 THR A C 1
ATOM 4704 O O . THR A 1 624 ? -17.900 -3.404 11.612 1.00 49.78 624 THR A O 1
ATOM 4707 N N . ARG A 1 625 ? -17.153 -3.541 9.522 1.00 54.34 625 ARG A N 1
ATOM 4708 C CA . ARG A 1 625 ? -16.409 -4.782 9.796 1.00 54.34 625 ARG A CA 1
ATOM 4709 C C . ARG A 1 625 ? -15.105 -4.506 10.550 1.00 54.34 625 ARG A C 1
ATOM 4711 O O . ARG A 1 625 ? -14.421 -3.524 10.269 1.00 54.34 625 ARG A O 1
ATOM 4718 N N . SER A 1 626 ? -14.762 -5.400 11.483 1.00 56.03 626 SER A N 1
ATOM 4719 C CA . SER A 1 626 ? -13.566 -5.306 12.327 1.00 56.03 626 SER A CA 1
ATOM 4720 C C . SER A 1 626 ? -12.625 -6.493 12.130 1.00 56.03 626 SER A C 1
ATOM 4722 O O . SER A 1 626 ? -13.066 -7.640 12.131 1.00 56.03 626 SER A O 1
ATOM 4724 N N . SER A 1 627 ? -11.322 -6.228 11.975 1.00 61.03 627 SER A N 1
ATOM 4725 C CA . SER A 1 627 ? -10.290 -7.250 11.695 1.00 61.03 627 SER A CA 1
ATOM 4726 C C . SER A 1 627 ? -9.531 -7.771 12.908 1.00 61.03 627 SER A C 1
ATOM 4728 O O . SER A 1 627 ? -8.839 -8.780 12.806 1.00 61.03 627 SER A O 1
ATOM 4730 N N . GLY A 1 628 ? -9.585 -7.059 14.028 1.00 68.62 628 GLY A N 1
ATOM 4731 C CA . GLY A 1 628 ? -8.749 -7.326 15.191 1.00 68.62 628 GLY A CA 1
ATOM 4732 C C . GLY A 1 628 ? -9.440 -6.834 16.448 1.00 68.62 628 GLY A C 1
ATOM 4733 O O . GLY A 1 628 ? -10.089 -5.794 16.417 1.00 68.62 628 GLY A O 1
ATOM 4734 N N . LEU A 1 629 ? -9.318 -7.591 17.539 1.00 75.56 629 LEU A N 1
ATOM 4735 C CA . LEU A 1 629 ? -9.893 -7.252 18.838 1.00 75.56 629 LEU A CA 1
ATOM 4736 C C . LEU A 1 629 ? -8.841 -7.466 19.925 1.00 75.56 629 LEU A C 1
ATOM 4738 O O . LEU A 1 629 ? -8.372 -8.588 20.115 1.00 75.56 629 LEU A O 1
ATOM 4742 N N . ALA A 1 630 ? -8.527 -6.410 20.667 1.00 77.25 630 ALA A N 1
ATOM 4743 C CA . ALA A 1 630 ? -7.787 -6.492 21.921 1.00 77.25 630 ALA A CA 1
ATOM 4744 C C . ALA A 1 630 ? -8.684 -6.001 23.055 1.00 77.25 630 ALA A C 1
ATOM 4746 O O . ALA A 1 630 ? -9.364 -4.992 22.900 1.00 77.25 630 ALA A O 1
ATOM 4747 N N . VAL A 1 631 ? -8.702 -6.692 24.194 1.00 75.88 631 VAL A N 1
ATOM 4748 C CA . VAL A 1 631 ? -9.499 -6.275 25.354 1.00 75.88 631 VAL A CA 1
ATOM 4749 C C . VAL A 1 631 ? -8.624 -6.205 26.592 1.00 75.88 631 VAL A C 1
ATOM 4751 O O . VAL A 1 631 ? -7.807 -7.085 26.845 1.00 75.88 631 VAL A O 1
ATOM 4754 N N . LEU A 1 632 ? -8.817 -5.144 27.363 1.00 78.88 632 LEU A N 1
ATOM 4755 C CA . LEU A 1 632 ? -8.193 -4.901 28.648 1.00 78.88 632 LEU A CA 1
ATOM 4756 C C . LEU A 1 632 ? -9.271 -4.730 29.708 1.00 78.88 632 LEU A C 1
ATOM 4758 O O . LEU A 1 632 ? -10.336 -4.169 29.447 1.00 78.88 632 LEU A O 1
ATOM 4762 N N . ALA A 1 633 ? -8.966 -5.178 30.918 1.00 76.56 633 ALA A N 1
ATOM 4763 C CA . ALA A 1 633 ? -9.762 -4.865 32.087 1.00 76.56 633 ALA A CA 1
ATOM 4764 C C . ALA A 1 633 ? -8.867 -4.696 33.307 1.00 76.56 633 ALA A C 1
ATOM 4766 O O . ALA A 1 633 ? -7.889 -5.429 33.471 1.00 76.56 633 ALA A O 1
ATOM 4767 N N . TRP A 1 634 ? -9.217 -3.736 34.151 1.00 76.44 634 TRP A N 1
ATOM 4768 C CA . TRP A 1 634 ? -8.580 -3.509 35.441 1.00 76.44 634 TRP A CA 1
ATOM 4769 C C . TRP A 1 634 ? -9.585 -2.909 36.420 1.00 76.44 634 TRP A C 1
ATOM 4771 O O . TRP A 1 634 ? -10.630 -2.406 36.015 1.00 76.44 634 TRP A O 1
ATOM 4781 N N . ASN A 1 635 ? -9.247 -2.940 37.706 1.00 74.25 635 ASN A N 1
ATOM 4782 C CA . ASN A 1 635 ? -10.028 -2.276 38.744 1.00 74.25 635 ASN A CA 1
ATOM 4783 C C . ASN A 1 635 ? -9.394 -0.921 39.068 1.00 74.25 635 ASN A C 1
ATOM 4785 O O . ASN A 1 635 ? -8.174 -0.832 39.237 1.00 74.25 635 ASN A O 1
ATOM 4789 N N . GLU A 1 636 ? -10.211 0.120 39.149 1.00 70.88 636 GLU A N 1
ATOM 4790 C CA . GLU A 1 636 ? -9.841 1.414 39.714 1.00 70.88 636 GLU A CA 1
ATOM 4791 C C . GLU A 1 636 ? -9.778 1.350 41.251 1.00 70.88 636 GLU A C 1
ATOM 4793 O O . GLU A 1 636 ? -10.244 0.398 41.882 1.00 70.88 636 GLU A O 1
ATOM 4798 N N . GLU A 1 637 ? -9.185 2.374 41.874 1.00 69.12 637 GLU A N 1
ATOM 4799 C CA . GLU A 1 637 ? -9.027 2.460 43.336 1.00 69.12 637 GLU A CA 1
ATOM 4800 C C . GLU A 1 637 ? -10.368 2.482 44.091 1.00 69.12 637 GLU A C 1
ATOM 4802 O O . GLU A 1 637 ? -10.449 2.020 45.228 1.00 69.12 637 GLU A O 1
ATOM 4807 N N . ASN A 1 638 ? -11.433 2.976 43.453 1.00 71.00 638 ASN A N 1
ATOM 4808 C CA . ASN A 1 638 ? -12.810 2.950 43.965 1.00 71.00 638 ASN A CA 1
ATOM 4809 C C . ASN A 1 638 ? -13.451 1.545 43.928 1.00 71.00 638 ASN A C 1
ATOM 4811 O O . ASN A 1 638 ? -14.552 1.371 44.449 1.00 71.00 638 ASN A O 1
ATOM 4815 N N . GLY A 1 639 ? -12.776 0.551 43.340 1.00 69.88 639 GLY A N 1
ATOM 4816 C CA . GLY A 1 639 ? -13.282 -0.807 43.156 1.00 69.88 639 GLY A CA 1
ATOM 4817 C C . GLY A 1 639 ? -14.116 -1.009 41.889 1.00 69.88 639 GLY A C 1
ATOM 4818 O O . GLY A 1 639 ? -14.565 -2.132 41.655 1.00 69.88 639 GLY A O 1
ATOM 4819 N N . ASP A 1 640 ? -14.300 0.027 41.067 1.00 71.69 640 ASP A N 1
ATOM 4820 C CA . ASP A 1 640 ? -15.000 -0.086 39.792 1.00 71.69 640 ASP A CA 1
ATOM 4821 C C . ASP A 1 640 ? -14.092 -0.724 38.741 1.00 71.69 640 ASP A C 1
ATOM 4823 O O . ASP A 1 640 ? -12.909 -0.409 38.617 1.00 71.69 640 ASP A O 1
ATOM 4827 N N . ALA A 1 641 ? -14.651 -1.636 37.955 1.00 72.50 641 ALA A N 1
ATOM 4828 C CA . ALA A 1 641 ? -13.916 -2.271 36.879 1.00 72.50 641 ALA A CA 1
ATOM 4829 C C . ALA A 1 641 ? -14.043 -1.480 35.584 1.00 72.50 641 ALA A C 1
ATOM 4831 O O . ALA A 1 641 ? -15.137 -1.325 35.032 1.00 72.50 641 ALA A O 1
ATOM 4832 N N . VAL A 1 642 ? -12.902 -1.038 35.068 1.00 74.19 642 VAL A N 1
ATOM 4833 C CA . VAL A 1 642 ? -12.798 -0.402 33.762 1.00 74.19 642 VAL A CA 1
ATOM 4834 C C . VAL A 1 642 ? -12.458 -1.463 32.738 1.00 74.19 642 VAL A C 1
ATOM 4836 O O . VAL A 1 642 ? -11.493 -2.214 32.888 1.00 74.19 642 VAL A O 1
ATOM 4839 N N . LYS A 1 643 ? -13.256 -1.512 31.674 1.00 80.19 643 LYS A N 1
ATOM 4840 C CA . LYS A 1 643 ? -13.053 -2.421 30.550 1.00 80.19 643 LYS A CA 1
ATOM 4841 C C . LYS A 1 643 ? -12.894 -1.605 29.288 1.00 80.19 643 LYS A C 1
ATOM 4843 O O . LYS A 1 643 ? -13.701 -0.711 29.021 1.00 80.19 643 LYS A O 1
ATOM 4848 N N . ARG A 1 644 ? -11.850 -1.921 28.529 1.00 81.69 644 ARG A N 1
ATOM 4849 C CA . ARG A 1 644 ? -11.550 -1.282 27.253 1.00 81.69 644 ARG A CA 1
ATOM 4850 C C . ARG A 1 644 ? -11.385 -2.330 26.171 1.00 81.69 644 ARG A C 1
ATOM 4852 O O . ARG A 1 644 ? -10.632 -3.281 26.358 1.00 81.69 644 ARG A O 1
ATOM 4859 N N . ALA A 1 645 ? -12.064 -2.159 25.047 1.00 81.06 645 ALA A N 1
ATOM 4860 C CA . ALA A 1 645 ? -11.814 -2.934 23.840 1.00 81.06 645 ALA A CA 1
ATOM 4861 C C . ALA A 1 645 ? -11.262 -2.018 22.762 1.00 81.06 645 ALA A C 1
ATOM 4863 O O . ALA A 1 645 ? -11.766 -0.920 22.558 1.00 81.06 645 ALA A O 1
ATOM 4864 N N . TYR A 1 646 ? -10.262 -2.514 22.054 1.00 81.94 646 TYR A N 1
ATOM 4865 C CA . TYR A 1 646 ? -9.715 -1.906 20.859 1.00 81.94 646 TYR A CA 1
ATOM 4866 C C . TYR A 1 646 ? -10.086 -2.773 19.680 1.00 81.94 646 TYR A C 1
ATOM 4868 O O . TYR A 1 646 ? -9.838 -3.983 19.699 1.00 81.94 646 TYR A O 1
ATOM 4876 N N . MET A 1 647 ? -10.665 -2.157 18.664 1.00 77.69 647 MET A N 1
ATOM 4877 C CA . MET A 1 647 ? -11.033 -2.845 17.442 1.00 77.69 647 MET A CA 1
ATOM 4878 C C . MET A 1 647 ? -10.777 -1.958 16.237 1.00 77.69 647 MET A C 1
ATOM 4880 O O . MET A 1 647 ? -10.805 -0.746 16.354 1.00 77.69 647 MET A O 1
ATOM 4884 N N . GLN A 1 648 ? -10.562 -2.524 15.060 1.00 72.00 648 GLN A N 1
ATOM 4885 C CA . GLN A 1 648 ? -10.551 -1.710 13.838 1.00 72.00 648 GLN A CA 1
ATOM 4886 C C . GLN A 1 648 ? -11.984 -1.501 13.347 1.00 72.00 648 GLN A C 1
ATOM 4888 O O . GLN A 1 648 ? -12.741 -2.465 13.345 1.00 72.00 648 GLN A O 1
ATOM 4893 N N . VAL A 1 649 ? -12.358 -0.294 12.927 1.00 62.34 649 VAL A N 1
ATOM 4894 C CA . VAL A 1 649 ? -13.693 -0.012 12.369 1.00 62.34 649 VAL A CA 1
ATOM 4895 C C . VAL A 1 649 ? -13.531 0.522 10.949 1.00 62.34 649 VAL A C 1
ATOM 4897 O O . VAL A 1 649 ? -12.908 1.560 10.743 1.00 62.34 649 VAL A O 1
ATOM 4900 N N . GLN A 1 650 ? -14.057 -0.183 9.943 1.00 54.56 650 GLN A N 1
ATOM 4901 C CA . GLN A 1 650 ? -13.980 0.275 8.550 1.00 54.56 650 GLN A CA 1
ATOM 4902 C C . GLN A 1 650 ? -15.072 1.314 8.236 1.00 54.56 650 GLN A C 1
ATOM 4904 O O . GLN A 1 650 ? -16.212 0.944 7.976 1.00 54.56 650 GLN A O 1
ATOM 4909 N N . GLY A 1 651 ? -14.715 2.607 8.205 1.00 46.06 651 GLY A N 1
ATOM 4910 C CA . GLY A 1 651 ? -15.657 3.694 7.873 1.00 46.06 651 GLY A CA 1
ATOM 4911 C C . GLY A 1 651 ? -15.070 4.968 7.243 1.00 46.06 651 GLY A C 1
ATOM 4912 O O . GLY A 1 651 ? -15.817 5.904 6.975 1.00 46.06 651 GLY A O 1
ATOM 4913 N N . GLY A 1 652 ? -13.762 5.026 6.967 1.00 38.69 652 GLY A N 1
ATOM 4914 C CA . GLY A 1 652 ? -13.130 6.183 6.306 1.00 38.69 652 GLY A CA 1
ATOM 4915 C C . GLY A 1 652 ? -11.670 6.422 6.693 1.00 38.69 652 GLY A C 1
ATOM 4916 O O . GLY A 1 652 ? -10.932 7.041 5.931 1.00 38.69 652 GLY A O 1
ATOM 4917 N N . THR A 1 653 ? -11.236 5.873 7.827 1.00 46.47 653 THR A N 1
ATOM 4918 C CA . THR A 1 653 ? -9.850 5.862 8.305 1.00 46.47 653 THR A CA 1
ATOM 4919 C C . THR A 1 653 ? -9.538 4.475 8.883 1.00 46.47 653 THR A C 1
ATOM 4921 O O . THR A 1 653 ? -10.431 3.806 9.399 1.00 46.47 653 THR A O 1
ATOM 4924 N N . SER A 1 654 ? -8.301 3.985 8.769 1.00 53.91 654 SER A N 1
ATOM 4925 C CA . SER A 1 654 ? -7.882 2.671 9.308 1.00 53.91 654 SER A CA 1
ATOM 4926 C C . SER A 1 654 ? -7.689 2.696 10.835 1.00 53.91 654 SER A C 1
ATOM 4928 O O . SER A 1 654 ? -6.792 2.056 11.384 1.00 53.91 654 SER A O 1
ATOM 4930 N N . ASP A 1 655 ? -8.468 3.500 11.546 1.00 63.56 655 ASP A N 1
ATOM 4931 C CA . ASP A 1 655 ? -8.183 3.821 12.939 1.00 63.56 655 ASP A CA 1
ATOM 4932 C C . ASP A 1 655 ? -8.694 2.715 13.877 1.00 63.56 655 ASP A C 1
ATOM 4934 O O . ASP A 1 655 ? -9.771 2.133 13.697 1.00 63.56 655 ASP A O 1
ATOM 4938 N N . ALA A 1 656 ? -7.899 2.389 14.898 1.00 65.31 656 ALA A N 1
ATOM 4939 C CA . ALA A 1 656 ? -8.297 1.435 15.929 1.00 65.31 656 ALA A CA 1
ATOM 4940 C C . ALA A 1 656 ? -9.283 2.096 16.906 1.00 65.31 656 ALA A C 1
ATOM 4942 O O . ALA A 1 656 ? -8.882 2.852 17.768 1.00 65.31 656 ALA A O 1
ATOM 4943 N N . CYS A 1 657 ? -10.576 1.838 16.829 1.00 72.31 657 CYS A N 1
ATOM 4944 C CA . CYS A 1 657 ? -11.566 2.395 17.746 1.00 72.31 657 CYS A CA 1
ATOM 4945 C C . CYS A 1 657 ? -11.451 1.815 19.159 1.00 72.31 657 CYS A C 1
ATOM 4947 O O . CYS A 1 657 ? -11.197 0.624 19.345 1.00 72.31 657 CYS A O 1
ATOM 4949 N N . GLU A 1 658 ? -11.676 2.667 20.156 1.00 79.38 658 GLU A N 1
ATOM 4950 C CA . GLU A 1 658 ? -11.720 2.305 21.569 1.00 79.38 658 GLU A CA 1
ATOM 4951 C C . GLU A 1 658 ? -13.170 2.314 22.060 1.00 79.38 658 GLU A C 1
ATOM 4953 O O . GLU A 1 658 ? -13.902 3.291 21.887 1.00 79.38 658 GLU A O 1
ATOM 4958 N N . LEU A 1 659 ? -13.566 1.220 22.706 1.00 76.31 659 LEU A N 1
ATOM 4959 C CA . LEU A 1 659 ? -14.814 1.099 23.444 1.00 76.31 659 LEU A CA 1
ATOM 4960 C C . LEU A 1 659 ? -14.524 1.007 24.928 1.00 76.31 659 LEU A C 1
ATOM 4962 O O . LEU A 1 659 ? -13.786 0.116 25.352 1.00 76.31 659 LEU A O 1
ATOM 4966 N N . CYS A 1 660 ? -15.192 1.838 25.719 1.00 76.31 660 CYS A N 1
ATOM 4967 C CA . CYS A 1 660 ? -15.194 1.715 27.173 1.00 76.31 660 CYS A CA 1
ATOM 4968 C C . CYS A 1 660 ? -16.575 1.263 27.657 1.00 76.31 660 CYS A C 1
ATOM 4970 O O . CYS A 1 660 ? -17.594 1.808 27.220 1.00 76.31 660 CYS A O 1
ATOM 4972 N N . TRP A 1 661 ? -16.624 0.310 28.592 1.00 73.62 661 TRP A N 1
ATOM 4973 C CA . TRP A 1 661 ? -17.876 -0.086 29.249 1.00 73.62 661 TRP A CA 1
ATOM 4974 C C . TRP A 1 661 ? -17.703 -0.396 30.737 1.00 73.62 661 TRP A C 1
ATOM 4976 O O . TRP A 1 661 ? -16.611 -0.732 31.197 1.00 73.62 661 TRP A O 1
ATOM 4986 N N . ASP A 1 662 ? -18.805 -0.261 31.477 1.00 71.88 662 ASP A N 1
ATOM 4987 C CA . ASP A 1 662 ? -18.870 -0.486 32.924 1.00 71.88 662 ASP A CA 1
ATOM 4988 C C . ASP A 1 662 ? -19.201 -1.950 33.299 1.00 71.88 662 ASP A C 1
ATOM 4990 O O . ASP A 1 662 ? -19.392 -2.836 32.456 1.00 71.88 662 ASP A O 1
ATOM 4994 N N . ALA A 1 663 ? -19.315 -2.228 34.600 1.00 66.06 663 ALA A N 1
ATOM 4995 C CA . ALA A 1 663 ? -19.732 -3.535 35.119 1.00 66.06 663 ALA A CA 1
ATOM 4996 C C . ALA A 1 663 ? -21.127 -3.986 34.626 1.00 66.06 663 ALA A C 1
ATOM 4998 O O . ALA A 1 663 ? -21.399 -5.186 34.553 1.00 66.06 663 ALA A O 1
ATOM 4999 N N . ASN A 1 664 ? -21.993 -3.046 34.234 1.00 64.31 664 ASN A N 1
ATOM 5000 C CA . ASN A 1 664 ? -23.339 -3.299 33.720 1.00 64.31 664 ASN A CA 1
ATOM 5001 C C . ASN A 1 664 ? -23.398 -3.405 32.188 1.00 64.31 664 ASN A C 1
ATOM 5003 O O . ASN A 1 664 ? -24.494 -3.561 31.641 1.00 64.31 664 ASN A O 1
ATOM 5007 N N . MET A 1 665 ? -22.248 -3.369 31.502 1.00 61.53 665 MET A N 1
ATOM 5008 C CA . MET A 1 665 ? -22.137 -3.398 30.038 1.00 61.53 665 MET A CA 1
ATOM 5009 C C . MET A 1 665 ? -22.751 -2.167 29.361 1.00 61.53 665 MET A C 1
ATOM 5011 O O . MET A 1 665 ? -23.201 -2.249 28.218 1.00 61.53 665 MET A O 1
ATOM 5015 N N . ARG A 1 666 ? -22.801 -1.029 30.061 1.00 63.66 666 ARG A N 1
ATOM 5016 C CA . ARG A 1 666 ? -23.194 0.252 29.470 1.00 63.66 666 ARG A CA 1
ATOM 5017 C C . ARG A 1 666 ? -21.975 0.886 28.810 1.00 63.66 666 ARG A C 1
ATOM 5019 O O . ARG A 1 666 ? -20.957 1.106 29.464 1.00 63.66 666 ARG A O 1
ATOM 5026 N N . VAL A 1 667 ? -22.091 1.166 27.515 1.00 62.28 667 VAL A N 1
ATOM 5027 C CA . VAL A 1 667 ? -21.083 1.903 26.744 1.00 62.28 667 VAL A CA 1
ATOM 5028 C C . VAL A 1 667 ? -21.233 3.391 27.042 1.00 62.28 667 VAL A C 1
ATOM 5030 O O . VAL A 1 667 ? -22.348 3.912 27.058 1.00 62.28 667 VAL A O 1
ATOM 5033 N N . TRP A 1 668 ? -20.120 4.067 27.310 1.00 51.91 668 TRP A N 1
ATOM 5034 C CA . TRP A 1 668 ? -20.100 5.483 27.702 1.00 51.91 668 TRP A CA 1
ATOM 5035 C C . TRP A 1 668 ? -19.102 6.326 26.898 1.00 51.91 668 TRP A C 1
ATOM 5037 O O . TRP A 1 668 ? -19.132 7.550 26.994 1.00 51.91 668 TRP A O 1
ATOM 5047 N N . SER A 1 669 ? -18.281 5.697 26.049 1.00 51.41 669 SER A N 1
ATOM 5048 C CA . SER A 1 669 ? -17.491 6.387 25.026 1.00 51.41 669 SER A CA 1
ATOM 5049 C C . SER A 1 669 ? -17.207 5.471 23.833 1.00 51.41 669 SER A C 1
ATOM 5051 O O . SER A 1 669 ? -16.676 4.373 24.020 1.00 51.41 669 SER A O 1
ATOM 5053 N N . GLU A 1 670 ? -17.501 5.962 22.633 1.00 50.31 670 GLU A N 1
ATOM 5054 C CA . GLU A 1 670 ? -17.000 5.457 21.352 1.00 50.31 670 GLU A CA 1
ATOM 5055 C C . GLU A 1 670 ? -16.070 6.536 20.788 1.00 50.31 670 GLU A C 1
ATOM 5057 O O . GLU A 1 670 ? -16.467 7.695 20.685 1.00 50.31 670 GLU A O 1
ATOM 5062 N N . SER A 1 671 ? -14.822 6.195 20.469 1.00 51.78 671 SER A N 1
ATOM 5063 C CA . SER A 1 671 ? -13.871 7.146 19.869 1.00 51.78 671 SER A CA 1
ATOM 5064 C C . SER A 1 671 ? -13.919 7.209 18.335 1.00 51.78 671 SER A C 1
ATOM 5066 O O . SER A 1 671 ? -12.995 7.737 17.720 1.00 51.78 671 SER A O 1
ATOM 5068 N N . ALA A 1 672 ? -14.995 6.719 17.711 1.00 35.62 672 ALA A N 1
ATOM 5069 C CA . ALA A 1 672 ? -15.236 6.817 16.271 1.00 35.62 672 ALA A CA 1
ATOM 5070 C C . ALA A 1 672 ? -16.314 7.873 15.967 1.00 35.62 672 ALA A C 1
ATOM 5072 O O . ALA A 1 672 ? -17.357 7.911 16.615 1.00 35.62 672 ALA A O 1
ATOM 5073 N N . SER A 1 673 ? -16.092 8.722 14.961 1.00 31.52 673 SER A N 1
ATOM 5074 C CA . SER A 1 673 ? -17.114 9.650 14.440 1.00 31.52 673 SER A CA 1
ATOM 5075 C C . SER A 1 673 ? -18.339 8.911 13.840 1.00 31.52 673 SER A C 1
ATOM 5077 O O . SER A 1 673 ? -18.259 7.717 13.561 1.00 31.52 673 SER A O 1
ATOM 5079 N N . PRO A 1 674 ? -19.506 9.573 13.677 1.00 30.52 674 PRO A N 1
ATOM 5080 C CA . PRO A 1 674 ? -20.788 9.024 14.119 1.00 30.52 674 PRO A CA 1
ATOM 5081 C C . PRO A 1 674 ? -21.503 8.153 13.077 1.00 30.52 674 PRO A C 1
ATOM 5083 O O . PRO A 1 674 ? -21.775 8.601 11.962 1.00 30.52 674 PRO A O 1
ATOM 5086 N N . VAL A 1 675 ? -21.964 6.971 13.498 1.00 23.61 675 VAL A N 1
ATOM 5087 C CA . VAL A 1 675 ? -23.128 6.308 12.889 1.00 23.61 675 VAL A CA 1
ATOM 5088 C C . VAL A 1 675 ? -24.374 6.695 13.686 1.00 23.61 675 VAL A C 1
ATOM 5090 O O . VAL A 1 675 ? -24.396 6.721 14.914 1.00 23.61 675 VAL A O 1
ATOM 5093 N N . THR A 1 676 ? -25.417 7.076 12.959 1.00 24.09 676 THR A N 1
ATOM 5094 C CA . THR A 1 676 ? -26.672 7.629 13.463 1.00 24.09 676 THR A CA 1
ATOM 5095 C C . THR A 1 676 ? -27.400 6.623 14.362 1.00 24.09 676 THR A C 1
ATOM 5097 O O . THR A 1 676 ? -27.791 5.548 13.910 1.00 24.09 676 THR A O 1
ATOM 5100 N N . LEU A 1 677 ? -27.664 6.982 15.622 1.00 24.73 677 LEU A N 1
ATOM 5101 C CA . LEU A 1 677 ? -28.682 6.297 16.420 1.00 24.73 677 LEU A CA 1
ATOM 5102 C C . LEU A 1 677 ? -30.046 6.550 15.769 1.00 24.73 677 LEU A C 1
ATOM 5104 O O . LEU A 1 677 ? -30.524 7.684 15.743 1.00 24.73 677 LEU A O 1
ATOM 5108 N N . ASN A 1 678 ? -30.693 5.493 15.273 1.00 24.39 678 ASN A N 1
ATOM 5109 C CA . ASN A 1 678 ? -32.120 5.528 14.967 1.00 24.39 678 ASN A CA 1
ATOM 5110 C C . ASN A 1 678 ? -32.886 5.862 16.256 1.00 24.39 678 ASN A C 1
ATOM 5112 O O . ASN A 1 678 ? -33.094 5.016 17.127 1.00 24.39 678 ASN A O 1
ATOM 5116 N N . SER A 1 679 ? -33.305 7.116 16.379 1.00 29.00 679 SER A N 1
ATOM 5117 C CA . SER A 1 679 ? -34.280 7.554 17.365 1.00 29.00 679 SER A CA 1
ATOM 5118 C C . SER A 1 679 ? -35.665 7.037 16.972 1.00 29.00 679 SER A C 1
ATOM 5120 O O . SER A 1 679 ? -36.239 7.560 16.027 1.00 29.00 679 SER A O 1
ATOM 5122 N N . GLU A 1 680 ? -36.192 6.031 17.679 1.00 26.38 680 GLU A N 1
ATOM 5123 C CA . GLU A 1 680 ? -37.629 5.711 17.853 1.00 26.38 680 GLU A CA 1
ATOM 5124 C C . GLU A 1 680 ? -37.726 4.372 18.629 1.00 26.38 680 GLU A C 1
ATOM 5126 O O . GLU A 1 680 ? -37.169 3.376 18.195 1.00 26.38 680 GLU A O 1
ATOM 5131 N N . LYS A 1 681 ? -38.367 4.190 19.792 1.00 26.23 681 LYS A N 1
ATOM 5132 C CA . LYS A 1 681 ? -39.485 4.865 20.461 1.00 26.23 681 LYS A CA 1
ATOM 5133 C C . LYS A 1 681 ? -39.318 4.770 21.986 1.00 26.23 681 LYS A C 1
ATOM 5135 O O . LYS A 1 681 ? -39.380 3.678 22.546 1.00 26.23 681 LYS A O 1
ATOM 5140 N N . LYS A 1 682 ? -39.275 5.915 22.672 1.00 29.56 682 LYS A N 1
ATOM 5141 C CA . LYS A 1 682 ? -39.972 6.033 23.960 1.00 29.56 682 LYS A CA 1
ATOM 5142 C C . LYS A 1 682 ? -41.465 6.043 23.638 1.00 29.56 682 LYS A C 1
ATOM 5144 O O . LYS A 1 682 ? -41.941 6.962 22.978 1.00 29.56 682 LYS A O 1
ATOM 5149 N N . LYS A 1 683 ? -42.194 5.011 24.054 1.00 30.45 683 LYS A N 1
ATOM 5150 C CA . LYS A 1 683 ? -43.637 5.127 24.263 1.00 30.45 683 LYS A CA 1
ATOM 5151 C C . LYS A 1 683 ? -43.846 5.348 25.751 1.00 30.45 683 LYS A C 1
ATOM 5153 O O . LYS A 1 683 ? -43.653 4.427 26.534 1.00 30.45 683 LYS A O 1
ATOM 5158 N N . ASP A 1 684 ? -44.242 6.565 26.093 1.00 34.59 684 ASP A N 1
ATOM 5159 C CA . ASP A 1 684 ? -44.994 6.823 27.311 1.00 34.59 684 ASP A CA 1
ATOM 5160 C C . ASP A 1 684 ? -46.349 6.109 27.195 1.00 34.59 684 ASP A C 1
ATOM 5162 O O . ASP A 1 684 ? -47.179 6.455 26.345 1.00 34.59 684 ASP A O 1
ATOM 5166 N N . LYS A 1 685 ? -46.528 5.067 28.008 1.00 33.97 685 LYS A N 1
ATOM 5167 C CA . LYS A 1 685 ? -47.727 4.767 28.800 1.00 33.97 685 LYS A CA 1
ATOM 5168 C C . LYS A 1 685 ? -47.447 3.612 29.747 1.00 33.97 685 LYS A C 1
ATOM 5170 O O . LYS A 1 685 ? -46.974 2.565 29.252 1.00 33.97 685 LYS A O 1
#

Sequence (685 aa):
MNSFTQGIARDVAVVFHDDNTRNGESDDDNSEAGASQKVEYFHTQIKSQSEMAKALNISAALAINVGGIQGTGAGNFVNEEKANKADCNFLLRCVVRNHHNVKQRMEFKWDENPKTETEFLKSYGDSFVYRLVEGGEFVAVVSINTEDSSSVQKIAAELQVAFSAVSAGGKGQYDLSTMKKLSNITVSVQYSGAMNVNPDAKEWDIDLMLKEAAGFPAKCSKARTPIRALLMKYTALADFQKLKLPCSPPSYDKANSMASTMFDDSQSLKQLRSVVDQTIARLLSGQLTKEQLSESPVDNSYPPTEQGLVMARNDIDKAIEAIKSVTEALTASPPQLDDKKKPTQVAGYLKADAIQSRLPAEKGNTGAATPHAVVGSSLAAVHFVDNGVHTLQLYWQQSDNAIVQASYKGAVWLPTLTTVVSEAAANTPIAVTASSAGEEIRLFYLDSSSRMADAVIQAGDKKFSDGGLSSSPLATLASAWRLRMRRSNLRLARTPMGSDSRWPNGAVAALGSGLAALITKVDATAGTTSMSLFLQNSKDAALEEWRFDPQGMWAASWGWVPQLLAPNRVFQTALPIGAGVCAFMDGATANIAALSRSNNVIVASFDASKNTWNAPKGIFSDGTRSSGLAVLAWNEENGDAVKRAYMQVQGGTSDACELCWDANMRVWSESASPVTLNSEKKKDK

InterPro domains:
  IPR012475 Fucose-specific lectin [PF07938] (377-471)

Organism: NCBI:txid282569

pLDDT: mean 71.93, std 17.39, range [22.14, 96.06]